Protein AF-0000000070924698 (afdb_homodimer)

Structure (mmCIF, N/CA/C/O backbone):
data_AF-0000000070924698-model_v1
#
loop_
_entity.id
_entity.type
_entity.pdbx_description
1 polymer 'Transcriptional regulator, GntR family'
#
loop_
_atom_site.group_PDB
_atom_site.id
_atom_site.type_symbol
_atom_site.label_atom_id
_atom_site.label_alt_id
_atom_site.label_comp_id
_atom_site.label_asym_id
_atom_site.label_entity_id
_atom_site.label_seq_id
_atom_site.pdbx_PDB_ins_code
_atom_site.Cartn_x
_atom_site.Cartn_y
_atom_site.Cartn_z
_atom_site.occupancy
_atom_site.B_iso_or_equiv
_atom_site.auth_seq_id
_atom_site.auth_comp_id
_atom_site.auth_asym_id
_atom_site.auth_atom_id
_atom_site.pdbx_PDB_model_num
ATOM 1 N N . MET A 1 1 ? -32.812 -12.82 -14.328 1 46.75 1 MET A N 1
ATOM 2 C CA . MET A 1 1 ? -31.984 -12.023 -15.234 1 46.75 1 MET A CA 1
ATOM 3 C C . MET A 1 1 ? -30.5 -12.195 -14.906 1 46.75 1 MET A C 1
ATOM 5 O O . MET A 1 1 ? -30.125 -12.273 -13.734 1 46.75 1 MET A O 1
ATOM 9 N N . PRO A 1 2 ? -29.703 -12.664 -15.711 1 58.59 2 PRO A N 1
ATOM 10 C CA . PRO A 1 2 ? -28.328 -12.945 -15.312 1 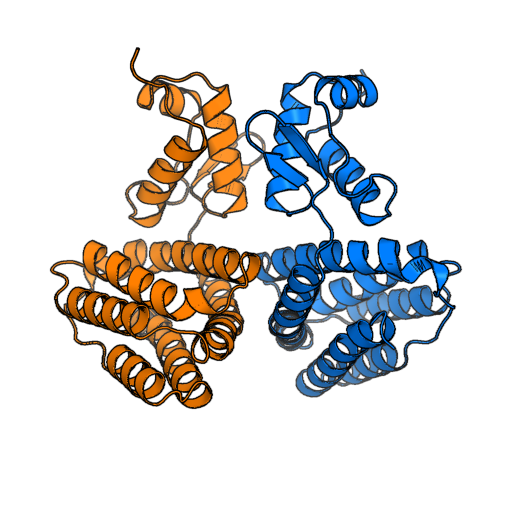58.59 2 PRO A CA 1
ATOM 11 C C . PRO A 1 2 ? -27.672 -11.758 -14.609 1 58.59 2 PRO A C 1
ATOM 13 O O . PRO A 1 2 ? -27.938 -10.602 -14.961 1 58.59 2 PRO A O 1
ATOM 16 N N . VAL A 1 3 ? -27.438 -11.828 -13.398 1 71.06 3 VAL A N 1
ATOM 17 C CA . VAL A 1 3 ? -26.891 -10.758 -12.57 1 71.06 3 VAL A CA 1
ATOM 18 C C . VAL A 1 3 ? -25.688 -10.125 -13.258 1 71.06 3 VAL A C 1
ATOM 20 O O . VAL A 1 3 ? -24.781 -10.828 -13.727 1 71.06 3 VAL A O 1
ATOM 23 N N . SER A 1 4 ? -25.891 -8.922 -13.656 1 86.25 4 SER A N 1
ATOM 24 C CA . SER A 1 4 ? -24.844 -8.156 -14.336 1 86.25 4 SER A CA 1
ATOM 25 C C . SER A 1 4 ? -23.547 -8.148 -13.523 1 86.25 4 SER A C 1
ATOM 27 O O . SER A 1 4 ? -23.578 -8.07 -12.297 1 86.25 4 SER A O 1
ATOM 29 N N . PRO A 1 5 ? -22.469 -8.406 -14.211 1 91.31 5 PRO A N 1
ATOM 30 C CA . PRO A 1 5 ? -21.188 -8.406 -13.5 1 91.31 5 PRO A CA 1
ATOM 31 C C . PRO A 1 5 ? -20.922 -7.098 -12.773 1 91.31 5 PRO A C 1
ATOM 33 O O . PRO A 1 5 ? -21.188 -6.02 -13.305 1 91.31 5 PRO A O 1
ATOM 36 N N . THR A 1 6 ? -20.5 -7.223 -11.594 1 93 6 THR A N 1
ATOM 37 C CA . THR A 1 6 ? -20.125 -6.066 -10.789 1 93 6 THR A CA 1
ATOM 38 C C . THR A 1 6 ? -18.766 -5.516 -11.242 1 93 6 THR A C 1
ATOM 40 O O . THR A 1 6 ? -17.984 -6.219 -11.875 1 93 6 THR A O 1
ATOM 43 N N . PRO A 1 7 ? -18.5 -4.242 -10.906 1 94.25 7 PRO A N 1
ATOM 44 C CA . PRO A 1 7 ? -17.188 -3.674 -11.188 1 94.25 7 PRO A CA 1
ATOM 45 C C . PRO A 1 7 ? -16.047 -4.523 -10.633 1 94.25 7 PRO A C 1
ATOM 47 O O . PRO A 1 7 ? -15.016 -4.691 -11.289 1 94.25 7 PRO A O 1
ATOM 50 N N . GLN A 1 8 ? -16.297 -5.094 -9.5 1 94.88 8 GLN A N 1
ATOM 51 C CA . GLN A 1 8 ? -15.258 -5.91 -8.867 1 94.88 8 GLN A CA 1
ATOM 52 C C . GLN A 1 8 ? -14.984 -7.168 -9.688 1 94.88 8 GLN A C 1
ATOM 54 O O . GLN A 1 8 ? -13.82 -7.543 -9.883 1 94.88 8 GLN A O 1
ATOM 59 N N . LEU A 1 9 ? -15.992 -7.809 -10.117 1 96.88 9 LEU A N 1
ATOM 60 C CA . LEU A 1 9 ? -15.836 -9.023 -10.914 1 96.88 9 LEU A CA 1
ATOM 61 C C . LEU A 1 9 ? -15.094 -8.719 -12.211 1 96.88 9 LEU A C 1
ATOM 63 O O . LEU A 1 9 ? -14.227 -9.484 -12.633 1 96.88 9 LEU A O 1
ATOM 67 N N . ILE A 1 10 ? -15.492 -7.637 -12.836 1 97.94 10 ILE A N 1
ATOM 68 C CA . ILE A 1 10 ? -14.828 -7.215 -14.062 1 97.94 10 ILE A CA 1
ATOM 69 C C . ILE A 1 10 ? -13.352 -6.957 -13.797 1 97.94 10 ILE A C 1
ATOM 71 O O . ILE A 1 10 ? -12.484 -7.445 -14.523 1 97.94 10 ILE A O 1
ATOM 75 N N . ALA A 1 11 ? -13.086 -6.211 -12.742 1 97.62 11 ALA A N 1
ATOM 76 C CA . ALA A 1 11 ? -11.703 -5.895 -12.367 1 97.62 11 ALA A CA 1
ATOM 77 C C . ALA A 1 11 ? -10.898 -7.164 -12.117 1 97.62 11 ALA A C 1
ATOM 79 O O . ALA A 1 11 ? -9.766 -7.293 -12.578 1 97.62 11 ALA A O 1
ATOM 80 N N . ASP A 1 12 ? -11.516 -8.086 -11.43 1 97.69 12 ASP A N 1
ATOM 81 C CA . ASP A 1 12 ? -10.828 -9.32 -11.078 1 97.69 12 ASP A CA 1
ATOM 82 C C . ASP A 1 12 ? -10.492 -10.141 -12.32 1 97.69 12 ASP A C 1
ATOM 84 O O . ASP A 1 12 ? -9.406 -10.719 -12.422 1 97.69 12 ASP A O 1
ATOM 88 N N . GLU A 1 13 ? -11.375 -10.203 -13.211 1 98.12 13 GLU A N 1
ATOM 89 C CA . GLU A 1 13 ? -11.148 -10.953 -14.438 1 98.12 13 GLU A CA 1
ATOM 90 C C . GLU A 1 13 ? -10.055 -10.305 -15.289 1 98.12 13 GLU A C 1
ATOM 92 O O . GLU A 1 13 ? -9.172 -10.992 -15.797 1 98.12 13 GLU A O 1
ATOM 97 N N . ILE A 1 14 ? -10.125 -9.031 -15.422 1 98.44 14 ILE A N 1
ATOM 98 C CA . ILE A 1 14 ? -9.109 -8.312 -16.203 1 98.44 14 ILE A CA 1
ATOM 99 C C . ILE A 1 14 ? -7.758 -8.43 -15.508 1 98.44 14 ILE A C 1
ATOM 101 O O . ILE A 1 14 ? -6.734 -8.641 -16.172 1 98.44 14 ILE A O 1
ATOM 105 N N . ALA A 1 15 ? -7.773 -8.328 -14.203 1 98.31 15 ALA A N 1
ATOM 106 C CA . ALA A 1 15 ? -6.539 -8.508 -13.445 1 98.31 15 ALA A CA 1
ATOM 107 C C . ALA A 1 15 ? -5.922 -9.883 -13.711 1 98.31 15 ALA A C 1
ATOM 109 O O . ALA A 1 15 ? -4.715 -9.984 -13.945 1 98.31 15 ALA A O 1
ATOM 110 N N . ARG A 1 16 ? -6.754 -10.875 -13.664 1 97.81 16 ARG A N 1
ATOM 111 C CA . ARG A 1 16 ? -6.289 -12.234 -13.938 1 97.81 16 ARG A CA 1
ATOM 112 C C . ARG A 1 16 ? -5.625 -12.32 -15.305 1 97.81 16 ARG A C 1
ATOM 114 O O . ARG A 1 16 ? -4.547 -12.906 -15.445 1 97.81 16 ARG A O 1
ATOM 121 N N . ARG A 1 17 ? -6.219 -11.727 -16.25 1 98.19 17 ARG A N 1
ATOM 122 C CA . ARG A 1 17 ? -5.699 -11.773 -17.609 1 98.19 17 ARG A CA 1
ATOM 123 C C . ARG A 1 17 ? -4.391 -11.008 -17.734 1 98.19 17 ARG A C 1
ATOM 125 O O . ARG A 1 17 ? -3.475 -11.43 -18.438 1 98.19 17 ARG A O 1
ATOM 132 N N . ILE A 1 18 ? -4.293 -9.891 -17.016 1 98.25 18 ILE A N 1
ATOM 133 C CA . ILE A 1 18 ? -3.066 -9.102 -17.031 1 98.25 18 ILE A CA 1
ATOM 134 C C . ILE A 1 18 ? -1.943 -9.883 -16.344 1 98.25 18 ILE A C 1
ATOM 136 O O . ILE A 1 18 ? -0.838 -9.984 -16.891 1 98.25 18 ILE A O 1
ATOM 140 N N . ILE A 1 19 ? -2.219 -10.477 -15.234 1 97.5 19 ILE A N 1
ATOM 141 C CA . ILE A 1 19 ? -1.231 -11.172 -14.414 1 97.5 19 ILE A CA 1
ATOM 142 C C . ILE A 1 19 ? -0.727 -12.406 -15.156 1 97.5 19 ILE A C 1
ATOM 144 O O . ILE A 1 19 ? 0.473 -12.695 -15.148 1 97.5 19 ILE A O 1
ATOM 148 N N . ARG A 1 20 ? -1.579 -13.055 -15.891 1 96.38 20 ARG A N 1
ATOM 149 C CA . ARG A 1 20 ? -1.227 -14.289 -16.594 1 96.38 20 ARG A CA 1
ATOM 150 C C . ARG A 1 20 ? -0.586 -13.992 -17.938 1 96.38 20 ARG A C 1
ATOM 152 O O . ARG A 1 20 ? -0.162 -14.906 -18.656 1 96.38 20 ARG A O 1
ATOM 159 N N . GLY A 1 21 ? -0.624 -12.805 -18.375 1 96.25 21 GLY A N 1
ATOM 160 C CA . GLY A 1 21 ? 0.012 -12.414 -19.625 1 96.25 21 GLY A CA 1
ATOM 161 C C . GLY A 1 21 ? -0.904 -12.547 -20.828 1 96.25 21 GLY A C 1
ATOM 162 O O . GLY A 1 21 ? -0.454 -12.445 -21.969 1 96.25 21 GLY A O 1
ATOM 163 N N . GLU A 1 22 ? -2.141 -12.719 -20.516 1 97.19 22 GLU A N 1
ATOM 164 C CA . GLU A 1 22 ? -3.111 -12.789 -21.594 1 97.19 22 GLU A CA 1
ATOM 165 C C . GLU A 1 22 ? -3.395 -11.406 -22.172 1 97.19 22 GLU A C 1
ATOM 167 O O . GLU A 1 22 ? -3.75 -11.281 -23.359 1 97.19 22 GLU A O 1
ATOM 172 N N . LEU A 1 23 ? -3.352 -10.391 -21.391 1 97.81 23 LEU A N 1
ATOM 173 C CA . LEU A 1 23 ? -3.314 -8.992 -21.797 1 97.81 23 LEU A CA 1
ATOM 174 C C . LEU A 1 23 ? -1.911 -8.414 -21.641 1 97.81 23 LEU A C 1
ATOM 176 O O . LEU A 1 23 ? -1.35 -8.43 -20.531 1 97.81 23 LEU A O 1
ATOM 180 N N . SER A 1 24 ? -1.356 -7.922 -22.75 1 96.88 24 SER A N 1
ATOM 181 C CA . SER A 1 24 ? 0.059 -7.57 -22.781 1 96.88 24 SER A CA 1
ATOM 182 C C . SER A 1 24 ? 0.29 -6.152 -22.266 1 96.88 24 SER A C 1
ATOM 184 O O . SER A 1 24 ? -0.598 -5.301 -22.359 1 96.88 24 SER A O 1
ATOM 186 N N . ALA A 1 25 ? 1.551 -5.961 -21.844 1 96.06 25 ALA A N 1
ATOM 187 C CA . ALA A 1 25 ? 1.968 -4.613 -21.469 1 96.06 25 ALA A CA 1
ATOM 188 C C . ALA A 1 25 ? 1.73 -3.623 -22.594 1 96.06 25 ALA A C 1
ATOM 190 O O . ALA A 1 25 ? 2.055 -3.904 -23.75 1 96.06 25 ALA A O 1
ATOM 191 N N . GLY A 1 26 ? 1.048 -2.506 -22.234 1 95.56 26 GLY A N 1
ATOM 192 C CA . GLY A 1 26 ? 0.811 -1.46 -23.203 1 95.56 26 GLY A CA 1
ATOM 193 C C . GLY A 1 26 ? -0.472 -1.658 -24 1 95.56 26 GLY A C 1
ATOM 194 O O . GLY A 1 26 ? -0.903 -0.764 -24.719 1 95.56 26 GLY A O 1
ATOM 195 N N . GLU A 1 27 ? -1.071 -2.799 -23.844 1 96.38 27 GLU A N 1
ATOM 196 C CA . GLU A 1 27 ? -2.322 -3.059 -24.547 1 96.38 27 GLU A CA 1
ATOM 197 C C . GLU A 1 27 ? -3.424 -2.109 -24.094 1 96.38 27 GLU A C 1
ATOM 199 O O . GLU A 1 27 ? -3.617 -1.913 -22.891 1 96.38 27 GLU A O 1
ATOM 204 N N . ARG A 1 28 ? -4.133 -1.569 -25.031 1 95.88 28 ARG A N 1
ATOM 205 C CA . ARG A 1 28 ? -5.203 -0.631 -24.719 1 95.88 28 ARG A CA 1
ATOM 206 C C . ARG A 1 28 ? -6.453 -1.366 -24.234 1 95.88 28 ARG A C 1
ATOM 208 O O . ARG A 1 28 ? -6.84 -2.385 -24.812 1 95.88 28 ARG A O 1
ATOM 215 N N . LEU A 1 29 ? -7.004 -0.892 -23.172 1 97.56 29 LEU A N 1
ATOM 216 C CA . LEU A 1 29 ? -8.281 -1.388 -22.656 1 97.56 29 LEU A CA 1
ATOM 217 C C . LEU A 1 29 ? -9.398 -0.388 -22.938 1 97.56 29 LEU A C 1
ATOM 219 O O . LEU A 1 29 ? -9.766 0.392 -22.062 1 97.56 29 LEU A O 1
ATOM 223 N N . ARG A 1 30 ? -9.953 -0.536 -24.125 1 95.69 30 ARG A N 1
ATOM 224 C CA . ARG A 1 30 ? -11.023 0.373 -24.531 1 95.69 30 ARG A CA 1
ATOM 225 C C . ARG A 1 30 ? -12.328 0.042 -23.797 1 95.69 30 ARG A C 1
ATOM 227 O O . ARG A 1 30 ? -12.766 -1.109 -23.797 1 95.69 30 ARG A O 1
ATOM 234 N N . GLN A 1 31 ? -12.883 1.026 -23.266 1 94.81 31 GLN A N 1
ATOM 235 C CA . GLN A 1 31 ? -14.086 0.829 -22.453 1 94.81 31 GLN A CA 1
ATOM 236 C C . GLN A 1 31 ? -15.195 0.189 -23.281 1 94.81 31 GLN A C 1
ATOM 238 O O . GLN A 1 31 ? -15.938 -0.659 -22.781 1 94.81 31 GLN A O 1
ATOM 243 N N . ASP A 1 32 ? -15.266 0.549 -24.578 1 96.19 32 ASP A N 1
ATOM 244 C CA . ASP A 1 32 ? -16.297 0.001 -25.453 1 96.19 32 ASP A CA 1
ATOM 245 C C . ASP A 1 32 ? -16.141 -1.509 -25.609 1 96.19 32 ASP A C 1
ATOM 247 O O . ASP A 1 32 ? -17.125 -2.252 -25.547 1 96.19 32 ASP A O 1
ATOM 251 N N . TYR A 1 33 ? -14.969 -1.894 -25.781 1 96.81 33 TYR A N 1
ATOM 252 C CA . TYR A 1 33 ? -14.695 -3.309 -26 1 96.81 33 TYR A CA 1
ATOM 253 C C . TYR A 1 33 ? -14.93 -4.109 -24.719 1 96.81 33 TYR A C 1
ATOM 255 O O . TYR A 1 33 ? -15.539 -5.18 -24.75 1 96.81 33 TYR A O 1
ATOM 263 N N . VAL A 1 34 ? -14.477 -3.566 -23.609 1 97.38 34 VAL A N 1
ATOM 264 C CA . VAL A 1 34 ? -14.648 -4.25 -22.328 1 97.38 34 VAL A CA 1
ATOM 265 C C . VAL A 1 34 ? -16.141 -4.336 -21.984 1 97.38 34 VAL A C 1
ATOM 267 O O . VAL A 1 34 ? -16.625 -5.383 -21.547 1 97.38 34 VAL A O 1
ATOM 270 N N . ALA A 1 35 ? -16.797 -3.26 -22.234 1 97.31 35 ALA A N 1
ATOM 271 C CA . ALA A 1 35 ? -18.234 -3.234 -21.984 1 97.31 35 ALA A CA 1
ATOM 272 C C . ALA A 1 35 ? -18.953 -4.297 -22.812 1 97.31 35 ALA A C 1
ATOM 274 O O . ALA A 1 35 ? -19.797 -5.02 -22.281 1 97.31 35 ALA A O 1
ATOM 275 N N . ALA A 1 36 ? -18.594 -4.391 -24.047 1 97.44 36 ALA A N 1
ATOM 276 C CA . ALA A 1 36 ? -19.188 -5.367 -24.938 1 97.44 36 ALA A CA 1
ATOM 277 C C . ALA A 1 36 ? -18.875 -6.793 -24.5 1 97.44 36 ALA A C 1
ATOM 279 O O . ALA A 1 36 ? -19.75 -7.66 -24.5 1 97.44 36 ALA A O 1
ATOM 280 N N . GLU A 1 37 ? -17.719 -6.973 -24.078 1 96.75 37 GLU A N 1
ATOM 281 C CA . GLU A 1 37 ? -17.281 -8.305 -23.672 1 96.75 37 GLU A CA 1
ATOM 282 C C . GLU A 1 37 ? -18.062 -8.797 -22.469 1 96.75 37 GLU A C 1
ATOM 284 O O . GLU A 1 37 ? -18.422 -9.969 -22.391 1 96.75 37 GLU A O 1
ATOM 289 N N . PHE A 1 38 ? -18.328 -7.895 -21.562 1 97.25 38 PHE A N 1
ATOM 290 C CA . PHE A 1 38 ? -18.953 -8.305 -20.297 1 97.25 38 PHE A CA 1
ATOM 291 C C . PHE A 1 38 ? -20.453 -8.055 -20.344 1 97.25 38 PHE A C 1
ATOM 293 O O . PHE A 1 38 ? -21.172 -8.398 -19.391 1 97.25 38 PHE A O 1
ATOM 300 N N . GLY A 1 39 ? -20.891 -7.398 -21.359 1 96.75 39 GLY A N 1
ATOM 301 C CA . GLY A 1 39 ? -22.312 -7.137 -21.5 1 96.75 39 GLY A CA 1
ATOM 302 C C . GLY A 1 39 ? -22.828 -6.113 -20.5 1 96.75 39 GLY A C 1
ATOM 303 O O . GLY A 1 39 ? -23.891 -6.309 -19.906 1 96.75 39 GLY A O 1
ATOM 304 N N . VAL A 1 40 ? -22.047 -5.105 -20.266 1 96.62 40 VAL A N 1
ATOM 305 C CA . VAL A 1 40 ? -22.406 -4.082 -19.297 1 96.62 40 VAL A CA 1
ATOM 306 C C . VAL A 1 40 ? -22.234 -2.697 -19.906 1 96.62 40 VAL A C 1
ATOM 308 O O . VAL A 1 40 ? -21.734 -2.568 -21.031 1 96.62 40 VAL A O 1
ATOM 311 N N . SER A 1 41 ? -22.734 -1.749 -19.156 1 93.94 41 SER A N 1
ATOM 312 C CA . SER A 1 41 ? -22.516 -0.364 -19.562 1 93.94 41 SER A CA 1
ATOM 313 C C . SER A 1 41 ? -21.094 0.086 -19.25 1 93.94 41 SER A C 1
ATOM 315 O O . SER A 1 41 ? -20.328 -0.653 -18.625 1 93.94 41 SER A O 1
ATOM 317 N N . HIS A 1 42 ? -20.781 1.308 -19.594 1 94.06 42 HIS A N 1
ATOM 318 C CA . HIS A 1 42 ? -19.453 1.861 -19.359 1 94.06 42 HIS A CA 1
ATOM 319 C C . HIS A 1 42 ? -19.25 2.18 -17.875 1 94.06 42 HIS A C 1
ATOM 321 O O . HIS A 1 42 ? -18.109 2.242 -17.406 1 94.06 42 HIS A O 1
ATOM 327 N N . VAL A 1 43 ? -20.25 2.359 -17.188 1 91.5 43 VAL A N 1
ATOM 328 C CA . VAL A 1 43 ? -20.156 2.797 -15.797 1 91.5 43 VAL A CA 1
ATOM 329 C C . VAL A 1 43 ? -19.422 1.741 -14.969 1 91.5 43 VAL A C 1
ATOM 331 O O . VAL A 1 43 ? -18.391 2.027 -14.359 1 91.5 43 VAL A O 1
ATOM 334 N N . PRO A 1 44 ? -19.844 0.489 -14.984 1 94.75 44 PRO A N 1
ATOM 335 C CA . PRO A 1 44 ? -19.094 -0.512 -14.211 1 94.75 44 PRO A CA 1
ATOM 336 C C . PRO A 1 44 ? -17.703 -0.766 -14.766 1 94.75 44 PRO A C 1
ATOM 338 O O . PRO A 1 44 ? -16.781 -1.114 -14.016 1 94.75 44 PRO A O 1
ATOM 341 N N . VAL A 1 45 ? -17.516 -0.579 -16.031 1 96.31 45 VAL A N 1
ATOM 342 C CA . VAL A 1 45 ? -16.203 -0.767 -16.656 1 96.31 45 VAL A CA 1
ATOM 343 C C . VAL A 1 45 ? -15.242 0.3 -16.141 1 96.31 45 VAL A C 1
ATOM 345 O O . VAL A 1 45 ? -14.109 -0.01 -15.758 1 96.31 45 VAL A O 1
ATOM 348 N N . ARG A 1 46 ? -15.719 1.512 -16.141 1 93.25 46 ARG A N 1
ATOM 349 C CA . ARG A 1 46 ? -14.891 2.607 -15.633 1 93.25 46 ARG A CA 1
ATOM 350 C C . ARG A 1 46 ? -14.492 2.373 -14.18 1 93.25 46 ARG A C 1
ATOM 352 O O . ARG A 1 46 ? -13.344 2.629 -13.805 1 93.25 46 ARG A O 1
ATOM 359 N N . GLU A 1 47 ? -15.406 1.944 -13.414 1 93.56 47 GLU A N 1
ATOM 360 C CA . GLU A 1 47 ? -15.117 1.641 -12.016 1 93.56 47 GLU A CA 1
ATOM 361 C C . GLU A 1 47 ? -14.094 0.513 -11.898 1 93.56 47 GLU A C 1
ATOM 363 O O . GLU A 1 47 ? -13.188 0.572 -11.062 1 93.56 47 GLU A O 1
ATOM 368 N N . ALA A 1 48 ? -14.266 -0.459 -12.711 1 96.75 48 ALA A N 1
ATOM 369 C CA . ALA A 1 48 ? -13.336 -1.582 -12.719 1 96.75 48 ALA A CA 1
ATOM 370 C C . ALA A 1 48 ? -11.922 -1.123 -13.086 1 96.75 48 ALA A C 1
ATOM 372 O O . ALA A 1 48 ? -10.945 -1.533 -12.453 1 96.75 48 ALA A O 1
ATOM 373 N N . LEU A 1 49 ? -11.867 -0.266 -14.055 1 96.12 49 LEU A N 1
ATOM 374 C CA . LEU A 1 49 ? -10.57 0.223 -14.508 1 96.12 49 LEU A CA 1
ATOM 375 C C . LEU A 1 49 ? -9.914 1.098 -13.445 1 96.12 49 LEU A C 1
ATOM 377 O O . LEU A 1 49 ? -8.688 1.083 -13.289 1 96.12 49 LEU A O 1
ATOM 381 N N . LEU A 1 50 ? -10.695 1.808 -12.719 1 93.06 50 LEU A N 1
ATOM 382 C CA . LEU A 1 50 ? -10.172 2.598 -11.609 1 93.06 50 LEU A CA 1
ATOM 383 C C . LEU A 1 50 ? -9.609 1.694 -10.516 1 93.06 50 LEU A C 1
ATOM 385 O O . LEU A 1 50 ? -8.547 1.984 -9.953 1 93.06 50 LEU A O 1
ATOM 389 N N . LYS A 1 51 ? -10.289 0.625 -10.258 1 94.88 51 LYS A N 1
ATOM 390 C CA . LYS A 1 51 ? -9.797 -0.339 -9.281 1 94.88 51 LYS A CA 1
ATOM 391 C C . LYS A 1 51 ? -8.477 -0.959 -9.727 1 94.88 51 LYS A C 1
ATOM 393 O O . LYS A 1 51 ? -7.566 -1.146 -8.922 1 94.88 51 LYS A O 1
ATOM 398 N N . LEU A 1 52 ? -8.398 -1.256 -11.008 1 96.94 52 LEU A N 1
ATOM 399 C CA . LEU A 1 52 ? -7.184 -1.83 -11.57 1 96.94 52 LEU A CA 1
ATOM 400 C C . LEU A 1 52 ? -6.031 -0.831 -11.516 1 96.94 52 LEU A C 1
ATOM 402 O O . LEU A 1 52 ? -4.883 -1.212 -11.273 1 96.94 52 LEU A O 1
ATOM 406 N N . ALA A 1 53 ? -6.355 0.435 -11.734 1 94.56 53 ALA A N 1
ATOM 407 C CA . ALA A 1 53 ? -5.344 1.487 -11.656 1 94.56 53 ALA A CA 1
ATOM 408 C C . ALA A 1 53 ? -4.797 1.62 -10.234 1 94.56 53 ALA A C 1
ATOM 410 O O . ALA A 1 53 ? -3.59 1.775 -10.047 1 94.56 53 ALA A O 1
ATOM 411 N N . ALA A 1 54 ? -5.664 1.509 -9.312 1 91.75 54 ALA A N 1
ATOM 412 C CA . ALA A 1 54 ? -5.262 1.593 -7.91 1 91.75 54 ALA A CA 1
ATOM 413 C C . ALA A 1 54 ? -4.324 0.448 -7.539 1 91.75 54 ALA A C 1
ATOM 415 O O . ALA A 1 54 ? -3.475 0.594 -6.656 1 91.75 54 ALA A O 1
ATOM 416 N N . ARG A 1 55 ? -4.457 -0.634 -8.234 1 94.38 55 ARG A N 1
ATOM 417 C CA . ARG A 1 55 ? -3.627 -1.807 -7.977 1 94.38 55 ARG A CA 1
ATOM 418 C C . ARG A 1 55 ? -2.352 -1.773 -8.812 1 94.38 55 ARG A C 1
ATOM 420 O O . ARG A 1 55 ? -1.497 -2.652 -8.68 1 94.38 55 ARG A O 1
ATOM 427 N N . GLY A 1 56 ? -2.27 -0.832 -9.766 1 94.94 56 GLY A N 1
ATOM 428 C CA . GLY A 1 56 ? -1.068 -0.657 -10.57 1 94.94 56 GLY A CA 1
ATOM 429 C C . GLY A 1 56 ? -1.037 -1.545 -11.797 1 94.94 56 GLY A C 1
ATOM 430 O O . GLY A 1 56 ? 0.012 -1.711 -12.43 1 94.94 56 GLY A O 1
ATOM 431 N N . LEU A 1 57 ? -2.17 -2.111 -12.156 1 97.5 57 LEU A N 1
ATOM 432 C CA . LEU A 1 57 ? -2.205 -3.078 -13.25 1 97.5 57 LEU A CA 1
ATOM 433 C C . LEU A 1 57 ? -2.492 -2.385 -14.578 1 97.5 57 LEU A C 1
ATOM 435 O O . LEU A 1 57 ? -2.246 -2.953 -15.648 1 97.5 57 LEU A O 1
ATOM 439 N N . VAL A 1 58 ? -3.07 -1.165 -14.453 1 97.56 58 VAL A N 1
ATOM 440 C CA . VAL A 1 58 ? -3.305 -0.357 -15.648 1 97.56 58 VAL A CA 1
ATOM 441 C C . VAL A 1 58 ? -2.871 1.084 -15.391 1 97.56 58 VAL A C 1
ATOM 443 O O . VAL A 1 58 ? -2.695 1.488 -14.234 1 97.56 58 VAL A O 1
ATOM 446 N N . VAL A 1 59 ? -2.611 1.806 -16.422 1 95.69 59 VAL A N 1
ATOM 447 C CA . VAL A 1 59 ? -2.256 3.219 -16.359 1 95.69 59 VAL A CA 1
ATOM 448 C C . VAL A 1 59 ? -3.088 4.012 -17.359 1 95.69 59 VAL A C 1
ATOM 450 O O . VAL A 1 59 ? -3.482 3.48 -18.406 1 95.69 59 VAL A O 1
ATOM 453 N N . SER A 1 60 ? -3.439 5.184 -16.859 1 90.69 60 SER A N 1
ATOM 454 C CA . SER A 1 60 ? -4.176 6.082 -17.734 1 90.69 60 SER A CA 1
ATOM 455 C C . SER A 1 60 ? -3.287 7.223 -18.234 1 90.69 60 SER A C 1
ATOM 457 O O . SER A 1 60 ? -2.574 7.844 -17.438 1 90.69 60 SER A O 1
ATOM 459 N N . GLN A 1 61 ? -3.15 7.391 -19.516 1 81.19 61 GLN A N 1
ATOM 460 C CA . GLN A 1 61 ? -2.426 8.516 -20.094 1 81.19 61 GLN A CA 1
ATOM 461 C C . GLN A 1 61 ? -3.377 9.477 -20.797 1 81.19 61 GLN A C 1
ATOM 463 O O . GLN A 1 61 ? -4.375 9.055 -21.391 1 81.19 61 GLN A O 1
ATOM 468 N N . HIS A 1 62 ? -2.967 10.703 -20.688 1 79.5 62 HIS A N 1
ATOM 469 C CA . HIS A 1 62 ? -3.748 11.734 -21.359 1 79.5 62 HIS A CA 1
ATOM 470 C C . HIS A 1 62 ? -3.854 11.445 -22.859 1 79.5 62 HIS A C 1
ATOM 472 O O . HIS A 1 62 ? -2.848 11.172 -23.516 1 79.5 62 HIS A O 1
ATOM 478 N N . ASN A 1 63 ? -5.039 11.312 -23.344 1 78.56 63 ASN A N 1
ATOM 479 C CA . ASN A 1 63 ? -5.375 11.18 -24.75 1 78.56 63 ASN A CA 1
ATOM 480 C C . ASN A 1 63 ? -5.145 9.75 -25.25 1 78.56 63 ASN A C 1
ATOM 482 O O . ASN A 1 63 ? -5.32 9.469 -26.438 1 78.56 63 ASN A O 1
ATOM 486 N N . LYS A 1 64 ? -4.52 8.867 -24.422 1 82.56 64 LYS A N 1
ATOM 487 C CA . LYS A 1 64 ? -4.27 7.508 -24.891 1 82.56 64 LYS A CA 1
ATOM 488 C C . LYS A 1 64 ? -5.207 6.512 -24.219 1 82.56 64 LYS A C 1
ATOM 490 O O . LYS A 1 64 ? -5.258 5.34 -24.594 1 82.56 64 LYS A O 1
ATOM 495 N N . GLY A 1 65 ? -5.891 7.004 -23.234 1 91.12 65 GLY A N 1
ATOM 496 C CA . GLY A 1 65 ? -6.816 6.113 -22.562 1 91.12 65 GLY A CA 1
ATOM 497 C C . GLY A 1 65 ? -6.141 5.195 -21.562 1 91.12 65 GLY A C 1
ATOM 498 O O . GLY A 1 65 ? -5.035 5.48 -21.094 1 91.12 65 GLY A O 1
ATOM 499 N N . VAL A 1 66 ? -6.84 4.051 -21.203 1 96.31 66 VAL A N 1
ATOM 500 C CA . VAL A 1 66 ? -6.348 3.102 -20.203 1 96.31 66 VAL A CA 1
ATOM 501 C C . VAL A 1 66 ? -5.633 1.945 -20.906 1 96.31 66 VAL A C 1
ATOM 503 O O . VAL A 1 66 ? -6.141 1.394 -21.875 1 96.31 66 VAL A O 1
ATOM 506 N N . GLN A 1 67 ? -4.453 1.67 -20.438 1 97.69 67 GLN A N 1
ATOM 507 C CA . GLN A 1 67 ? -3.666 0.565 -20.984 1 97.69 67 GLN A CA 1
ATOM 508 C C . GLN A 1 67 ? -3.104 -0.308 -19.859 1 97.69 67 GLN A C 1
ATOM 510 O O . GLN A 1 67 ? -3.002 0.131 -18.719 1 97.69 67 GLN A O 1
ATOM 515 N N . VAL A 1 68 ? -2.771 -1.524 -20.219 1 98.06 68 VAL A N 1
ATOM 516 C CA . VAL A 1 68 ? -2.072 -2.395 -19.281 1 98.06 68 VAL A CA 1
ATOM 517 C C . VAL A 1 68 ? -0.724 -1.781 -18.922 1 98.06 68 VAL A C 1
ATOM 519 O O . VAL A 1 68 ? 0.004 -1.298 -19.781 1 98.06 68 VAL A O 1
ATOM 522 N N . ALA A 1 69 ? -0.393 -1.775 -17.656 1 96.88 69 ALA A N 1
ATOM 523 C CA . ALA A 1 69 ? 0.832 -1.146 -17.172 1 96.88 69 ALA A CA 1
ATOM 524 C C . ALA A 1 69 ? 2.066 -1.816 -17.766 1 96.88 69 ALA A C 1
ATOM 526 O O . ALA A 1 69 ? 2.084 -3.033 -17.969 1 96.88 69 ALA A O 1
ATOM 527 N N . PRO A 1 70 ? 3.1 -1.015 -18.062 1 95.44 70 PRO A N 1
ATOM 528 C CA . PRO A 1 70 ? 4.332 -1.62 -18.578 1 95.44 70 PRO A CA 1
ATOM 529 C C . PRO A 1 70 ? 5.031 -2.494 -17.531 1 95.44 70 PRO A C 1
ATOM 531 O O . PRO A 1 70 ? 4.742 -2.393 -16.344 1 95.44 70 PRO A O 1
ATOM 534 N N . LEU A 1 71 ? 5.906 -3.383 -18.047 1 94.25 71 LEU A N 1
ATOM 535 C CA . LEU A 1 71 ? 6.824 -4.137 -17.188 1 94.25 71 LEU A CA 1
ATOM 536 C C . LEU A 1 71 ? 8.195 -3.473 -17.156 1 94.25 71 LEU A C 1
ATOM 538 O O . LEU A 1 71 ? 8.828 -3.275 -18.188 1 94.25 71 LEU A O 1
ATOM 542 N N . ASP A 1 72 ? 8.492 -3.072 -15.992 1 92.19 72 ASP A N 1
ATOM 543 C CA . ASP A 1 72 ? 9.703 -2.295 -15.75 1 92.19 72 ASP A CA 1
ATOM 544 C C . ASP A 1 72 ? 10.594 -2.973 -14.711 1 92.19 72 ASP A C 1
ATOM 546 O O . ASP A 1 72 ? 10.18 -3.182 -13.57 1 92.19 72 ASP A O 1
ATOM 550 N N . PRO A 1 73 ? 11.883 -3.283 -15.094 1 92.06 73 PRO A N 1
ATOM 551 C CA . PRO A 1 73 ? 12.789 -3.934 -14.141 1 92.06 73 PRO A CA 1
ATOM 552 C C . PRO A 1 73 ? 12.977 -3.125 -12.867 1 92.06 73 PRO A C 1
ATOM 554 O O . PRO A 1 73 ? 13.18 -3.699 -11.789 1 92.06 73 PRO A O 1
ATOM 557 N N . LEU A 1 74 ? 12.898 -1.851 -12.977 1 93.75 74 LEU A N 1
ATOM 558 C CA . LEU A 1 74 ? 13.039 -1.019 -11.789 1 93.75 74 LEU A CA 1
ATOM 559 C C . LEU A 1 74 ? 11.82 -1.168 -10.875 1 93.75 74 LEU A C 1
ATOM 561 O O . LEU A 1 74 ? 11.953 -1.191 -9.648 1 93.75 74 LEU A O 1
ATOM 565 N N . ALA A 1 75 ? 10.688 -1.271 -11.492 1 93.62 75 ALA A N 1
ATOM 566 C CA . ALA A 1 75 ? 9.469 -1.505 -10.727 1 93.62 75 ALA A CA 1
ATOM 567 C C . ALA A 1 75 ? 9.5 -2.871 -10.047 1 93.62 75 ALA A C 1
ATOM 569 O O . ALA A 1 75 ? 9.031 -3.018 -8.914 1 93.62 75 ALA A O 1
ATOM 570 N N . GLN A 1 76 ? 10.055 -3.801 -10.742 1 93.5 76 GLN A N 1
ATOM 571 C CA . GLN A 1 76 ? 10.18 -5.137 -10.164 1 93.5 76 GLN A CA 1
ATOM 572 C C . GLN A 1 76 ? 11.102 -5.133 -8.953 1 93.5 76 GLN A C 1
ATOM 574 O O . GLN A 1 76 ? 10.812 -5.781 -7.941 1 93.5 76 GLN A O 1
ATOM 579 N N . ARG A 1 77 ? 12.195 -4.469 -9.047 1 93.62 77 ARG A N 1
ATOM 580 C CA . ARG A 1 77 ? 13.125 -4.355 -7.926 1 93.62 77 ARG A CA 1
ATOM 581 C C . ARG A 1 77 ? 12.469 -3.66 -6.738 1 93.62 77 ARG A C 1
ATOM 583 O O . ARG A 1 77 ? 12.641 -4.082 -5.59 1 93.62 77 ARG A O 1
ATOM 590 N N . GLU A 1 78 ? 11.781 -2.604 -7.066 1 95.5 78 GLU A N 1
ATOM 591 C CA . GLU A 1 78 ? 11.023 -1.888 -6.043 1 95.5 78 GLU A CA 1
ATOM 592 C C . GLU A 1 78 ? 10.055 -2.82 -5.32 1 95.5 78 GLU A C 1
ATOM 594 O O . GLU A 1 78 ? 9.977 -2.809 -4.09 1 95.5 78 GLU A O 1
ATOM 599 N N . LEU A 1 79 ? 9.367 -3.584 -6.023 1 95.69 79 LEU A N 1
ATOM 600 C CA . LEU A 1 79 ? 8.406 -4.539 -5.48 1 95.69 79 LEU A CA 1
ATOM 601 C C . LEU A 1 79 ? 9.102 -5.551 -4.574 1 95.69 79 LEU A C 1
ATOM 603 O O . LEU A 1 79 ? 8.594 -5.887 -3.504 1 95.69 79 LEU A O 1
ATOM 607 N N . LYS A 1 80 ? 10.203 -6 -5.004 1 95.62 80 LYS A N 1
ATOM 608 C CA . LYS A 1 80 ? 10.969 -6.961 -4.211 1 95.62 80 LYS A CA 1
ATOM 609 C C . LYS A 1 80 ? 11.359 -6.371 -2.859 1 95.62 80 LYS A C 1
ATOM 611 O O . LYS A 1 80 ? 11.188 -7.016 -1.823 1 95.62 80 LYS A O 1
ATOM 616 N N . LEU A 1 81 ? 11.836 -5.172 -2.879 1 96.69 81 LEU A N 1
ATOM 617 C CA . LEU A 1 81 ? 12.258 -4.512 -1.646 1 96.69 81 LEU A CA 1
ATOM 618 C C . LEU A 1 81 ? 11.07 -4.316 -0.707 1 96.69 81 LEU A C 1
ATOM 620 O O . LEU A 1 81 ? 11.188 -4.52 0.503 1 96.69 81 LEU A O 1
ATOM 624 N N . MET A 1 82 ? 9.969 -3.965 -1.241 1 98.06 82 MET A N 1
ATOM 625 C CA . MET A 1 82 ? 8.781 -3.756 -0.427 1 98.06 82 MET A CA 1
ATOM 626 C C . MET A 1 82 ? 8.289 -5.07 0.171 1 98.06 82 MET A C 1
ATOM 628 O O . MET A 1 82 ? 7.914 -5.121 1.344 1 98.06 82 MET A O 1
ATOM 632 N N . ARG A 1 83 ? 8.258 -6.117 -0.63 1 97.94 83 ARG A N 1
ATOM 633 C CA . ARG A 1 83 ? 7.844 -7.422 -0.123 1 97.94 83 ARG A CA 1
ATOM 634 C C . ARG A 1 83 ? 8.797 -7.918 0.962 1 97.94 83 ARG A C 1
ATOM 636 O O . ARG A 1 83 ? 8.359 -8.469 1.975 1 97.94 83 ARG A O 1
ATOM 643 N N . LEU A 1 84 ? 10.086 -7.688 0.778 1 97.81 84 LEU A N 1
ATOM 644 C CA . LEU A 1 84 ? 11.086 -8.086 1.765 1 97.81 84 LEU A CA 1
ATOM 645 C C . LEU A 1 84 ? 10.875 -7.336 3.078 1 97.81 84 LEU A C 1
ATOM 647 O O . LEU A 1 84 ? 11.188 -7.859 4.148 1 97.81 84 LEU A O 1
ATOM 651 N N . ALA A 1 85 ? 10.336 -6.188 2.951 1 98 85 ALA A N 1
ATOM 652 C CA . ALA A 1 85 ? 10.102 -5.391 4.152 1 98 85 ALA A CA 1
ATOM 653 C C . ALA A 1 85 ? 8.828 -5.828 4.863 1 98 85 ALA A C 1
ATOM 655 O O . ALA A 1 85 ? 8.781 -5.91 6.09 1 98 85 ALA A O 1
ATOM 656 N N . LEU A 1 86 ? 7.832 -6.188 4.172 1 98.62 86 LEU A N 1
ATOM 657 C CA . LEU A 1 86 ? 6.504 -6.309 4.762 1 98.62 86 LEU A CA 1
ATOM 658 C C . LEU A 1 86 ? 6.16 -7.766 5.035 1 98.62 86 LEU A C 1
ATOM 660 O O . LEU A 1 86 ? 5.488 -8.078 6.023 1 98.62 86 LEU A O 1
ATOM 664 N N . GLU A 1 87 ? 6.516 -8.6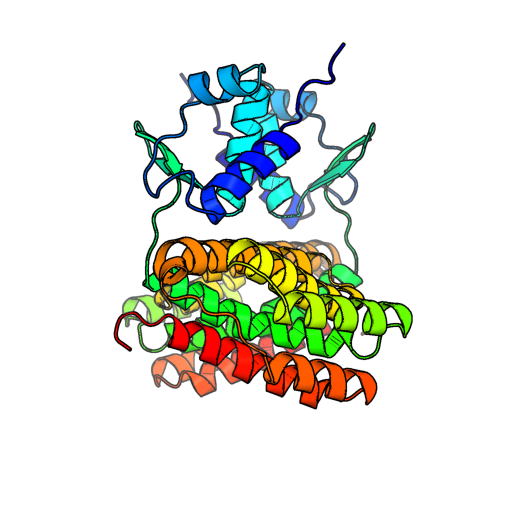95 4.211 1 98.62 87 GLU A N 1
ATOM 665 C CA . GLU A 1 87 ? 6.047 -10.07 4.332 1 98.62 87 GLU A CA 1
ATOM 666 C C . GLU A 1 87 ? 6.629 -10.75 5.566 1 98.62 87 GLU A C 1
ATOM 668 O O . GLU A 1 87 ? 5.914 -11.422 6.309 1 98.62 87 GLU A O 1
ATOM 673 N N . PRO A 1 88 ? 7.945 -10.562 5.848 1 98.62 88 PRO A N 1
ATOM 674 C CA . PRO A 1 88 ? 8.43 -11.125 7.113 1 98.62 88 PRO A CA 1
ATOM 675 C C . PRO A 1 88 ? 7.715 -10.539 8.328 1 98.62 88 PRO A C 1
ATOM 677 O O . PRO A 1 88 ? 7.457 -11.258 9.305 1 98.62 88 PRO A O 1
ATOM 680 N N . LEU A 1 89 ? 7.391 -9.242 8.266 1 98.31 89 LEU A N 1
ATOM 681 C CA . LEU A 1 89 ? 6.617 -8.602 9.32 1 98.31 89 LEU A CA 1
ATOM 682 C C . LEU A 1 89 ? 5.281 -9.312 9.516 1 98.31 89 LEU A C 1
ATOM 684 O O . LEU A 1 89 ? 4.863 -9.562 10.648 1 98.31 89 LEU A O 1
ATOM 688 N N . THR A 1 90 ? 4.613 -9.625 8.43 1 98.56 90 THR A N 1
ATOM 689 C CA . THR A 1 90 ? 3.336 -10.328 8.484 1 98.56 90 THR A CA 1
ATOM 690 C C . THR A 1 90 ? 3.486 -11.68 9.18 1 98.56 90 THR A C 1
ATOM 692 O O . THR A 1 90 ? 2.701 -12.016 10.07 1 98.56 90 THR A O 1
ATOM 695 N N . LEU A 1 91 ? 4.512 -12.367 8.766 1 98.75 91 LEU A N 1
ATOM 696 C CA . LEU A 1 91 ? 4.695 -13.719 9.281 1 98.75 91 LEU A CA 1
ATOM 697 C C . LEU A 1 91 ? 5.059 -13.688 10.758 1 98.75 91 LEU A C 1
ATOM 699 O O . LEU A 1 91 ? 4.551 -14.5 11.547 1 98.75 91 LEU A O 1
ATOM 703 N N . LEU A 1 92 ? 5.898 -12.766 11.164 1 98.5 92 LEU A N 1
ATOM 704 C CA . LEU A 1 92 ? 6.301 -12.594 12.555 1 98.5 92 LEU A CA 1
ATOM 705 C C . LEU A 1 92 ? 5.082 -12.438 13.453 1 98.5 92 LEU A C 1
ATOM 707 O O . LEU A 1 92 ? 5.047 -12.992 14.562 1 98.5 92 LEU A O 1
ATOM 711 N N . HIS A 1 93 ? 4.105 -11.773 12.969 1 98.25 93 HIS A N 1
ATOM 712 C CA . HIS A 1 93 ? 2.928 -11.484 13.781 1 98.25 93 HIS A CA 1
ATOM 713 C C . HIS A 1 93 ? 1.874 -12.578 13.617 1 98.25 93 HIS A C 1
ATOM 715 O O . HIS A 1 93 ? 0.972 -12.703 14.453 1 98.25 93 HIS A O 1
ATOM 721 N N . SER A 1 94 ? 1.936 -13.305 12.57 1 98.75 94 SER A N 1
ATOM 722 C CA . SER A 1 94 ? 0.926 -14.312 12.273 1 98.75 94 SER A CA 1
ATOM 723 C C . SER A 1 94 ? 1.206 -15.609 13.031 1 98.75 94 SER A C 1
ATOM 725 O O . SER A 1 94 ? 0.289 -16.234 13.578 1 98.75 94 SER A O 1
ATOM 727 N N . VAL A 1 95 ? 2.447 -16.016 13.164 1 98.81 95 VAL A N 1
ATOM 728 C CA . VAL A 1 95 ? 2.861 -17.344 13.625 1 98.81 95 VAL A CA 1
ATOM 729 C C . VAL A 1 95 ? 2.271 -17.609 15.008 1 98.81 95 VAL A C 1
ATOM 731 O O . VAL A 1 95 ? 1.666 -18.672 15.234 1 98.81 95 VAL A O 1
ATOM 734 N N . PRO A 1 96 ? 2.324 -16.625 15.945 1 98.31 96 PRO A N 1
ATOM 735 C CA . PRO A 1 96 ? 1.81 -16.906 17.281 1 98.31 96 PRO A CA 1
ATOM 736 C C . PRO A 1 96 ? 0.301 -17.141 17.297 1 98.31 96 PRO A C 1
ATOM 738 O O . PRO A 1 96 ? -0.237 -17.656 18.281 1 98.31 96 PRO A O 1
ATOM 741 N N . HIS A 1 97 ? -0.373 -16.812 16.203 1 98.38 97 HIS A N 1
ATOM 742 C CA . HIS A 1 97 ? -1.831 -16.828 16.234 1 98.38 97 HIS A CA 1
ATOM 743 C C . HIS A 1 97 ? -2.387 -17.891 15.281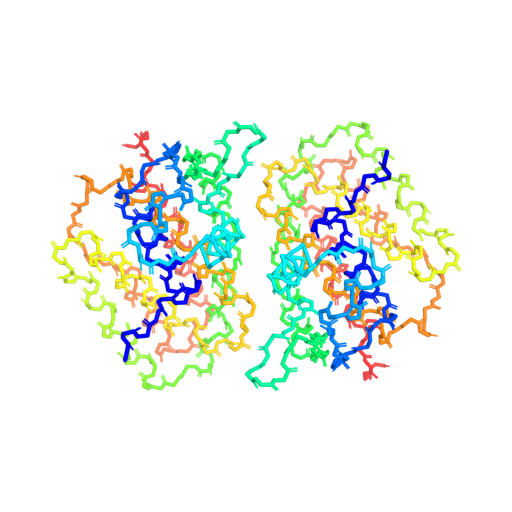 1 98.38 97 HIS A C 1
ATOM 745 O O . HIS A 1 97 ? -3.602 -18.078 15.203 1 98.38 97 HIS A O 1
ATOM 751 N N . LEU A 1 98 ? -1.544 -18.562 14.617 1 98.62 98 LEU A N 1
ATOM 752 C CA . LEU A 1 98 ? -1.997 -19.594 13.688 1 98.62 98 LEU A CA 1
ATOM 753 C C . LEU A 1 98 ? -2.584 -20.781 14.43 1 98.62 98 LEU A C 1
ATOM 755 O O . LEU A 1 98 ? -1.971 -21.297 15.375 1 98.62 98 LEU A O 1
ATOM 759 N N . THR A 1 99 ? -3.734 -21.219 13.977 1 98.31 99 THR A N 1
ATOM 760 C CA . THR A 1 99 ? -4.355 -22.422 14.531 1 98.31 99 THR A CA 1
ATOM 761 C C . THR A 1 99 ? -3.803 -23.672 13.867 1 98.31 99 THR A C 1
ATOM 763 O O . THR A 1 99 ? -3.252 -23.609 12.758 1 98.31 99 THR A O 1
ATOM 766 N N . PRO A 1 100 ? -3.979 -24.781 14.539 1 98 100 PRO A N 1
ATOM 767 C CA . PRO A 1 100 ? -3.561 -26.031 13.906 1 98 100 PRO A CA 1
ATOM 768 C C . PRO A 1 100 ? -4.234 -26.266 12.555 1 98 100 PRO A C 1
ATOM 770 O O . PRO A 1 100 ? -3.605 -26.781 11.625 1 98 100 PRO A O 1
ATOM 773 N N . ALA A 1 101 ? -5.418 -25.859 12.484 1 98.5 101 ALA A N 1
ATOM 774 C CA . ALA A 1 101 ? -6.141 -26.031 11.227 1 98.5 101 ALA A CA 1
ATOM 775 C C . ALA A 1 101 ? -5.535 -25.156 10.125 1 98.5 101 ALA A C 1
ATOM 777 O O . ALA A 1 101 ? -5.406 -25.609 8.977 1 98.5 101 ALA A O 1
ATOM 778 N N . GLN A 1 102 ? -5.152 -23.969 10.469 1 98.5 102 GLN A N 1
ATOM 779 C CA . GLN A 1 102 ? -4.531 -23.078 9.5 1 98.5 102 GLN A CA 1
ATOM 780 C C . GLN A 1 102 ? -3.162 -23.594 9.07 1 98.5 102 GLN A C 1
ATOM 782 O O . GLN A 1 102 ? -2.795 -23.484 7.898 1 98.5 102 GLN A O 1
ATOM 787 N N . VAL A 1 103 ? -2.436 -24.156 10.008 1 98.62 103 VAL A N 1
ATOM 788 C CA . VAL A 1 103 ? -1.125 -24.719 9.688 1 98.62 103 VAL A CA 1
ATOM 789 C C . VAL A 1 103 ? -1.286 -25.938 8.773 1 98.62 103 VAL A C 1
ATOM 791 O O . VAL A 1 103 ? -0.532 -26.094 7.812 1 98.62 103 VAL A O 1
ATOM 794 N N . ARG A 1 104 ? -2.248 -26.766 9.031 1 98.5 104 ARG A N 1
ATOM 795 C CA . ARG A 1 104 ? -2.516 -27.922 8.18 1 98.5 104 ARG A CA 1
ATOM 796 C C . ARG A 1 104 ? -2.895 -27.484 6.766 1 98.5 104 ARG A C 1
ATOM 798 O O . ARG A 1 104 ? -2.439 -28.078 5.785 1 98.5 104 ARG A O 1
ATOM 805 N N . GLU A 1 105 ? -3.711 -26.484 6.727 1 98.75 105 GLU A N 1
ATOM 806 C CA . GLU A 1 105 ? -4.098 -25.969 5.418 1 98.75 105 GLU A CA 1
ATOM 807 C C . GLU A 1 105 ? -2.896 -25.391 4.668 1 98.75 105 GLU A C 1
ATOM 809 O O . GLU A 1 105 ? -2.756 -25.609 3.459 1 98.75 105 GLU A O 1
ATOM 814 N N . ALA A 1 106 ? -2.041 -24.672 5.344 1 98.75 106 ALA A N 1
ATOM 815 C CA . ALA A 1 106 ? -0.826 -24.141 4.73 1 98.75 106 ALA A CA 1
ATOM 816 C C . ALA A 1 106 ? 0.057 -25.266 4.199 1 98.75 106 ALA A C 1
ATOM 818 O O . ALA A 1 106 ? 0.619 -25.172 3.107 1 98.75 106 ALA A O 1
ATOM 819 N N . ASP A 1 107 ? 0.13 -26.266 4.988 1 98.38 107 ASP A N 1
ATOM 820 C CA . ASP A 1 107 ? 0.932 -27.422 4.578 1 98.38 107 ASP A CA 1
ATOM 821 C C . ASP A 1 107 ? 0.339 -28.094 3.338 1 98.38 107 ASP A C 1
ATOM 823 O O . ASP A 1 107 ? 1.073 -28.5 2.441 1 98.38 107 ASP A O 1
ATOM 827 N N . ARG A 1 108 ? -0.954 -28.234 3.318 1 98.56 108 ARG A N 1
ATOM 828 C CA . ARG A 1 108 ? -1.63 -28.781 2.141 1 98.56 108 ARG A CA 1
ATOM 829 C C . ARG A 1 108 ? -1.337 -27.922 0.908 1 98.56 108 ARG A C 1
ATOM 831 O O . ARG A 1 108 ? -1.058 -28.453 -0.167 1 98.56 108 ARG A O 1
ATOM 838 N N . LEU A 1 109 ? -1.382 -26.641 1.028 1 98.69 109 LEU A N 1
ATOM 839 C CA . LEU A 1 109 ? -1.105 -25.719 -0.071 1 98.69 109 LEU A CA 1
ATOM 840 C C . LEU A 1 109 ? 0.352 -25.812 -0.511 1 98.69 109 LEU A C 1
ATOM 842 O O . LEU A 1 109 ? 0.648 -25.766 -1.707 1 98.69 109 LEU A O 1
ATOM 846 N N . ARG A 1 110 ? 1.246 -25.938 0.469 1 98.12 110 ARG A N 1
ATOM 847 C CA . ARG A 1 110 ? 2.658 -26.141 0.167 1 98.12 110 ARG A CA 1
ATOM 848 C C . ARG A 1 110 ? 2.859 -27.391 -0.694 1 98.12 110 ARG A C 1
ATOM 850 O O . ARG A 1 110 ? 3.582 -27.344 -1.691 1 98.12 110 ARG A O 1
ATOM 857 N N . GLU A 1 111 ? 2.193 -28.438 -0.301 1 97.94 111 GLU A N 1
ATOM 858 C CA . GLU A 1 111 ? 2.289 -29.688 -1.053 1 97.94 111 GLU A CA 1
ATOM 859 C C . GLU A 1 111 ? 1.706 -29.531 -2.455 1 97.94 111 GLU A C 1
ATOM 861 O O . GLU A 1 111 ? 2.27 -30.047 -3.426 1 97.94 111 GLU A O 1
ATOM 866 N N . ALA A 1 112 ? 0.583 -28.875 -2.525 1 98.06 112 ALA A N 1
ATOM 867 C CA . ALA A 1 112 ? -0.034 -28.625 -3.822 1 98.06 112 ALA A CA 1
ATOM 868 C C . ALA A 1 112 ? 0.899 -27.812 -4.719 1 98.06 112 ALA A C 1
ATOM 870 O O . ALA A 1 112 ? 0.943 -28.031 -5.934 1 98.06 112 ALA A O 1
ATOM 871 N N . CYS A 1 113 ? 1.625 -26.906 -4.109 1 97.06 113 CYS A N 1
ATOM 872 C CA . CYS A 1 113 ? 2.609 -26.125 -4.844 1 97.06 113 CYS A CA 1
ATOM 873 C C . CYS A 1 113 ? 3.709 -27.016 -5.406 1 97.06 113 CYS A C 1
ATOM 875 O O . CYS A 1 113 ? 4.055 -26.906 -6.586 1 97.06 113 CYS A O 1
ATOM 877 N N . ASP A 1 114 ? 4.176 -27.891 -4.613 1 96.75 114 ASP A N 1
ATOM 878 C CA . ASP A 1 114 ? 5.246 -28.797 -5.008 1 96.75 114 ASP A CA 1
ATOM 879 C C . ASP A 1 114 ? 4.793 -29.719 -6.137 1 96.75 114 ASP A C 1
ATOM 881 O O . ASP A 1 114 ? 5.613 -30.203 -6.918 1 96.75 114 ASP A O 1
ATOM 885 N N . GLN A 1 115 ? 3.562 -29.953 -6.23 1 97.12 115 GLN A N 1
ATOM 886 C CA . GLN A 1 115 ? 3.029 -30.922 -7.18 1 97.12 115 GLN A CA 1
ATOM 887 C C . GLN A 1 115 ? 2.4 -30.219 -8.383 1 97.12 115 GLN A C 1
ATOM 889 O O . GLN A 1 115 ? 1.744 -30.875 -9.203 1 97.12 115 GLN A O 1
ATOM 894 N N . ALA A 1 116 ? 2.518 -28.938 -8.445 1 96.88 116 ALA A N 1
ATOM 895 C CA . ALA A 1 116 ? 1.854 -28.172 -9.5 1 96.88 116 ALA A CA 1
ATOM 896 C C . ALA A 1 116 ? 2.312 -28.641 -10.883 1 96.88 116 ALA A C 1
ATOM 898 O O . ALA A 1 116 ? 3.51 -28.812 -11.117 1 96.88 116 ALA A O 1
ATOM 899 N N . PRO A 1 117 ? 1.352 -28.828 -11.797 1 95.56 117 PRO A N 1
ATOM 900 C CA . PRO A 1 117 ? 1.683 -29.359 -13.125 1 95.56 117 PRO A CA 1
ATOM 901 C C . PRO A 1 117 ? 2.176 -28.281 -14.086 1 95.56 117 PRO A C 1
ATOM 903 O O . PRO A 1 117 ? 2.68 -28.594 -15.164 1 95.56 117 PRO A O 1
ATOM 906 N N . ASP A 1 118 ? 1.938 -27.078 -13.742 1 95.38 118 ASP A N 1
ATOM 907 C CA . ASP A 1 118 ? 2.346 -25.969 -14.586 1 95.38 118 ASP A CA 1
ATOM 908 C C . ASP A 1 118 ? 2.572 -24.703 -13.766 1 95.38 118 ASP A C 1
ATOM 910 O O . ASP A 1 118 ? 2.27 -24.672 -12.57 1 95.38 118 ASP A O 1
ATOM 914 N N . ILE A 1 119 ? 3.084 -23.75 -14.391 1 95.06 119 ILE A N 1
ATOM 915 C CA . ILE A 1 119 ? 3.547 -22.547 -13.695 1 95.06 119 ILE A CA 1
ATOM 916 C C . ILE A 1 119 ? 2.35 -21.781 -13.141 1 95.06 119 ILE A C 1
ATOM 918 O O . ILE A 1 119 ? 2.455 -21.125 -12.109 1 95.06 119 ILE A O 1
ATOM 922 N N . TYR A 1 120 ? 1.24 -21.781 -13.82 1 95.94 120 TYR A N 1
ATOM 923 C CA . TYR A 1 120 ? 0.073 -21.031 -13.375 1 95.94 120 TYR A CA 1
ATOM 924 C C . TYR A 1 120 ? -0.499 -21.609 -12.086 1 95.94 120 TYR A C 1
ATOM 926 O O . TYR A 1 120 ? -0.801 -20.891 -11.141 1 95.94 120 TYR A O 1
ATOM 934 N N . THR A 1 121 ? -0.604 -22.938 -12.117 1 96.75 121 THR A N 1
ATOM 935 C CA . THR A 1 121 ? -1.041 -23.609 -10.898 1 96.75 121 THR A CA 1
ATOM 936 C C . THR A 1 121 ? -0.029 -23.406 -9.773 1 96.75 121 THR A C 1
ATOM 938 O O . THR A 1 121 ? -0.407 -23.188 -8.625 1 96.75 121 THR A O 1
ATOM 941 N N . TRP A 1 122 ? 1.236 -23.484 -10.086 1 96.56 122 TRP A N 1
ATOM 942 C CA . TRP A 1 122 ? 2.293 -23.266 -9.109 1 96.56 122 TRP A CA 1
ATOM 943 C C . TRP A 1 122 ? 2.158 -21.891 -8.453 1 96.56 122 TRP A C 1
ATOM 945 O O . TRP A 1 122 ? 2.156 -21.781 -7.23 1 96.56 122 TRP A O 1
ATOM 955 N N . GLU A 1 123 ? 2.096 -20.906 -9.305 1 95.56 123 GLU A N 1
ATOM 956 C CA . GLU A 1 123 ? 2.014 -19.547 -8.805 1 95.56 123 GLU A CA 1
ATOM 957 C C . GLU A 1 123 ? 0.8 -19.359 -7.898 1 95.56 123 GLU A C 1
ATOM 959 O O . GLU A 1 123 ? 0.898 -18.734 -6.844 1 95.56 123 GLU A O 1
ATOM 964 N N . GLU A 1 124 ? -0.363 -19.891 -8.273 1 96.31 124 GLU A N 1
ATOM 965 C CA . GLU A 1 124 ? -1.595 -19.797 -7.5 1 96.31 124 GLU A CA 1
ATOM 966 C C . GLU A 1 124 ? -1.437 -20.453 -6.133 1 96.31 124 GLU A C 1
ATOM 968 O O . GLU A 1 124 ? -1.813 -19.891 -5.109 1 96.31 124 GLU A O 1
ATOM 973 N N . MET A 1 125 ? -0.87 -21.641 -6.148 1 97.5 125 MET A N 1
ATOM 974 C CA . MET A 1 125 ? -0.69 -22.375 -4.898 1 97.5 125 MET A CA 1
ATOM 975 C C . MET A 1 125 ? 0.372 -21.703 -4.027 1 97.5 125 MET A C 1
ATOM 977 O O . MET A 1 125 ? 0.239 -21.672 -2.801 1 97.5 125 MET A O 1
ATOM 981 N N . ASN A 1 126 ? 1.406 -21.266 -4.656 1 96.69 126 ASN A N 1
ATOM 982 C CA . ASN A 1 126 ? 2.457 -20.531 -3.947 1 96.69 126 ASN A CA 1
ATOM 983 C C . ASN A 1 126 ? 1.905 -19.312 -3.225 1 96.69 126 ASN A C 1
ATOM 985 O O . ASN A 1 126 ? 2.168 -19.125 -2.037 1 96.69 126 ASN A O 1
ATOM 989 N N . ARG A 1 127 ? 1.139 -18.547 -3.926 1 96.69 127 ARG A N 1
ATOM 990 C CA . ARG A 1 127 ? 0.527 -17.359 -3.34 1 96.69 127 ARG A CA 1
ATOM 991 C C . ARG A 1 127 ? -0.45 -17.734 -2.23 1 96.69 127 ARG A C 1
ATOM 993 O O . ARG A 1 127 ? -0.471 -17.094 -1.173 1 96.69 127 ARG A O 1
ATOM 1000 N N . ALA A 1 128 ? -1.231 -18.719 -2.463 1 97.88 128 ALA A N 1
ATOM 1001 C CA . ALA A 1 128 ? -2.186 -19.188 -1.456 1 97.88 128 ALA A CA 1
ATOM 1002 C C . ALA A 1 128 ? -1.469 -19.641 -0.19 1 97.88 128 ALA A C 1
ATOM 1004 O O . ALA A 1 128 ? -1.929 -19.375 0.923 1 97.88 128 ALA A O 1
ATOM 1005 N N . PHE A 1 129 ? -0.335 -20.359 -0.39 1 98.75 129 PHE A N 1
ATOM 1006 C CA . PHE A 1 129 ? 0.472 -20.797 0.742 1 98.75 129 PHE A CA 1
ATOM 1007 C C . PHE A 1 129 ? 0.929 -19.609 1.576 1 98.75 129 PHE A C 1
ATOM 1009 O O . PHE A 1 129 ? 0.708 -19.562 2.789 1 98.75 129 PHE A O 1
ATOM 1016 N N . HIS A 1 130 ? 1.458 -18.625 0.955 1 98.56 130 HIS A N 1
ATOM 1017 C CA . HIS A 1 130 ? 1.977 -17.453 1.662 1 98.56 130 HIS A CA 1
ATOM 1018 C C . HIS A 1 130 ? 0.859 -16.703 2.373 1 98.56 130 HIS A C 1
ATOM 1020 O O . HIS A 1 130 ? 0.991 -16.344 3.549 1 98.56 130 HIS A O 1
ATOM 1026 N N . MET A 1 131 ? -0.209 -16.547 1.682 1 98.19 131 MET A N 1
ATOM 1027 C CA . MET A 1 131 ? -1.314 -15.812 2.285 1 98.19 131 MET A CA 1
ATOM 1028 C C . MET A 1 131 ? -1.899 -16.578 3.469 1 98.19 131 MET A C 1
ATOM 1030 O O . MET A 1 131 ? -2.32 -15.969 4.457 1 98.19 131 MET A O 1
ATOM 1034 N N . GLN A 1 132 ? -1.896 -17.859 3.344 1 98.56 132 GLN A N 1
ATOM 1035 C CA . GLN A 1 132 ? -2.41 -18.688 4.43 1 98.56 132 GLN A CA 1
ATOM 1036 C C . GLN A 1 132 ? -1.583 -18.516 5.699 1 98.56 132 GLN A C 1
ATOM 1038 O O . GLN A 1 132 ? -2.135 -18.391 6.793 1 98.56 132 GLN A O 1
ATOM 1043 N N . ILE A 1 133 ? -0.331 -18.422 5.59 1 98.75 133 ILE A N 1
ATOM 1044 C CA . ILE A 1 133 ? 0.517 -18.344 6.773 1 98.75 133 ILE A CA 1
ATOM 1045 C C . ILE A 1 133 ? 0.56 -16.906 7.273 1 98.75 133 ILE A C 1
ATOM 1047 O O . ILE A 1 133 ? 1.002 -16.641 8.391 1 98.75 133 ILE A O 1
ATOM 1051 N N . TYR A 1 134 ? 0.099 -15.961 6.48 1 98.62 134 TYR A N 1
ATOM 1052 C CA . TYR A 1 134 ? 0.085 -14.562 6.871 1 98.62 134 TYR A CA 1
ATOM 1053 C C . TYR A 1 134 ? -1.217 -14.203 7.582 1 98.62 134 TYR A C 1
ATOM 1055 O O . TYR A 1 134 ? -1.285 -13.203 8.305 1 98.62 134 TYR A O 1
ATOM 1063 N N . GLU A 1 135 ? -2.232 -14.898 7.379 1 97.06 135 GLU A N 1
ATOM 1064 C CA . GLU A 1 135 ? -3.611 -14.492 7.633 1 97.06 135 GLU A CA 1
ATOM 1065 C C . GLU A 1 135 ? -3.842 -14.211 9.117 1 97.06 135 GLU A C 1
ATOM 1067 O O . GLU A 1 135 ? -4.625 -13.328 9.469 1 97.06 135 GLU A O 1
ATOM 1072 N N . ALA A 1 136 ? -3.148 -14.828 9.984 1 98.06 136 ALA A N 1
ATOM 1073 C CA . ALA A 1 136 ? -3.436 -14.75 11.414 1 98.06 136 ALA A CA 1
ATOM 1074 C C . ALA A 1 136 ? -2.791 -13.508 12.031 1 98.06 136 ALA A C 1
ATOM 1076 O O . ALA A 1 136 ? -2.939 -13.266 13.234 1 98.06 136 ALA A O 1
ATOM 1077 N N . CYS A 1 137 ? -2.105 -12.727 11.227 1 97.44 137 CYS A N 1
ATOM 1078 C CA . CYS A 1 137 ? -1.515 -11.516 11.781 1 97.44 137 CYS A CA 1
ATOM 1079 C C . CYS A 1 137 ? -2.59 -10.484 12.109 1 97.44 137 CYS A C 1
ATOM 1081 O O . CYS A 1 137 ? -2.326 -9.516 12.812 1 97.44 137 CYS A O 1
ATOM 1083 N N . GLU A 1 138 ? -3.754 -10.578 11.516 1 95 138 GLU A N 1
ATOM 1084 C CA . GLU A 1 138 ? -4.926 -9.742 11.766 1 95 138 GLU A CA 1
ATOM 1085 C C . GLU A 1 138 ? -4.621 -8.273 11.484 1 95 138 GLU A C 1
ATOM 1087 O O . GLU A 1 138 ? -4.973 -7.398 12.273 1 95 138 GLU A O 1
ATOM 1092 N N . MET A 1 139 ? -3.912 -8.055 10.477 1 97.38 139 MET A N 1
ATOM 1093 C CA . MET A 1 139 ? -3.617 -6.719 9.977 1 97.38 139 MET A CA 1
ATOM 1094 C C . MET A 1 139 ? -4.121 -6.547 8.547 1 97.38 139 MET A C 1
ATOM 1096 O O . MET A 1 139 ? -3.371 -6.746 7.594 1 97.38 139 MET A O 1
ATOM 1100 N N . PRO A 1 140 ? -5.352 -6.164 8.391 1 96.19 140 PRO A N 1
ATOM 1101 C CA . PRO A 1 140 ? -6.008 -6.219 7.082 1 96.19 140 PRO A CA 1
ATOM 1102 C C . PRO A 1 140 ? -5.348 -5.309 6.047 1 96.19 140 PRO A C 1
ATOM 1104 O O . PRO A 1 140 ? -5.262 -5.668 4.871 1 96.19 140 PRO A O 1
ATOM 1107 N N . ARG A 1 141 ? -4.895 -4.141 6.445 1 95.88 141 ARG A N 1
ATOM 1108 C CA . ARG A 1 141 ? -4.234 -3.238 5.504 1 95.88 141 ARG A CA 1
ATOM 1109 C C . ARG A 1 141 ? -2.912 -3.826 5.02 1 95.88 141 ARG A C 1
ATOM 1111 O O . ARG A 1 141 ? -2.596 -3.758 3.828 1 95.88 141 ARG A O 1
ATOM 1118 N N . LEU A 1 142 ? -2.158 -4.328 5.953 1 97.75 142 LEU A N 1
ATOM 1119 C CA . LEU A 1 142 ? -0.896 -4.977 5.621 1 97.75 142 LEU A CA 1
ATOM 1120 C C . LEU A 1 142 ? -1.121 -6.148 4.668 1 97.75 142 LEU A C 1
ATOM 1122 O O . LEU A 1 142 ? -0.427 -6.27 3.656 1 97.75 142 LEU A O 1
ATOM 1126 N N . LEU A 1 143 ? -2.133 -6.98 4.938 1 97.88 143 LEU A N 1
ATOM 1127 C CA . LEU A 1 143 ? -2.426 -8.148 4.113 1 97.88 143 LEU A CA 1
ATOM 1128 C C . LEU A 1 143 ? -2.846 -7.734 2.709 1 97.88 143 LEU A C 1
ATOM 1130 O O . LEU A 1 143 ? -2.424 -8.344 1.724 1 97.88 143 LEU A O 1
ATOM 1134 N N . GLU A 1 144 ? -3.604 -6.711 2.66 1 95.88 144 GLU A N 1
ATOM 1135 C CA . GLU A 1 144 ? -4.023 -6.215 1.352 1 95.88 144 GLU A CA 1
ATOM 1136 C C . GLU A 1 144 ? -2.836 -5.688 0.556 1 95.88 144 GLU A C 1
ATOM 1138 O O . GLU A 1 144 ? -2.723 -5.941 -0.646 1 95.88 144 GLU A O 1
ATOM 1143 N N . THR A 1 145 ? -1.989 -4.938 1.209 1 97.25 145 THR A N 1
ATOM 1144 C CA . THR A 1 145 ? -0.79 -4.402 0.573 1 97.25 145 THR A CA 1
ATOM 1145 C C . THR A 1 145 ? 0.101 -5.531 0.063 1 97.25 145 THR A C 1
ATOM 1147 O O . THR A 1 145 ? 0.55 -5.504 -1.085 1 97.25 145 THR A O 1
ATOM 1150 N N . VAL A 1 146 ? 0.301 -6.523 0.841 1 97.94 146 VAL A N 1
ATOM 1151 C CA . VAL A 1 146 ? 1.136 -7.668 0.495 1 97.94 146 VAL A CA 1
ATOM 1152 C C . VAL A 1 146 ? 0.509 -8.43 -0.671 1 97.94 146 VAL A C 1
ATOM 1154 O O . VAL A 1 146 ? 1.201 -8.797 -1.623 1 97.94 146 VAL A O 1
ATOM 1157 N N . GLU A 1 147 ? -0.775 -8.641 -0.606 1 96.94 147 GLU A N 1
ATOM 1158 C CA . GLU A 1 147 ? -1.469 -9.352 -1.678 1 96.94 147 GLU A CA 1
ATOM 1159 C C . GLU A 1 147 ? -1.318 -8.625 -3.01 1 96.94 147 GLU A C 1
ATOM 1161 O O . GLU A 1 147 ? -1.075 -9.25 -4.043 1 96.94 147 GLU A O 1
ATOM 1166 N N . ASN A 1 148 ? -1.476 -7.367 -2.941 1 96 148 ASN A N 1
ATOM 1167 C CA . ASN A 1 148 ? -1.307 -6.574 -4.156 1 96 148 ASN A CA 1
ATOM 1168 C C . ASN A 1 148 ? 0.11 -6.691 -4.711 1 96 148 ASN A C 1
ATOM 1170 O O . ASN A 1 148 ? 0.299 -6.855 -5.918 1 96 148 ASN A O 1
ATOM 1174 N N . MET A 1 149 ? 1.069 -6.637 -3.859 1 96.5 149 MET A N 1
ATOM 1175 C CA . MET A 1 149 ? 2.461 -6.742 -4.289 1 96.5 149 MET A CA 1
ATOM 1176 C C . MET A 1 149 ? 2.75 -8.125 -4.859 1 96.5 149 MET A C 1
ATOM 1178 O O . MET A 1 149 ? 3.475 -8.258 -5.844 1 96.5 149 MET A O 1
ATOM 1182 N N . GLN A 1 150 ? 2.174 -9.133 -4.27 1 96.44 150 GLN A N 1
ATOM 1183 C CA . GLN A 1 150 ? 2.354 -10.492 -4.77 1 96.44 150 GLN A CA 1
ATOM 1184 C C . GLN A 1 150 ? 1.751 -10.648 -6.164 1 96.44 150 GLN A C 1
ATOM 1186 O O . GLN A 1 150 ? 2.326 -11.32 -7.023 1 96.44 150 GLN A O 1
ATOM 1191 N N . ASN A 1 151 ? 0.622 -10.039 -6.348 1 96.19 151 ASN A N 1
ATOM 1192 C CA . ASN A 1 151 ? -0.014 -10.086 -7.66 1 96.19 151 ASN A CA 1
ATOM 1193 C C . ASN A 1 151 ? 0.843 -9.414 -8.727 1 96.19 151 ASN A C 1
ATOM 1195 O O . ASN A 1 151 ? 1.007 -9.938 -9.828 1 96.19 151 ASN A O 1
ATOM 1199 N N . LEU A 1 152 ? 1.34 -8.281 -8.391 1 96.12 152 LEU A N 1
ATOM 1200 C CA . LEU A 1 152 ? 2.205 -7.582 -9.328 1 96.12 152 LEU A CA 1
ATOM 1201 C C . LEU A 1 152 ? 3.475 -8.375 -9.602 1 96.12 152 LEU A C 1
ATOM 1203 O O . LEU A 1 152 ? 3.914 -8.477 -10.75 1 96.12 152 LEU A O 1
ATOM 1207 N N . ALA A 1 153 ? 4.031 -8.961 -8.594 1 94.5 153 ALA A N 1
ATOM 1208 C CA . ALA A 1 153 ? 5.223 -9.789 -8.758 1 94.5 153 ALA A CA 1
ATOM 1209 C C . ALA A 1 153 ? 4.922 -11.008 -9.617 1 94.5 153 ALA A C 1
ATOM 1211 O O . ALA A 1 153 ? 5.738 -11.398 -10.461 1 94.5 153 ALA A O 1
ATOM 1212 N N . ALA A 1 154 ? 3.754 -11.609 -9.398 1 94.94 154 ALA A N 1
ATOM 1213 C CA . ALA A 1 154 ? 3.33 -12.766 -10.195 1 94.94 154 ALA A CA 1
ATOM 1214 C C . ALA A 1 154 ? 3.307 -12.422 -11.68 1 94.94 154 ALA A C 1
ATOM 1216 O O . ALA A 1 154 ? 3.682 -13.25 -12.516 1 94.94 154 ALA A O 1
ATOM 1217 N N . ARG A 1 155 ? 2.877 -11.289 -11.961 1 95.56 155 ARG A N 1
ATOM 1218 C CA . ARG A 1 155 ? 2.854 -10.852 -13.352 1 95.56 155 ARG A CA 1
ATOM 1219 C C . ARG A 1 155 ? 4.246 -10.914 -13.969 1 95.56 155 ARG A C 1
ATOM 1221 O O . ARG A 1 155 ? 4.422 -11.445 -15.07 1 95.56 155 ARG A O 1
ATOM 1228 N N . TYR A 1 156 ? 5.215 -10.414 -13.258 1 92.75 156 TYR A N 1
ATOM 1229 C CA . TYR A 1 156 ? 6.582 -10.422 -13.766 1 92.75 156 TYR A CA 1
ATOM 1230 C C . TYR A 1 156 ? 7.09 -11.844 -13.938 1 92.75 156 TYR A C 1
ATOM 1232 O O . TYR A 1 156 ? 7.723 -12.164 -14.953 1 92.75 156 TYR A O 1
ATOM 1240 N N . ILE A 1 157 ? 6.773 -12.664 -13.031 1 91 157 ILE A N 1
ATOM 1241 C CA . ILE A 1 157 ? 7.199 -14.055 -13.086 1 91 157 ILE A CA 1
ATOM 1242 C C . ILE A 1 157 ? 6.547 -14.75 -14.281 1 91 157 ILE A C 1
ATOM 1244 O O . ILE A 1 157 ? 7.234 -15.367 -15.094 1 91 157 ILE A O 1
ATOM 1248 N N . LEU A 1 158 ? 5.289 -14.633 -14.414 1 94.44 158 LEU A N 1
ATOM 1249 C CA . LEU A 1 158 ? 4.535 -15.383 -15.406 1 94.44 158 LEU A CA 1
ATOM 1250 C C . LEU A 1 158 ? 4.801 -14.852 -16.812 1 94.44 158 LEU A C 1
ATOM 1252 O O . LEU A 1 158 ? 4.883 -15.625 -17.766 1 94.44 158 LEU A O 1
ATOM 1256 N N . VAL A 1 159 ? 5.031 -13.617 -16.922 1 92.38 159 VAL A N 1
ATOM 1257 C CA . VAL A 1 159 ? 5.238 -13.039 -18.25 1 92.38 159 VAL A CA 1
ATOM 1258 C C . VAL A 1 159 ? 6.688 -13.258 -18.688 1 92.38 159 VAL A C 1
ATOM 1260 O O . VAL A 1 159 ? 6.953 -13.586 -19.844 1 92.38 159 VAL A O 1
ATOM 1263 N N . HIS A 1 160 ? 7.59 -13.188 -17.766 1 87.94 160 HIS A N 1
ATOM 1264 C CA . HIS A 1 160 ? 8.984 -13.172 -18.188 1 87.94 160 HIS A CA 1
ATOM 1265 C C . HIS A 1 160 ? 9.633 -14.539 -18.016 1 87.94 160 HIS A C 1
ATOM 1267 O O . HIS A 1 160 ? 10.586 -14.875 -18.719 1 87.94 160 HIS A O 1
ATOM 1273 N N . TYR A 1 161 ? 9.016 -15.352 -17.156 1 85.12 161 TYR A N 1
ATOM 1274 C CA . TYR A 1 161 ? 9.844 -16.484 -16.781 1 85.12 161 TYR A CA 1
ATOM 1275 C C . TYR A 1 161 ? 9.062 -17.797 -16.922 1 85.12 161 TYR A C 1
ATOM 1277 O O . TYR A 1 161 ? 9.578 -18.875 -16.609 1 85.12 161 TYR A O 1
ATOM 1285 N N . ARG A 1 162 ? 7.949 -17.703 -17.438 1 89.12 162 ARG A N 1
ATOM 1286 C CA . ARG A 1 162 ? 7.125 -18.906 -17.484 1 89.12 162 ARG A CA 1
ATOM 1287 C C . ARG A 1 162 ? 7.762 -19.969 -18.359 1 89.12 162 ARG A C 1
ATOM 1289 O O . ARG A 1 162 ? 7.594 -21.172 -18.109 1 89.12 162 ARG A O 1
ATOM 1296 N N . SER A 1 163 ? 8.445 -19.594 -19.344 1 88.75 163 SER A N 1
ATOM 1297 C CA . SER A 1 163 ? 9.016 -20.547 -20.281 1 88.75 163 SER A CA 1
ATOM 1298 C C . SER A 1 163 ? 10.172 -21.312 -19.656 1 88.75 163 SER A C 1
ATOM 1300 O O . SER A 1 163 ? 10.578 -22.359 -20.156 1 88.75 163 SER A O 1
ATOM 1302 N N . ARG A 1 164 ? 10.648 -20.875 -18.516 1 87.69 164 ARG A N 1
ATOM 1303 C CA . ARG A 1 164 ? 11.797 -21.5 -17.859 1 87.69 164 ARG A CA 1
ATOM 1304 C C . ARG A 1 164 ? 11.367 -22.281 -16.625 1 87.69 164 ARG A C 1
ATOM 1306 O O . ARG A 1 164 ? 12.203 -22.797 -15.891 1 87.69 164 ARG A O 1
ATOM 1313 N N . TRP A 1 165 ? 10.156 -22.312 -16.5 1 89.25 165 TRP A N 1
ATOM 1314 C CA . TRP A 1 165 ? 9.656 -22.922 -15.273 1 89.25 165 TRP A CA 1
ATOM 1315 C C . TRP A 1 165 ? 9.773 -24.453 -15.328 1 89.25 165 TRP A C 1
ATOM 1317 O O . TRP A 1 165 ? 9.523 -25.062 -16.375 1 89.25 165 TRP A O 1
ATOM 1327 N N . ARG A 1 166 ? 10.219 -24.969 -14.188 1 89.81 166 ARG A N 1
ATOM 1328 C CA . ARG A 1 166 ? 10.227 -26.422 -13.977 1 89.81 166 ARG A CA 1
ATOM 1329 C C . ARG A 1 166 ? 9.656 -26.766 -12.609 1 89.81 166 ARG A C 1
ATOM 1331 O O . ARG A 1 166 ? 9.844 -26.031 -11.641 1 89.81 166 ARG A O 1
ATOM 1338 N N . PRO A 1 167 ? 8.914 -27.859 -12.641 1 90.19 167 PRO A N 1
ATOM 1339 C CA . PRO A 1 167 ? 8.445 -28.312 -11.328 1 90.19 167 PRO A CA 1
ATOM 1340 C C . PRO A 1 167 ? 9.578 -28.422 -10.305 1 90.19 167 PRO A C 1
ATOM 1342 O O . PRO A 1 167 ? 10.695 -28.828 -10.648 1 90.19 167 PRO A O 1
ATOM 1345 N N . ARG A 1 168 ? 9.281 -27.984 -9.117 1 86.38 168 ARG A N 1
ATOM 1346 C CA . ARG A 1 168 ? 10.305 -28.047 -8.086 1 86.38 168 ARG A CA 1
ATOM 1347 C C . ARG A 1 168 ? 9.68 -28.156 -6.699 1 86.38 168 ARG A C 1
ATOM 1349 O O . ARG A 1 168 ? 8.562 -27.688 -6.48 1 86.38 168 ARG A O 1
ATOM 1356 N N . ILE A 1 169 ? 10.469 -28.797 -5.926 1 92.56 169 ILE A N 1
ATOM 1357 C CA . ILE A 1 169 ? 10.164 -28.781 -4.504 1 92.56 169 ILE A CA 1
ATOM 1358 C C . ILE A 1 169 ? 10.781 -27.547 -3.854 1 92.56 169 ILE A C 1
ATOM 1360 O O . ILE A 1 169 ? 11.953 -27.234 -4.094 1 92.56 169 ILE A O 1
ATOM 1364 N N . ASP A 1 170 ? 10 -26.875 -3.117 1 93.31 170 ASP A N 1
ATOM 1365 C CA . ASP A 1 170 ? 10.508 -25.672 -2.449 1 93.31 170 ASP A CA 1
ATOM 1366 C C . ASP A 1 170 ? 10.93 -25.984 -1.016 1 93.31 170 ASP A C 1
ATOM 1368 O O . ASP A 1 170 ? 10.094 -25.984 -0.106 1 93.31 170 ASP A O 1
ATOM 1372 N N . THR A 1 171 ? 12.156 -26.109 -0.835 1 95.75 171 THR A N 1
ATOM 1373 C CA . THR A 1 171 ? 12.688 -26.484 0.473 1 95.75 171 THR A CA 1
ATOM 1374 C C . THR A 1 171 ? 12.492 -25.344 1.473 1 95.75 171 THR A C 1
ATOM 1376 O O . THR A 1 171 ? 12.344 -25.578 2.672 1 95.75 171 THR A O 1
ATOM 1379 N N . ASP A 1 172 ? 12.477 -24.172 0.987 1 96.94 172 ASP A N 1
ATOM 1380 C CA . ASP A 1 172 ? 12.234 -23.047 1.877 1 96.94 172 ASP A CA 1
ATOM 1381 C C . ASP A 1 172 ? 10.812 -23.078 2.441 1 96.94 172 ASP A C 1
ATOM 1383 O O . ASP A 1 172 ? 10.602 -22.812 3.627 1 96.94 172 ASP A O 1
ATOM 1387 N N . HIS A 1 173 ? 9.852 -23.422 1.612 1 97.94 173 HIS A N 1
ATOM 1388 C CA . HIS A 1 173 ? 8.492 -23.562 2.107 1 97.94 173 HIS A CA 1
ATOM 1389 C C . HIS A 1 173 ? 8.406 -24.625 3.205 1 97.94 173 HIS A C 1
ATOM 1391 O O . HIS A 1 173 ? 7.711 -24.438 4.203 1 97.94 173 HIS A O 1
ATOM 1397 N N . HIS A 1 174 ? 9.141 -25.688 3.035 1 98 174 HIS A N 1
ATOM 1398 C CA . HIS A 1 174 ? 9.203 -26.719 4.062 1 98 174 HIS A CA 1
ATOM 1399 C C . HIS A 1 174 ? 9.797 -26.172 5.359 1 98 174 HIS A C 1
ATOM 1401 O O . HIS A 1 174 ? 9.273 -26.438 6.445 1 98 174 HIS A O 1
ATOM 1407 N N . GLY A 1 175 ? 10.859 -25.469 5.184 1 98.62 175 GLY A N 1
ATOM 1408 C CA . GLY A 1 175 ? 11.5 -24.875 6.348 1 98.62 175 GLY A CA 1
ATOM 1409 C C . GLY A 1 175 ? 10.602 -23.906 7.082 1 98.62 175 GLY A C 1
ATOM 1410 O O . GLY A 1 175 ? 10.602 -23.859 8.312 1 98.62 175 GLY A O 1
ATOM 1411 N N . ILE A 1 176 ? 9.82 -23.125 6.375 1 98.81 176 ILE A N 1
ATOM 1412 C CA . ILE A 1 176 ? 8.906 -22.156 6.969 1 98.81 176 ILE A CA 1
ATOM 1413 C C . ILE A 1 176 ? 7.84 -22.875 7.781 1 98.81 176 ILE A C 1
ATOM 1415 O O . ILE A 1 176 ? 7.594 -22.547 8.945 1 98.81 176 ILE A O 1
ATOM 1419 N N . ILE A 1 177 ? 7.254 -23.938 7.176 1 98.62 177 ILE A N 1
ATOM 1420 C CA . ILE A 1 177 ? 6.215 -24.703 7.867 1 98.62 177 ILE A CA 1
ATOM 1421 C C . ILE A 1 177 ? 6.801 -25.359 9.117 1 98.62 177 ILE A C 1
ATOM 1423 O O . ILE A 1 177 ? 6.164 -25.375 10.172 1 98.62 177 ILE A O 1
ATOM 1427 N N . ALA A 1 178 ? 7.984 -25.906 9.016 1 98.69 178 ALA A N 1
ATOM 1428 C CA . ALA A 1 178 ? 8.641 -26.531 10.156 1 98.69 178 ALA A CA 1
ATOM 1429 C C . ALA A 1 178 ? 8.844 -25.531 11.289 1 98.69 178 ALA A C 1
ATOM 1431 O O . ALA A 1 178 ? 8.586 -25.844 12.461 1 98.69 178 ALA A O 1
ATOM 1432 N N . ALA A 1 179 ? 9.297 -24.359 10.961 1 98.88 179 ALA A N 1
ATOM 1433 C CA . ALA A 1 179 ? 9.484 -23.312 11.953 1 98.88 179 ALA A CA 1
ATOM 1434 C C . ALA A 1 179 ? 8.148 -22.891 12.57 1 98.88 179 ALA A C 1
ATOM 1436 O O . ALA A 1 179 ? 8.07 -22.656 13.781 1 98.88 179 ALA A O 1
ATOM 1437 N N . ILE A 1 180 ? 7.113 -22.828 11.766 1 98.81 180 ILE A N 1
ATOM 1438 C CA . ILE A 1 180 ? 5.781 -22.469 12.234 1 98.81 180 ILE A CA 1
ATOM 1439 C C . ILE A 1 180 ? 5.273 -23.516 13.227 1 98.81 180 ILE A C 1
ATOM 1441 O O . ILE A 1 180 ? 4.727 -23.172 14.273 1 98.81 180 ILE A O 1
ATOM 1445 N N . ARG A 1 181 ? 5.496 -24.75 12.93 1 98.25 181 ARG A N 1
ATOM 1446 C CA . ARG A 1 181 ? 5.055 -25.844 13.805 1 98.25 181 ARG A CA 1
ATOM 1447 C C . ARG A 1 181 ? 5.746 -25.766 15.156 1 98.25 181 ARG A C 1
ATOM 1449 O O . ARG A 1 181 ? 5.164 -26.141 16.172 1 98.25 181 ARG A O 1
ATOM 1456 N N . ARG A 1 182 ? 6.926 -25.203 15.156 1 98.06 182 ARG A N 1
ATOM 1457 C CA . ARG A 1 182 ? 7.684 -25.031 16.391 1 98.06 182 ARG A CA 1
ATOM 1458 C C . ARG A 1 182 ? 7.375 -23.672 17.031 1 98.06 182 ARG A C 1
ATOM 1460 O O . ARG A 1 182 ? 8.039 -23.281 18 1 98.06 182 ARG A O 1
ATOM 1467 N N . ARG A 1 183 ? 6.562 -22.922 16.453 1 98.12 183 ARG A N 1
ATOM 1468 C CA . ARG A 1 183 ? 6.184 -21.578 16.891 1 98.12 183 ARG A CA 1
ATOM 1469 C C . ARG A 1 183 ? 7.395 -20.656 16.922 1 98.12 183 ARG A C 1
ATOM 1471 O O . ARG A 1 183 ? 7.496 -19.781 17.797 1 98.12 183 ARG A O 1
ATOM 1478 N N . ASP A 1 184 ? 8.258 -20.953 16.094 1 98.62 184 ASP A N 1
ATOM 1479 C CA . ASP A 1 184 ? 9.445 -20.125 15.93 1 98.62 184 ASP A CA 1
ATOM 1480 C C . ASP A 1 184 ? 9.227 -19.031 14.883 1 98.62 184 ASP A C 1
ATOM 1482 O O . ASP A 1 184 ? 9.703 -19.141 13.758 1 98.62 184 ASP A O 1
ATOM 1486 N N . ALA A 1 185 ? 8.625 -17.953 15.328 1 98.75 185 ALA A N 1
ATOM 1487 C CA . ALA A 1 185 ? 8.258 -16.859 14.422 1 98.75 185 ALA A CA 1
ATOM 1488 C C . ALA A 1 185 ? 9.5 -16.234 13.797 1 98.75 185 ALA A C 1
ATOM 1490 O O . ALA A 1 185 ? 9.523 -15.977 12.586 1 98.75 185 ALA A O 1
ATOM 1491 N N . LYS A 1 186 ? 10.492 -15.992 14.578 1 98.69 186 LYS A N 1
ATOM 1492 C CA . LYS A 1 186 ? 11.711 -15.359 14.07 1 98.69 186 LYS A CA 1
ATOM 1493 C C . LYS A 1 186 ? 12.406 -16.25 13.039 1 98.69 186 LYS A C 1
ATOM 1495 O O . LYS A 1 186 ? 12.867 -15.758 12.008 1 98.69 186 LYS A O 1
ATOM 1500 N N . GLY A 1 187 ? 12.469 -17.516 13.367 1 98.75 187 GLY A N 1
ATOM 1501 C CA . GLY A 1 187 ? 13.039 -18.453 12.414 1 98.75 187 GLY A CA 1
ATOM 1502 C C . GLY A 1 187 ? 12.273 -18.531 11.109 1 98.75 187 GLY A C 1
ATOM 1503 O O . GLY A 1 187 ? 12.875 -18.531 10.031 1 98.75 187 GLY A O 1
ATOM 1504 N N . ALA A 1 188 ? 10.93 -18.562 11.133 1 98.88 188 ALA A N 1
ATOM 1505 C CA . ALA A 1 188 ? 10.086 -18.594 9.938 1 98.88 188 ALA A CA 1
ATOM 1506 C C . ALA A 1 188 ? 10.297 -17.359 9.086 1 98.88 188 ALA A C 1
ATOM 1508 O O . ALA A 1 188 ? 10.453 -17.453 7.863 1 98.88 188 ALA A O 1
ATOM 1509 N N . ALA A 1 189 ? 10.375 -16.234 9.742 1 98.69 189 ALA A N 1
ATOM 1510 C CA . ALA A 1 189 ? 10.555 -14.969 9.039 1 98.69 189 ALA A CA 1
ATOM 1511 C C . ALA A 1 189 ? 11.922 -14.914 8.352 1 98.69 189 ALA A C 1
ATOM 1513 O O . ALA A 1 189 ? 12.039 -14.414 7.23 1 98.69 189 ALA A O 1
ATOM 1514 N N . ALA A 1 190 ? 12.906 -15.43 9.008 1 98.56 190 ALA A N 1
ATOM 1515 C CA . ALA A 1 190 ? 14.242 -15.43 8.438 1 98.56 190 ALA A CA 1
ATOM 1516 C C . ALA A 1 190 ? 14.305 -16.312 7.188 1 98.56 190 ALA A C 1
ATOM 1518 O O . ALA A 1 190 ? 14.914 -15.93 6.184 1 98.56 190 ALA A O 1
ATOM 1519 N N . ILE A 1 191 ? 13.711 -17.438 7.219 1 98.62 191 ILE A N 1
ATOM 1520 C CA . ILE A 1 191 ? 13.672 -18.328 6.059 1 98.62 191 ILE A CA 1
ATOM 1521 C C . ILE A 1 191 ? 12.898 -17.656 4.926 1 98.62 191 ILE A C 1
ATOM 1523 O O . ILE A 1 191 ? 13.312 -17.703 3.766 1 98.62 191 ILE A O 1
ATOM 1527 N N . LEU A 1 192 ? 11.797 -17.016 5.234 1 98.44 192 LEU A N 1
ATOM 1528 C CA . LEU A 1 192 ? 10.992 -16.328 4.234 1 98.44 192 LEU A CA 1
ATOM 1529 C C . LEU A 1 192 ? 11.797 -15.227 3.561 1 98.44 192 LEU A C 1
ATOM 1531 O O . LEU A 1 192 ? 11.727 -15.047 2.342 1 98.44 192 LEU A O 1
ATOM 1535 N N . GLU A 1 193 ? 12.516 -14.477 4.371 1 97.62 193 GLU A N 1
ATOM 1536 C CA . GLU A 1 193 ? 13.336 -13.406 3.816 1 97.62 193 GLU A CA 1
ATOM 1537 C C . GLU A 1 193 ? 14.328 -13.953 2.793 1 97.62 193 GLU A C 1
ATOM 1539 O O . GLU A 1 193 ? 14.484 -13.383 1.709 1 97.62 193 GLU A O 1
ATOM 1544 N N . ARG A 1 194 ? 14.992 -15 3.088 1 96.25 194 ARG A N 1
ATOM 1545 C CA . ARG A 1 194 ? 15.922 -15.633 2.16 1 96.25 194 ARG A CA 1
ATOM 1546 C C . ARG A 1 194 ? 15.203 -16.156 0.923 1 96.25 194 ARG A C 1
ATOM 1548 O O . ARG A 1 194 ? 15.695 -16.016 -0.197 1 96.25 194 ARG A O 1
ATOM 1555 N N . HIS A 1 195 ? 14.094 -16.766 1.173 1 96.25 195 HIS A N 1
ATOM 1556 C CA . HIS A 1 195 ? 13.258 -17.281 0.098 1 96.25 195 HIS A CA 1
ATOM 1557 C C . HIS A 1 195 ? 12.898 -16.188 -0.899 1 96.25 195 HIS A C 1
ATOM 1559 O O . HIS A 1 195 ? 13.055 -16.375 -2.109 1 96.25 195 HIS A O 1
ATOM 1565 N N . LEU A 1 196 ? 12.477 -15.062 -0.409 1 95.56 196 LEU A N 1
ATOM 1566 C CA . LEU A 1 196 ? 12.078 -13.938 -1.252 1 95.56 196 LEU A CA 1
ATOM 1567 C C . LEU A 1 196 ? 13.273 -13.359 -1.998 1 95.56 196 LEU A C 1
ATOM 1569 O O . LEU A 1 196 ? 13.148 -12.922 -3.143 1 95.56 196 LEU A O 1
ATOM 1573 N N . GLN A 1 197 ? 14.414 -13.375 -1.369 1 93.19 197 GLN A N 1
ATOM 1574 C CA . GLN A 1 197 ? 15.625 -12.875 -2.004 1 93.19 197 GLN A CA 1
ATOM 1575 C C . GLN A 1 197 ? 16.016 -13.727 -3.205 1 93.19 197 GLN A C 1
ATOM 1577 O O . GLN A 1 197 ? 16.516 -13.211 -4.203 1 93.19 197 GLN A O 1
ATOM 1582 N N . ARG A 1 198 ? 15.758 -14.961 -3.131 1 87.81 198 ARG A N 1
ATOM 1583 C CA . ARG A 1 198 ? 16.172 -15.906 -4.168 1 87.81 198 ARG A CA 1
ATOM 1584 C C . ARG A 1 198 ? 15.188 -15.883 -5.34 1 87.81 198 ARG A C 1
ATOM 1586 O O . ARG A 1 198 ? 15.57 -16.172 -6.477 1 87.81 198 ARG A O 1
ATOM 1593 N N . LEU A 1 199 ? 13.922 -15.734 -5.059 1 77.38 199 LEU A N 1
ATOM 1594 C CA . LEU A 1 199 ? 12.938 -15.734 -6.137 1 77.38 19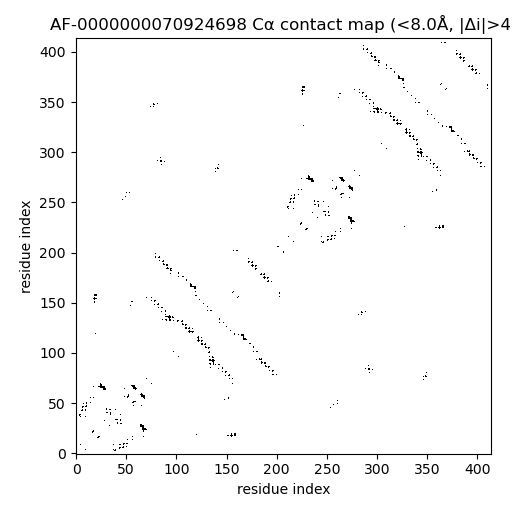9 LEU A CA 1
ATOM 1595 C C . LEU A 1 199 ? 13.32 -14.727 -7.219 1 77.38 199 LEU A C 1
ATOM 1597 O O . LEU A 1 199 ? 13.086 -14.969 -8.406 1 77.38 199 LEU A O 1
ATOM 1601 N N . SER A 1 200 ? 13.922 -13.641 -6.855 1 60.44 200 SER A N 1
ATOM 1602 C CA . SER A 1 200 ? 14.32 -12.625 -7.82 1 60.44 200 SER A CA 1
ATOM 1603 C C . SER A 1 200 ? 15.508 -13.094 -8.656 1 60.44 200 SER A C 1
ATOM 1605 O O . SER A 1 200 ? 15.672 -12.664 -9.797 1 60.44 200 SER A O 1
ATOM 1607 N N . GLN A 1 201 ? 16.281 -13.875 -8.07 1 59.12 201 GLN A N 1
ATOM 1608 C CA . GLN A 1 201 ? 17.5 -14.328 -8.742 1 59.12 201 GLN A CA 1
ATOM 1609 C C . GLN A 1 201 ? 17.172 -15.383 -9.797 1 59.12 201 GLN A C 1
ATOM 1611 O O . GLN A 1 201 ? 17.812 -15.43 -10.852 1 59.12 201 GLN A O 1
ATOM 1616 N N . VAL A 1 202 ? 16.328 -16.156 -9.445 1 52.94 202 VAL A N 1
ATOM 1617 C CA . VAL A 1 202 ? 15.945 -17.203 -10.398 1 52.94 202 VAL A CA 1
ATOM 1618 C C . VAL A 1 202 ? 15.344 -16.562 -11.648 1 52.94 202 VAL A C 1
ATOM 1620 O O . VAL A 1 202 ? 15.438 -17.125 -12.742 1 52.94 202 VAL A O 1
ATOM 1623 N N . PHE A 1 203 ? 14.945 -15.336 -11.469 1 54.78 203 PHE A N 1
ATOM 1624 C CA . PHE A 1 203 ? 14.281 -14.711 -12.609 1 54.78 203 PHE A CA 1
ATOM 1625 C C . PHE A 1 203 ? 15.141 -13.602 -13.195 1 54.78 203 PHE A C 1
ATOM 1627 O O . PHE A 1 203 ? 14.648 -12.766 -13.961 1 54.78 203 PHE A O 1
ATOM 1634 N N . ASP A 1 204 ? 16.344 -13.406 -12.672 1 53.44 204 ASP A N 1
ATOM 1635 C CA . ASP A 1 204 ? 17.266 -12.453 -13.273 1 53.44 204 ASP A CA 1
ATOM 1636 C C . ASP A 1 204 ? 17.609 -12.859 -14.703 1 53.44 204 ASP A C 1
ATOM 1638 O O . ASP A 1 204 ? 18.156 -13.938 -14.938 1 53.44 204 ASP A O 1
ATOM 1642 N N . PRO A 1 205 ? 17.062 -12.203 -15.672 1 48.88 205 PRO A N 1
ATOM 1643 C CA . PRO A 1 205 ? 17.422 -12.562 -17.047 1 48.88 205 PRO A CA 1
ATOM 1644 C C . PRO A 1 205 ? 18.938 -12.688 -17.234 1 48.88 205 PRO A C 1
ATOM 1646 O O . PRO A 1 205 ? 19.391 -13.219 -18.25 1 48.88 205 PRO A O 1
ATOM 1649 N N . ARG A 1 206 ? 19.672 -11.922 -16.469 1 46.09 206 ARG A N 1
ATOM 1650 C CA . ARG A 1 206 ? 21.109 -12.016 -16.734 1 46.09 206 ARG A CA 1
ATOM 1651 C C . ARG A 1 206 ? 21.688 -13.281 -16.125 1 46.09 206 ARG A C 1
ATOM 1653 O O . ARG A 1 206 ? 22.891 -13.539 -16.25 1 46.09 206 ARG A O 1
ATOM 1660 N N . ALA A 1 207 ? 20.906 -13.969 -15.367 1 39.62 207 ALA A N 1
ATOM 1661 C CA . ALA A 1 207 ? 21.547 -15.156 -14.812 1 39.62 207 ALA A CA 1
ATOM 1662 C C . ALA A 1 207 ? 21.484 -16.328 -15.797 1 39.62 207 ALA A C 1
ATOM 1664 O O . ALA A 1 207 ? 20.547 -16.438 -16.578 1 39.62 207 ALA A O 1
ATOM 1665 N N . MET B 1 1 ? -15.805 28.906 -18.828 1 46.47 1 MET B N 1
ATOM 1666 C CA . MET B 1 1 ? -16.703 28.125 -17.969 1 46.47 1 MET B CA 1
ATOM 1667 C C . MET B 1 1 ? -15.945 27.531 -16.797 1 46.47 1 MET B C 1
ATOM 1669 O O . MET B 1 1 ? -14.797 27.109 -16.922 1 46.47 1 MET B O 1
ATOM 1673 N N . PRO B 1 2 ? -16.219 27.844 -15.625 1 58.75 2 PRO B N 1
ATOM 1674 C CA . PRO B 1 2 ? -15.375 27.375 -14.523 1 58.75 2 PRO B CA 1
ATOM 1675 C C . PRO B 1 2 ? -15.102 25.859 -14.594 1 58.75 2 PRO B C 1
ATOM 1677 O O . PRO B 1 2 ? -15.969 25.094 -15 1 58.75 2 PRO B O 1
ATOM 1680 N N . VAL B 1 3 ? -13.969 25.469 -14.875 1 71.25 3 VAL B N 1
ATOM 1681 C CA . VAL B 1 3 ? -13.562 24.094 -15.07 1 71.25 3 VAL B CA 1
ATOM 1682 C C . VAL B 1 3 ? -14.086 23.234 -13.922 1 71.25 3 VAL B C 1
ATOM 1684 O O . VAL B 1 3 ? -13.93 23.578 -12.75 1 71.25 3 VAL B O 1
ATOM 1687 N N . SER B 1 4 ? -15.008 22.391 -14.258 1 86.25 4 SER B N 1
ATOM 1688 C CA . SER B 1 4 ? -15.625 21.484 -13.289 1 86.25 4 SER B CA 1
ATOM 1689 C C . SER B 1 4 ? -14.57 20.703 -12.523 1 86.25 4 SER B C 1
ATOM 1691 O O . SER B 1 4 ? -13.555 20.297 -13.094 1 86.25 4 SER B O 1
ATOM 1693 N N . PRO B 1 5 ? -14.75 20.656 -11.25 1 91.38 5 PRO B N 1
ATOM 1694 C CA . PRO B 1 5 ? -13.781 19.906 -10.445 1 91.38 5 PRO B CA 1
ATOM 1695 C C . PRO B 1 5 ? -13.641 18.453 -10.898 1 91.38 5 PRO B C 1
ATOM 1697 O O . PRO B 1 5 ? -14.633 17.797 -11.211 1 91.38 5 PRO B O 1
ATOM 1700 N N . THR B 1 6 ? -12.461 18.047 -11 1 93.06 6 THR B N 1
ATOM 1701 C CA . THR B 1 6 ? -12.156 16.672 -11.359 1 93.06 6 THR B CA 1
ATOM 1702 C C . THR B 1 6 ? -12.398 15.742 -10.172 1 93.06 6 THR B C 1
ATOM 1704 O O . THR B 1 6 ? -12.414 16.188 -9.023 1 93.06 6 THR B O 1
ATOM 1707 N N . PRO B 1 7 ? -12.57 14.445 -10.453 1 94.25 7 PRO B N 1
ATOM 1708 C CA . PRO B 1 7 ? -12.688 13.469 -9.359 1 94.25 7 PRO B CA 1
ATOM 1709 C C . PRO B 1 7 ? -11.523 13.547 -8.375 1 94.25 7 PRO B C 1
ATOM 1711 O O . PRO B 1 7 ? -11.727 13.438 -7.164 1 94.25 7 PRO B O 1
ATOM 1714 N N . GLN B 1 8 ? -10.383 13.812 -8.906 1 94.94 8 GLN B N 1
ATOM 1715 C CA . GLN B 1 8 ? -9.195 13.891 -8.055 1 94.94 8 GLN B CA 1
ATOM 1716 C C . GLN B 1 8 ? -9.281 15.086 -7.105 1 94.94 8 GLN B C 1
ATOM 1718 O O . GLN B 1 8 ? -8.969 14.969 -5.918 1 94.94 8 GLN B O 1
ATOM 1723 N N . LEU B 1 9 ? -9.664 16.188 -7.605 1 96.88 9 LEU B N 1
ATOM 1724 C CA . LEU B 1 9 ? -9.789 17.391 -6.781 1 96.88 9 LEU B CA 1
ATOM 1725 C C . LEU B 1 9 ? -10.828 17.188 -5.68 1 96.88 9 LEU B C 1
ATOM 1727 O O . LEU B 1 9 ? -10.617 17.594 -4.535 1 96.88 9 LEU B O 1
ATOM 1731 N N . ILE B 1 10 ? -11.922 16.609 -6.07 1 97.94 10 ILE B N 1
ATOM 1732 C CA . ILE B 1 10 ? -12.977 16.312 -5.102 1 97.94 10 ILE B CA 1
ATOM 1733 C C . ILE B 1 10 ? -12.438 15.375 -4.02 1 97.94 10 ILE B C 1
ATOM 1735 O O . ILE B 1 10 ? -12.609 15.633 -2.826 1 97.94 10 ILE B O 1
ATOM 1739 N N . ALA B 1 11 ? -11.789 14.336 -4.453 1 97.56 11 ALA B N 1
ATOM 1740 C CA . ALA B 1 11 ? -11.211 13.359 -3.521 1 97.56 11 ALA B CA 1
ATOM 1741 C C . ALA B 1 11 ? -10.227 14.031 -2.572 1 97.56 11 ALA B C 1
ATOM 1743 O O . ALA B 1 11 ? -10.242 13.781 -1.365 1 97.56 11 ALA B O 1
ATOM 1744 N N . ASP B 1 12 ? -9.414 14.891 -3.127 1 97.69 12 ASP B N 1
ATOM 1745 C CA . ASP B 1 12 ? -8.383 15.547 -2.33 1 97.69 12 ASP B CA 1
ATOM 1746 C C . ASP B 1 12 ? -9.008 16.469 -1.276 1 97.69 12 ASP B C 1
ATOM 1748 O O . ASP B 1 12 ? -8.539 16.516 -0.138 1 97.69 12 ASP B O 1
ATOM 1752 N N . GLU B 1 13 ? -10 17.141 -1.639 1 98.12 13 GLU B N 1
ATOM 1753 C CA . GLU B 1 13 ? -10.664 18.047 -0.699 1 98.12 13 GLU B CA 1
ATOM 1754 C C . GLU B 1 13 ? -11.359 17.266 0.41 1 98.12 13 GLU B C 1
ATOM 1756 O O . GLU B 1 13 ? -11.258 17.609 1.586 1 98.12 13 GLU B O 1
ATOM 1761 N N . ILE B 1 14 ? -12.047 16.234 0.047 1 98.38 14 ILE B N 1
ATOM 1762 C CA . ILE B 1 14 ? -12.734 15.406 1.038 1 98.38 14 ILE B CA 1
ATOM 1763 C C . ILE B 1 14 ? -11.711 14.727 1.94 1 98.38 14 ILE B C 1
ATOM 1765 O O . ILE B 1 14 ? -11.891 14.656 3.158 1 98.38 14 ILE B O 1
ATOM 1769 N N . ALA B 1 15 ? -10.633 14.273 1.341 1 98.31 15 ALA B N 1
ATOM 1770 C CA . ALA B 1 15 ? -9.555 13.68 2.125 1 98.31 15 ALA B CA 1
ATOM 1771 C C . ALA B 1 15 ? -9.023 14.664 3.166 1 98.31 15 ALA B C 1
ATOM 1773 O O . ALA B 1 15 ? -8.836 14.305 4.328 1 98.31 15 ALA B O 1
ATOM 1774 N N . ARG B 1 16 ? -8.789 15.859 2.717 1 97.81 16 ARG B N 1
ATOM 1775 C CA . ARG B 1 16 ? -8.305 16.906 3.621 1 97.81 16 ARG B CA 1
ATOM 1776 C C . ARG B 1 16 ? -9.258 17.078 4.801 1 97.81 16 ARG B C 1
ATOM 1778 O O . ARG B 1 16 ? -8.82 17.156 5.949 1 97.81 16 ARG B O 1
ATOM 1785 N N . ARG B 1 17 ? -10.492 17.094 4.52 1 98.12 17 ARG B N 1
ATOM 1786 C CA . ARG B 1 17 ? -11.492 17.312 5.559 1 98.12 17 ARG B CA 1
ATOM 1787 C C . ARG B 1 17 ? -11.555 16.125 6.512 1 98.12 17 ARG B C 1
ATOM 1789 O O . ARG B 1 17 ? -11.719 16.297 7.719 1 98.12 17 ARG B O 1
ATOM 1796 N N . ILE B 1 18 ? -11.391 14.922 5.973 1 98.25 18 ILE B N 1
ATOM 1797 C CA . ILE B 1 18 ? -11.391 13.719 6.801 1 98.25 18 ILE B CA 1
ATOM 1798 C C . ILE B 1 18 ? -10.156 13.711 7.699 1 98.25 18 ILE B C 1
ATOM 1800 O O . ILE B 1 18 ? -10.258 13.484 8.906 1 98.25 18 ILE B O 1
ATOM 1804 N N . ILE B 1 19 ? -9.023 14.016 7.16 1 97.5 19 ILE B N 1
ATOM 1805 C CA . ILE B 1 19 ? -7.742 13.945 7.855 1 97.5 19 ILE B CA 1
ATOM 1806 C C . ILE B 1 19 ? -7.703 15 8.961 1 97.5 19 ILE B C 1
ATOM 1808 O O . ILE B 1 19 ? -7.234 14.734 10.07 1 97.5 19 ILE B O 1
ATOM 1812 N N . ARG B 1 20 ? -8.305 16.141 8.727 1 96.31 20 ARG B N 1
ATOM 1813 C CA . ARG B 1 20 ? -8.266 17.25 9.68 1 96.31 20 ARG B CA 1
ATOM 1814 C C . ARG B 1 20 ? -9.375 17.094 10.719 1 96.31 20 ARG B C 1
ATOM 1816 O O . ARG B 1 20 ? -9.461 17.891 11.656 1 96.31 20 ARG B O 1
ATOM 1823 N N . GLY B 1 21 ? -10.266 16.219 10.531 1 96.25 21 GLY B N 1
ATOM 1824 C CA . GLY B 1 21 ? -11.328 15.969 11.5 1 96.25 21 GLY B CA 1
ATOM 1825 C C . GLY B 1 21 ? -12.562 16.812 11.266 1 96.25 21 GLY B C 1
ATOM 1826 O O . GLY B 1 21 ? -13.461 16.859 12.109 1 96.25 21 GLY B O 1
ATOM 1827 N N . GLU B 1 22 ? -12.562 17.422 10.125 1 97.19 22 GLU B N 1
ATOM 1828 C CA . GLU B 1 22 ? -13.742 18.203 9.773 1 97.19 22 GLU B CA 1
ATOM 1829 C C . GLU B 1 22 ? -14.914 17.312 9.383 1 97.19 22 GLU B C 1
ATOM 1831 O O . GLU B 1 22 ? -16.078 17.703 9.539 1 97.19 22 GLU B O 1
ATOM 1836 N N . LEU B 1 23 ? -14.664 16.188 8.781 1 97.75 23 LEU B N 1
ATOM 1837 C CA . LEU B 1 23 ? -15.609 15.094 8.578 1 97.75 23 LEU B CA 1
ATOM 1838 C C . LEU B 1 23 ? -15.32 13.953 9.555 1 97.75 23 LEU B C 1
ATOM 1840 O O . LEU B 1 23 ? -14.219 13.406 9.57 1 97.75 23 LEU B O 1
ATOM 1844 N N . SER B 1 24 ? -16.328 13.617 10.367 1 96.81 24 SER B N 1
ATOM 1845 C CA . SER B 1 24 ? -16.109 12.711 11.492 1 96.81 24 SER B CA 1
ATOM 1846 C C . SER B 1 24 ? -16.219 11.258 11.062 1 96.81 24 SER B C 1
ATOM 1848 O O . SER B 1 24 ? -16.906 10.93 10.094 1 96.81 24 SER B O 1
ATOM 1850 N N . ALA B 1 25 ? -15.562 10.43 11.898 1 96 25 ALA B N 1
ATOM 1851 C CA . ALA B 1 25 ? -15.695 8.984 11.703 1 96 25 ALA B CA 1
ATOM 1852 C C . ALA B 1 25 ? -17.156 8.562 11.703 1 96 25 ALA B C 1
ATOM 1854 O O . ALA B 1 25 ? -17.938 8.992 12.562 1 96 25 ALA B O 1
ATOM 1855 N N . GLY B 1 26 ? -17.516 7.797 10.641 1 95.38 26 GLY B N 1
ATOM 1856 C CA . GLY B 1 26 ? -18.875 7.285 10.555 1 95.38 26 GLY B CA 1
ATOM 1857 C C . GLY B 1 26 ? -19.828 8.227 9.844 1 95.38 26 GLY B C 1
ATOM 1858 O O . GLY B 1 26 ? -20.953 7.855 9.523 1 95.38 26 GLY B O 1
ATOM 1859 N N . GLU B 1 27 ? -19.391 9.414 9.602 1 96.38 27 GLU B N 1
ATOM 1860 C CA . GLU B 1 27 ? -20.234 10.375 8.906 1 96.38 27 GLU B CA 1
ATOM 1861 C C . GLU B 1 27 ? -20.562 9.906 7.488 1 96.38 27 GLU B C 1
ATOM 1863 O O . GLU B 1 27 ? -19.672 9.469 6.758 1 96.38 27 GLU B O 1
ATOM 1868 N N . ARG B 1 28 ? -21.797 10.016 7.117 1 95.88 28 ARG B N 1
ATOM 1869 C CA . ARG B 1 28 ? -22.234 9.586 5.793 1 95.88 28 ARG B CA 1
ATOM 1870 C C . ARG B 1 28 ? -21.859 10.609 4.73 1 95.88 28 ARG B C 1
ATOM 1872 O O . ARG B 1 28 ? -22.031 11.812 4.934 1 95.88 28 ARG B O 1
ATOM 1879 N N . LEU B 1 29 ? -21.281 10.141 3.666 1 97.5 29 LEU B N 1
ATOM 1880 C CA . LEU B 1 29 ? -21 10.969 2.498 1 97.5 29 LEU B CA 1
ATOM 1881 C C . LEU B 1 29 ? -21.984 10.672 1.368 1 97.5 29 LEU B C 1
ATOM 1883 O O . LEU B 1 29 ? -21.656 9.922 0.445 1 97.5 29 LEU B O 1
ATOM 1887 N N . ARG B 1 30 ? -23.094 11.375 1.444 1 95.62 30 ARG B N 1
ATOM 1888 C CA . ARG B 1 30 ? -24.125 11.172 0.435 1 95.62 30 ARG B CA 1
ATOM 1889 C C . ARG B 1 30 ? -23.734 11.805 -0.894 1 95.62 30 ARG B C 1
ATOM 1891 O O . ARG B 1 30 ? -23.359 12.977 -0.94 1 95.62 30 ARG B O 1
ATOM 1898 N N . GLN B 1 31 ? -23.859 11.047 -1.892 1 94.75 31 GLN B N 1
ATOM 1899 C CA . GLN B 1 31 ? -23.422 11.5 -3.209 1 94.75 31 GLN B CA 1
ATOM 1900 C C . GLN B 1 31 ? -24.172 12.766 -3.629 1 94.75 31 GLN B C 1
ATOM 1902 O O . GLN B 1 31 ? -23.578 13.664 -4.23 1 94.75 31 GLN B O 1
ATOM 1907 N N . ASP B 1 32 ? -25.453 12.867 -3.234 1 96.12 32 ASP B N 1
ATOM 1908 C CA . ASP B 1 32 ? -26.266 14.031 -3.588 1 96.12 32 ASP B CA 1
ATOM 1909 C C . ASP B 1 32 ? -25.703 15.297 -2.949 1 96.12 32 ASP B C 1
ATOM 1911 O O . ASP B 1 32 ? -25.594 16.344 -3.605 1 96.12 32 ASP B O 1
ATOM 1915 N N . TYR B 1 33 ? -25.359 15.172 -1.765 1 96.75 33 TYR B N 1
ATOM 1916 C CA . TYR B 1 33 ? -24.859 16.328 -1.026 1 96.75 33 TYR B CA 1
ATOM 1917 C C . TYR B 1 33 ? -23.484 16.75 -1.545 1 96.75 33 TYR B C 1
ATOM 1919 O O . TYR B 1 33 ? -23.219 17.938 -1.743 1 96.75 33 TYR B O 1
ATOM 1927 N N . VAL B 1 34 ? -22.625 15.758 -1.781 1 97.31 34 VAL B N 1
ATOM 1928 C CA . VAL B 1 34 ? -21.281 16.047 -2.281 1 97.31 34 VAL B CA 1
ATOM 1929 C C . VAL B 1 34 ? -21.375 16.672 -3.674 1 97.31 34 VAL B C 1
ATOM 1931 O O . VAL B 1 34 ? -20.688 17.656 -3.973 1 97.31 34 VAL B O 1
ATOM 1934 N N . ALA B 1 35 ? -22.234 16.109 -4.445 1 97.31 35 ALA B N 1
ATOM 1935 C CA . ALA B 1 35 ? -22.438 16.641 -5.793 1 97.31 35 ALA B CA 1
ATOM 1936 C C . ALA B 1 35 ? -22.891 18.094 -5.754 1 97.31 35 ALA B C 1
ATOM 1938 O O . ALA B 1 35 ? -22.375 18.938 -6.492 1 97.31 35 ALA B O 1
ATOM 1939 N N . ALA B 1 36 ? -23.812 18.375 -4.895 1 97.44 36 ALA B N 1
ATOM 1940 C CA . ALA B 1 36 ? -24.328 19.719 -4.742 1 97.44 36 ALA B CA 1
ATOM 1941 C C . ALA B 1 36 ? -23.25 20.688 -4.254 1 97.44 36 ALA B C 1
ATOM 1943 O O . ALA B 1 36 ? -23.125 21.797 -4.754 1 97.44 36 ALA B O 1
ATOM 1944 N N . GLU B 1 37 ? -22.484 20.219 -3.385 1 96.69 37 GLU B N 1
ATOM 1945 C CA . GLU B 1 37 ? -21.438 21.047 -2.795 1 96.69 37 GLU B CA 1
ATOM 1946 C C . GLU B 1 37 ? -20.406 21.469 -3.842 1 96.69 37 GLU B C 1
ATOM 1948 O O . GLU B 1 37 ? -19.938 22.609 -3.848 1 96.69 37 GLU B O 1
ATOM 1953 N N . PHE B 1 38 ? -20.094 20.531 -4.719 1 97.19 38 PHE B N 1
ATOM 1954 C CA . PHE B 1 38 ? -19.016 20.797 -5.668 1 97.19 38 PHE B CA 1
ATOM 1955 C C . PHE B 1 38 ? -19.578 21.234 -7.016 1 97.19 38 PHE B C 1
ATOM 1957 O O . PHE B 1 38 ? -18.828 21.562 -7.93 1 97.19 38 PHE B O 1
ATOM 1964 N N . GLY B 1 39 ? -20.844 21.156 -7.133 1 96.69 39 GLY B N 1
ATOM 1965 C CA . GLY B 1 39 ? -21.484 21.578 -8.367 1 96.69 39 GLY B CA 1
ATOM 1966 C C . GLY B 1 39 ? -21.219 20.656 -9.531 1 96.69 39 GLY B C 1
ATOM 1967 O O . GLY B 1 39 ? -20.906 21.094 -10.641 1 96.69 39 GLY B O 1
ATOM 1968 N N . VAL B 1 40 ? -21.234 19.375 -9.258 1 96.56 40 VAL B N 1
ATOM 1969 C CA . VAL B 1 40 ? -20.938 18.375 -10.281 1 96.56 40 VAL B CA 1
ATOM 1970 C C . VAL B 1 40 ? -22.016 17.281 -10.266 1 96.56 40 VAL B C 1
ATOM 1972 O O . VAL B 1 40 ? -22.891 17.281 -9.398 1 96.56 40 VAL B O 1
ATOM 1975 N N . SER B 1 41 ? -21.906 16.484 -11.281 1 93.88 41 SER B N 1
ATOM 1976 C CA . SER B 1 41 ? -22.781 15.32 -11.328 1 93.88 41 SER B CA 1
ATOM 1977 C C . SER B 1 41 ? -22.312 14.234 -10.375 1 93.88 41 SER B C 1
ATOM 1979 O O . SER B 1 41 ? -21.25 14.359 -9.766 1 93.88 41 SER B O 1
ATOM 1981 N N . HIS B 1 42 ? -23.047 13.148 -10.336 1 94 42 HIS B N 1
ATOM 1982 C CA . HIS B 1 42 ? -22.703 12.039 -9.453 1 94 42 HIS B CA 1
ATOM 1983 C C . HIS B 1 42 ? -21.516 11.25 -9.984 1 94 42 HIS B C 1
ATOM 1985 O O . HIS B 1 42 ? -20.828 10.562 -9.227 1 94 42 HIS B O 1
ATOM 1991 N N . VAL B 1 43 ? -21.281 11.336 -11.195 1 91.5 43 VAL B N 1
ATOM 1992 C CA . VAL B 1 43 ? -20.25 10.523 -11.828 1 91.5 43 VAL B CA 1
ATOM 1993 C C . VAL B 1 43 ? -18.891 10.875 -11.242 1 91.5 43 VAL B C 1
ATOM 1995 O O . VAL B 1 43 ? -18.188 10.008 -10.695 1 91.5 43 VAL B O 1
ATOM 1998 N N . PRO B 1 44 ? -18.469 12.125 -11.234 1 94.69 44 PRO B N 1
ATOM 1999 C CA . PRO B 1 44 ? -17.172 12.445 -10.633 1 94.69 44 PRO B CA 1
ATOM 2000 C C . PRO B 1 44 ? -17.141 12.219 -9.125 1 94.69 44 PRO B C 1
ATOM 2002 O O . PRO B 1 44 ? -16.094 11.914 -8.562 1 94.69 44 PRO B O 1
ATOM 2005 N N . VAL B 1 45 ? -18.266 12.336 -8.484 1 96.31 45 VAL B N 1
ATOM 2006 C CA . VAL B 1 45 ? -18.344 12.117 -7.047 1 96.31 45 VAL B CA 1
ATOM 2007 C C . VAL B 1 45 ? -18.094 10.641 -6.738 1 96.31 45 VAL B C 1
ATOM 2009 O O . VAL B 1 45 ? -17.312 10.312 -5.844 1 96.31 45 VAL B O 1
ATOM 2012 N N . ARG B 1 46 ? -18.734 9.812 -7.504 1 93.19 46 ARG B N 1
ATOM 2013 C CA . ARG B 1 46 ? -18.547 8.375 -7.324 1 93.19 46 ARG B CA 1
ATOM 2014 C C . ARG B 1 46 ? -17.094 7.988 -7.527 1 93.19 46 ARG B C 1
ATOM 2016 O O . ARG B 1 46 ? -16.547 7.168 -6.781 1 93.19 46 ARG B O 1
ATOM 2023 N N . GLU B 1 47 ? -16.5 8.531 -8.508 1 93.56 47 GLU B N 1
ATOM 2024 C CA . GLU B 1 47 ? -15.086 8.266 -8.766 1 93.56 47 GLU B CA 1
ATOM 2025 C C . GLU B 1 47 ? -14.211 8.758 -7.613 1 93.56 47 GLU B C 1
ATOM 2027 O O . GLU B 1 47 ? -13.266 8.078 -7.211 1 93.56 47 GLU B O 1
ATOM 2032 N N . ALA B 1 48 ? -14.539 9.891 -7.137 1 96.75 48 ALA B N 1
ATOM 2033 C CA . ALA B 1 48 ? -13.805 10.461 -6.008 1 96.75 48 ALA B CA 1
ATOM 2034 C C . ALA B 1 48 ? -13.922 9.562 -4.777 1 96.75 48 ALA B C 1
ATOM 2036 O O . ALA B 1 48 ? -12.93 9.312 -4.09 1 96.75 48 ALA B O 1
ATOM 2037 N N . LEU B 1 49 ? -15.109 9.086 -4.566 1 96.06 49 LEU B N 1
ATOM 2038 C CA . LEU B 1 49 ? -15.344 8.242 -3.4 1 96.06 49 LEU B CA 1
ATOM 2039 C C . LEU B 1 49 ? -14.625 6.902 -3.539 1 96.06 49 LEU B C 1
ATOM 2041 O O . LEU B 1 49 ? -14.141 6.348 -2.549 1 96.06 49 LEU B O 1
ATOM 2045 N N . LEU B 1 50 ? -14.516 6.43 -4.723 1 93 50 LEU B N 1
ATOM 2046 C CA . LEU B 1 50 ? -13.758 5.211 -4.969 1 93 50 LEU B CA 1
ATOM 2047 C C . LEU B 1 50 ? -12.273 5.426 -4.688 1 93 50 LEU B C 1
ATOM 2049 O O . LEU B 1 50 ? -11.617 4.562 -4.105 1 93 50 LEU B O 1
ATOM 2053 N N . LYS B 1 51 ? -11.781 6.559 -5.078 1 94.81 51 LYS B N 1
ATOM 2054 C CA . LYS B 1 51 ? -10.391 6.891 -4.797 1 94.81 51 LYS B CA 1
ATOM 2055 C C . LYS B 1 51 ? -10.141 6.984 -3.295 1 94.81 51 LYS B C 1
ATOM 2057 O O . LYS B 1 51 ? -9.109 6.523 -2.801 1 94.81 51 LYS B O 1
ATOM 2062 N N . LEU B 1 52 ? -11.094 7.566 -2.596 1 96.88 52 LEU B N 1
ATOM 2063 C CA . LEU B 1 52 ? -10.984 7.699 -1.147 1 96.88 52 LEU B CA 1
ATOM 2064 C C . LEU B 1 52 ? -11.039 6.332 -0.473 1 96.88 52 LEU B C 1
ATOM 2066 O O . LEU B 1 52 ? -10.352 6.098 0.521 1 96.88 52 LEU B O 1
ATOM 2070 N N . ALA B 1 53 ? -11.859 5.453 -1.021 1 94.5 53 ALA B N 1
ATOM 2071 C CA . ALA B 1 53 ? -11.961 4.094 -0.491 1 94.5 53 ALA B CA 1
ATOM 2072 C C . ALA B 1 53 ? -10.648 3.338 -0.662 1 94.5 53 ALA B C 1
ATOM 2074 O O . ALA B 1 53 ? -10.211 2.629 0.247 1 94.5 53 ALA B O 1
ATOM 2075 N N . ALA B 1 54 ? -10.055 3.539 -1.764 1 91.69 54 ALA B N 1
ATOM 2076 C CA . ALA B 1 54 ? -8.773 2.893 -2.039 1 91.69 54 ALA B CA 1
ATOM 2077 C C . ALA B 1 54 ? -7.703 3.361 -1.062 1 91.69 54 ALA B C 1
ATOM 2079 O O . ALA B 1 54 ? -6.77 2.617 -0.748 1 91.69 54 ALA B O 1
ATOM 2080 N N . ARG B 1 55 ? -7.871 4.547 -0.566 1 94.25 55 ARG B N 1
ATOM 2081 C CA . ARG B 1 55 ? -6.91 5.113 0.372 1 94.25 55 ARG B CA 1
ATOM 2082 C C . ARG B 1 55 ? -7.281 4.777 1.812 1 94.25 55 ARG B C 1
ATOM 2084 O O . ARG B 1 55 ? -6.555 5.125 2.744 1 94.25 55 ARG B O 1
ATOM 2091 N N . GLY B 1 56 ? -8.492 4.211 2.018 1 94.81 56 GLY B N 1
ATOM 2092 C CA . GLY B 1 56 ? -8.922 3.775 3.338 1 94.81 56 GLY B CA 1
ATOM 2093 C C . GLY B 1 56 ? -9.586 4.879 4.141 1 94.81 56 GLY B C 1
ATOM 2094 O O . GLY B 1 56 ? -9.758 4.75 5.355 1 94.81 56 GLY B O 1
ATOM 2095 N N . LEU B 1 57 ? -9.977 5.945 3.482 1 97.44 57 LEU B N 1
ATOM 2096 C CA . LEU B 1 57 ? -10.508 7.102 4.195 1 97.44 57 LEU B CA 1
ATOM 2097 C C . LEU B 1 57 ? -12.023 7.016 4.312 1 97.44 57 LEU B C 1
ATOM 2099 O O . LEU B 1 57 ? -12.625 7.703 5.141 1 97.44 57 LEU B O 1
ATOM 2103 N N . VAL B 1 58 ? -12.602 6.188 3.41 1 97.56 58 VAL B N 1
ATOM 2104 C CA . VAL B 1 58 ? -14.039 5.938 3.488 1 97.56 58 VAL B CA 1
ATOM 2105 C C . VAL B 1 58 ? -14.312 4.441 3.332 1 97.56 58 VAL B C 1
ATOM 2107 O O . VAL B 1 58 ? -13.445 3.691 2.875 1 97.56 58 VAL B O 1
ATOM 2110 N N . VAL B 1 59 ? -15.43 4.004 3.785 1 95.56 59 VAL B N 1
ATOM 2111 C CA . VAL B 1 59 ? -15.883 2.623 3.652 1 95.56 59 VAL B CA 1
ATOM 2112 C C . VAL B 1 59 ? -17.312 2.596 3.131 1 95.56 59 VAL B C 1
ATOM 2114 O O . VAL B 1 59 ? -18.094 3.516 3.391 1 95.56 59 VAL B O 1
ATOM 2117 N N . SER B 1 60 ? -17.484 1.599 2.275 1 90.44 60 SER B N 1
ATOM 2118 C CA . SER B 1 60 ? -18.828 1.403 1.758 1 90.44 60 SER B CA 1
ATOM 2119 C C . SER B 1 60 ? -19.484 0.181 2.385 1 90.44 60 SER B C 1
ATOM 2121 O O . SER B 1 60 ? -18.875 -0.883 2.48 1 90.44 60 SER B O 1
ATOM 2123 N N . GLN B 1 61 ? -20.625 0.339 2.99 1 81.12 61 GLN B N 1
ATOM 2124 C CA . GLN B 1 61 ? -21.406 -0.776 3.523 1 81.12 61 GLN B CA 1
ATOM 2125 C C . GLN B 1 61 ? -22.688 -0.979 2.729 1 81.12 61 GLN B C 1
ATOM 2127 O O . GLN B 1 61 ? -23.297 -0.013 2.262 1 81.12 61 GLN B O 1
ATOM 2132 N N . HIS B 1 62 ? -23 -2.238 2.666 1 79.56 62 HIS B N 1
ATOM 2133 C CA . HIS B 1 62 ? -24.234 -2.584 1.983 1 79.56 62 HIS B CA 1
ATOM 2134 C C . HIS B 1 62 ? -25.438 -1.878 2.617 1 79.56 62 HIS B C 1
ATOM 2136 O O . HIS B 1 62 ? -25.594 -1.899 3.838 1 79.56 62 HIS B O 1
ATOM 2142 N N . ASN B 1 63 ? -26.125 -1.108 1.851 1 78.56 63 ASN B N 1
ATOM 2143 C CA . ASN B 1 63 ? -27.375 -0.448 2.205 1 78.56 63 ASN B CA 1
ATOM 2144 C C . ASN B 1 63 ? -27.125 0.803 3.045 1 78.56 63 ASN B C 1
ATOM 2146 O O . ASN B 1 63 ? -28.078 1.45 3.492 1 78.56 63 ASN B O 1
ATOM 2150 N N . LYS B 1 64 ? -25.859 1.045 3.48 1 82.56 64 LYS B N 1
ATOM 2151 C CA . LYS B 1 64 ? -25.609 2.229 4.297 1 82.56 64 LYS B CA 1
ATOM 2152 C C . LYS B 1 64 ? -24.859 3.295 3.508 1 82.56 64 LYS B C 1
ATOM 2154 O O . LYS B 1 64 ? -24.688 4.422 3.977 1 82.56 64 LYS B O 1
ATOM 2159 N N . GLY B 1 65 ? -24.438 2.914 2.354 1 90.94 65 GLY B N 1
ATOM 2160 C CA . GLY B 1 65 ? -23.734 3.893 1.536 1 90.94 65 GLY B CA 1
ATOM 2161 C C . GLY B 1 65 ? -22.297 4.094 1.953 1 90.94 65 GLY B C 1
ATOM 2162 O O . GLY B 1 65 ? -21.703 3.236 2.611 1 90.94 65 GLY B O 1
ATOM 2163 N N . VAL B 1 66 ? -21.672 5.281 1.542 1 96.31 66 VAL B N 1
ATOM 2164 C CA . VAL B 1 66 ? -20.281 5.594 1.813 1 96.31 66 VAL B CA 1
ATOM 2165 C C . VAL B 1 66 ? -20.172 6.473 3.057 1 96.31 66 VAL B C 1
ATOM 2167 O O . VAL B 1 66 ? -20.922 7.445 3.199 1 96.31 66 VAL B O 1
ATOM 2170 N N . GLN B 1 67 ? -19.344 6.07 3.957 1 97.62 67 GLN B N 1
ATOM 2171 C CA . GLN B 1 67 ? -19.109 6.832 5.18 1 97.62 67 GLN B CA 1
ATOM 2172 C C . GLN B 1 67 ? -17.625 7.016 5.441 1 97.62 67 GLN B C 1
ATOM 2174 O O . GLN B 1 67 ? -16.797 6.266 4.914 1 97.62 67 GLN B O 1
ATOM 2179 N N . VAL B 1 68 ? -17.312 8.008 6.223 1 98 68 VAL B N 1
ATOM 2180 C CA . VAL B 1 68 ? -15.93 8.188 6.676 1 98 68 VAL B CA 1
ATOM 2181 C C . VAL B 1 68 ? -15.5 6.98 7.5 1 98 68 VAL B C 1
ATOM 2183 O O . VAL B 1 68 ? -16.25 6.508 8.359 1 98 68 VAL B O 1
ATOM 2186 N N . ALA B 1 69 ? -14.336 6.473 7.25 1 96.81 69 ALA B N 1
ATOM 2187 C CA . ALA B 1 69 ? -13.836 5.27 7.91 1 96.81 69 ALA B CA 1
ATOM 2188 C C . ALA B 1 69 ? -13.711 5.48 9.414 1 96.81 69 ALA B C 1
ATOM 2190 O O . ALA B 1 69 ? -13.359 6.574 9.867 1 96.81 69 ALA B O 1
ATOM 2191 N N . PRO B 1 70 ? -14.023 4.445 10.203 1 95.44 70 PRO B N 1
ATOM 2192 C CA . PRO B 1 70 ? -13.852 4.578 11.648 1 95.44 70 PRO B CA 1
ATOM 2193 C C . PRO B 1 70 ? -12.383 4.719 12.055 1 95.44 70 PRO B C 1
ATOM 2195 O O . PRO B 1 70 ? -11.484 4.402 11.273 1 95.44 70 PRO B O 1
ATOM 2198 N N . LEU B 1 71 ? -12.188 5.258 13.266 1 94.12 71 LEU B N 1
ATOM 2199 C CA . LEU B 1 71 ? -10.867 5.27 13.898 1 94.12 71 LEU B CA 1
ATOM 2200 C C . LEU B 1 71 ? -10.727 4.098 14.867 1 94.12 71 LEU B C 1
ATOM 2202 O O . LEU B 1 71 ? -11.523 3.959 15.797 1 94.12 71 LEU B O 1
ATOM 2206 N N . ASP B 1 72 ? -9.812 3.301 14.516 1 92.12 72 ASP B N 1
ATOM 2207 C CA . ASP B 1 72 ? -9.594 2.049 15.227 1 92.12 72 ASP B CA 1
ATOM 2208 C C . ASP B 1 72 ? -8.164 1.959 15.75 1 92.12 72 ASP B C 1
ATOM 2210 O O . ASP B 1 72 ? -7.207 1.992 14.969 1 92.12 72 ASP B O 1
ATOM 2214 N N . PRO B 1 73 ? -7.996 1.789 17.109 1 91.88 73 PRO B N 1
ATOM 2215 C CA . PRO B 1 73 ? -6.648 1.693 17.672 1 91.88 73 PRO B CA 1
ATOM 2216 C C . PRO B 1 73 ? -5.836 0.551 17.062 1 91.88 73 PRO B C 1
ATOM 2218 O O . PRO B 1 73 ? -4.613 0.653 16.938 1 91.88 73 PRO B O 1
ATOM 2221 N N . LEU B 1 74 ? -6.496 -0.483 16.688 1 93.69 74 LEU B N 1
ATOM 2222 C CA . LEU B 1 74 ? -5.789 -1.596 16.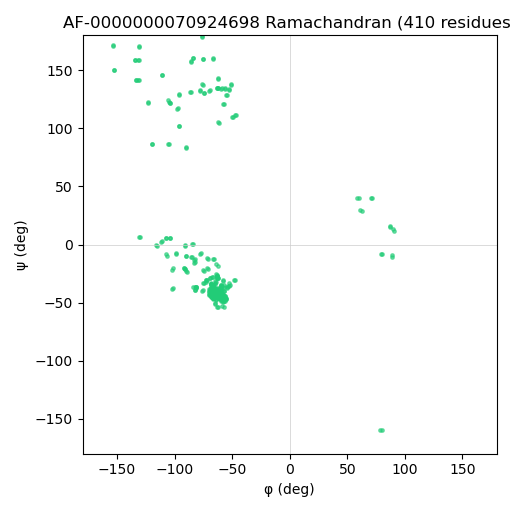047 1 93.69 74 LEU B CA 1
ATOM 2223 C C . LEU B 1 74 ? -5.289 -1.21 14.664 1 93.69 74 LEU B C 1
ATOM 2225 O O . LEU B 1 74 ? -4.188 -1.598 14.266 1 93.69 74 LEU B O 1
ATOM 2229 N N . ALA B 1 75 ? -6.098 -0.465 13.984 1 93.56 75 ALA B N 1
ATOM 2230 C CA . ALA B 1 75 ? -5.684 0.034 12.672 1 93.56 75 ALA B CA 1
ATOM 2231 C C . ALA B 1 75 ? -4.508 0.996 12.797 1 93.56 75 ALA B C 1
ATOM 2233 O O . ALA B 1 75 ? -3.605 0.999 11.953 1 93.56 75 ALA B O 1
ATOM 2234 N N . GLN B 1 76 ? -4.547 1.766 13.836 1 93.38 76 GLN B N 1
ATOM 2235 C CA . GLN B 1 76 ? -3.449 2.695 14.07 1 93.38 76 GLN B CA 1
ATOM 2236 C C . GLN B 1 76 ? -2.146 1.949 14.352 1 93.38 76 GLN B C 1
ATOM 2238 O O . GLN B 1 76 ? -1.084 2.34 13.859 1 93.38 76 GLN B O 1
ATOM 2243 N N . ARG B 1 77 ? -2.201 0.94 15.141 1 93.5 77 ARG B N 1
ATOM 2244 C CA . ARG B 1 77 ? -1.025 0.126 15.438 1 93.5 77 ARG B CA 1
ATOM 2245 C C . ARG B 1 77 ? -0.49 -0.534 14.172 1 93.5 77 ARG B C 1
ATOM 2247 O O . ARG B 1 77 ? 0.723 -0.578 13.953 1 93.5 77 ARG B O 1
ATOM 2254 N N . GLU B 1 78 ? -1.416 -1.048 13.422 1 95.44 78 GLU B N 1
ATOM 2255 C CA . GLU B 1 78 ? -1.061 -1.631 12.133 1 95.44 78 GLU B CA 1
ATOM 2256 C C . GLU B 1 78 ? -0.313 -0.626 11.258 1 95.44 78 GLU B C 1
ATOM 2258 O O . GLU B 1 78 ? 0.716 -0.956 10.664 1 95.44 78 GLU B O 1
ATOM 2263 N N . LEU B 1 79 ? -0.79 0.528 11.18 1 95.69 79 LEU B N 1
ATOM 2264 C CA . LEU B 1 79 ? -0.182 1.6 10.398 1 95.69 79 LEU B CA 1
ATOM 2265 C C . LEU B 1 79 ? 1.225 1.908 10.898 1 95.69 79 LEU B C 1
ATOM 2267 O O . LEU B 1 79 ? 2.145 2.104 10.102 1 95.69 79 LEU B O 1
ATOM 2271 N N . LYS B 1 80 ? 1.354 1.95 12.164 1 95.62 80 LYS B N 1
ATOM 2272 C CA . LYS B 1 80 ? 2.66 2.221 12.758 1 95.62 80 LYS B CA 1
ATOM 2273 C C . LYS B 1 80 ? 3.68 1.16 12.352 1 95.62 80 LYS B C 1
ATOM 2275 O O . LYS B 1 80 ? 4.797 1.489 11.953 1 95.62 80 LYS B O 1
ATOM 2280 N N . LEU B 1 81 ? 3.293 -0.077 12.43 1 96.69 81 LEU B N 1
ATOM 2281 C CA . LEU B 1 81 ? 4.188 -1.173 12.078 1 96.69 81 LEU B CA 1
ATOM 2282 C C . LEU B 1 81 ? 4.574 -1.103 10.602 1 96.69 81 LEU B C 1
ATOM 2284 O O . LEU B 1 81 ? 5.738 -1.327 10.25 1 96.69 81 LEU B O 1
ATOM 2288 N N . MET B 1 82 ? 3.66 -0.784 9.789 1 98.06 82 MET B N 1
ATOM 2289 C CA . MET B 1 82 ? 3.932 -0.691 8.352 1 98.06 82 MET B CA 1
ATOM 2290 C C . MET B 1 82 ? 4.867 0.475 8.055 1 98.06 82 MET B C 1
ATOM 2292 O O . MET B 1 82 ? 5.789 0.343 7.25 1 98.06 82 MET B O 1
ATOM 2296 N N . ARG B 1 83 ? 4.621 1.62 8.664 1 97.94 83 ARG B N 1
ATOM 2297 C CA . ARG B 1 83 ? 5.496 2.771 8.461 1 97.94 83 ARG B CA 1
ATOM 2298 C C . ARG B 1 83 ? 6.906 2.48 8.961 1 97.94 83 ARG B C 1
ATOM 2300 O O . ARG B 1 83 ? 7.887 2.852 8.312 1 97.94 83 ARG B O 1
ATOM 2307 N N . LEU B 1 84 ? 7.012 1.79 10.078 1 97.75 84 LEU B N 1
ATOM 2308 C CA . LEU B 1 84 ? 8.312 1.422 10.633 1 97.75 84 LEU B CA 1
ATOM 2309 C C . LEU B 1 84 ? 9.062 0.497 9.68 1 97.75 84 LEU B C 1
ATOM 2311 O O . LEU B 1 84 ? 10.297 0.512 9.641 1 97.75 84 LEU B O 1
ATOM 2315 N N . ALA B 1 85 ? 8.312 -0.227 8.945 1 98 85 ALA B N 1
ATOM 2316 C CA . ALA B 1 85 ? 8.945 -1.151 8.008 1 98 85 ALA B CA 1
ATOM 2317 C C . ALA B 1 85 ? 9.367 -0.431 6.73 1 98 85 ALA B C 1
ATOM 2319 O O . ALA B 1 85 ? 10.453 -0.688 6.195 1 98 85 ALA B O 1
ATOM 2320 N N . LEU B 1 86 ? 8.641 0.488 6.273 1 98.62 86 LEU B N 1
ATOM 2321 C CA . LEU B 1 86 ? 8.812 0.992 4.918 1 98.62 86 LEU B CA 1
ATOM 2322 C C . LEU B 1 86 ? 9.578 2.311 4.918 1 98.62 86 LEU B C 1
ATOM 2324 O O . LEU B 1 86 ? 10.367 2.578 4.008 1 98.62 86 LEU B O 1
ATOM 2328 N N . GLU B 1 87 ? 9.383 3.188 5.848 1 98.62 87 GLU B N 1
ATOM 2329 C CA . GLU B 1 87 ? 9.945 4.535 5.785 1 98.62 87 GLU B CA 1
ATOM 2330 C C . GLU B 1 87 ? 11.461 4.508 5.945 1 98.62 87 GLU B C 1
ATOM 2332 O O . GLU B 1 87 ? 12.18 5.184 5.211 1 98.62 87 GLU B O 1
ATOM 2337 N N . PRO B 1 88 ? 12 3.711 6.902 1 98.62 88 PRO B N 1
ATOM 2338 C CA . PRO B 1 88 ? 13.461 3.617 6.934 1 98.62 88 PRO B CA 1
ATOM 2339 C C . PRO B 1 88 ? 14.047 3.08 5.629 1 98.62 88 PRO B C 1
ATOM 2341 O O . PRO B 1 88 ? 15.109 3.521 5.199 1 98.62 88 PRO B O 1
ATOM 2344 N N . LEU B 1 89 ? 13.328 2.137 5 1 98.38 89 LEU B N 1
ATOM 2345 C CA . LEU B 1 89 ? 13.742 1.621 3.701 1 98.38 89 LEU B CA 1
ATOM 2346 C C . LEU B 1 89 ? 13.836 2.744 2.674 1 98.38 89 LEU B C 1
ATOM 2348 O O . LEU B 1 89 ? 14.797 2.811 1.906 1 98.38 89 LEU B O 1
ATOM 2352 N N . THR B 1 90 ? 12.852 3.615 2.66 1 98.56 90 THR B N 1
ATOM 2353 C CA . THR B 1 90 ? 12.844 4.754 1.748 1 98.56 90 THR B CA 1
ATOM 2354 C C . THR B 1 90 ? 14.07 5.637 1.97 1 98.56 90 THR B C 1
ATOM 2356 O O . THR B 1 90 ? 14.75 6.008 1.016 1 98.56 90 THR B O 1
ATOM 2359 N N . LEU B 1 91 ? 14.297 5.902 3.227 1 98.75 91 LEU B N 1
ATOM 2360 C CA . LEU B 1 91 ? 15.375 6.828 3.559 1 98.75 91 LEU B CA 1
ATOM 2361 C C . LEU B 1 91 ? 16.734 6.223 3.232 1 98.75 91 LEU B C 1
ATOM 2363 O O . LEU B 1 91 ? 17.609 6.906 2.699 1 98.75 91 LEU B O 1
ATOM 2367 N N . LEU B 1 92 ? 16.922 4.953 3.508 1 98.5 92 LEU B N 1
ATOM 2368 C CA . LEU B 1 92 ? 18.156 4.238 3.213 1 98.5 92 LEU B CA 1
ATOM 2369 C C . LEU B 1 92 ? 18.516 4.367 1.737 1 98.5 92 LEU B C 1
ATOM 2371 O O . LEU B 1 92 ? 19.688 4.531 1.395 1 98.5 92 LEU B O 1
ATOM 2375 N N . HIS B 1 93 ? 17.531 4.359 0.917 1 98.25 93 HIS B N 1
ATOM 2376 C CA . HIS B 1 93 ? 17.781 4.391 -0.521 1 98.25 93 HIS B CA 1
ATOM 2377 C C . HIS B 1 93 ? 17.812 5.824 -1.045 1 98.25 93 HIS B C 1
ATOM 2379 O O . HIS B 1 93 ? 18.328 6.078 -2.135 1 98.25 93 HIS B O 1
ATOM 2385 N N . SER B 1 94 ? 17.234 6.711 -0.329 1 98.75 94 SER B N 1
ATOM 2386 C CA . SER B 1 94 ? 17.125 8.094 -0.78 1 98.75 94 SER B CA 1
ATOM 2387 C C . SER B 1 94 ? 18.406 8.867 -0.488 1 98.75 94 SER B C 1
ATOM 2389 O O . SER B 1 94 ? 18.875 9.641 -1.329 1 98.75 94 SER B O 1
ATOM 2391 N N . VAL B 1 95 ? 19.047 8.656 0.633 1 98.81 95 VAL B N 1
ATOM 2392 C CA . VAL B 1 95 ? 20.125 9.477 1.173 1 98.81 95 VAL B CA 1
ATOM 2393 C C . VAL B 1 95 ? 21.266 9.562 0.157 1 98.81 95 VAL B C 1
ATOM 2395 O O . VAL B 1 95 ? 21.75 10.664 -0.156 1 98.81 95 VAL B O 1
ATOM 2398 N N . PRO B 1 96 ? 21.656 8.43 -0.483 1 98.31 96 PRO B N 1
ATOM 2399 C CA . PRO B 1 96 ? 22.781 8.516 -1.413 1 98.31 96 PRO B CA 1
ATOM 2400 C C . PRO B 1 96 ? 22.469 9.359 -2.646 1 98.31 96 PRO B C 1
ATOM 2402 O O . PRO B 1 96 ? 23.375 9.75 -3.377 1 98.31 96 PRO B O 1
ATOM 2405 N N . HIS B 1 97 ? 21.203 9.672 -2.846 1 98.38 97 HIS B N 1
ATOM 2406 C CA . HIS B 1 97 ? 20.828 10.305 -4.105 1 98.38 97 HIS B CA 1
ATOM 2407 C C . HIS B 1 97 ? 20.297 11.719 -3.875 1 98.38 97 HIS B C 1
ATOM 2409 O O . HIS B 1 97 ? 19.969 12.422 -4.832 1 98.38 97 HIS B O 1
ATOM 2415 N N . LEU B 1 98 ? 20.25 12.133 -2.672 1 98.62 98 LEU B N 1
ATOM 2416 C CA . LEU B 1 98 ? 19.766 13.469 -2.369 1 98.62 98 LEU B CA 1
ATOM 2417 C C . LEU B 1 98 ? 20.75 14.531 -2.85 1 98.62 98 LEU B C 1
ATOM 2419 O O . LEU B 1 98 ? 21.953 14.445 -2.574 1 98.62 98 LEU B O 1
ATOM 2423 N N . THR B 1 99 ? 20.219 15.531 -3.529 1 98.31 99 THR B N 1
ATOM 2424 C CA . THR B 1 99 ? 21.031 16.656 -3.953 1 98.31 99 THR B CA 1
ATOM 2425 C C . THR B 1 99 ? 21.156 17.688 -2.832 1 98.31 99 THR B C 1
ATOM 2427 O O . THR B 1 99 ? 20.328 17.719 -1.912 1 98.31 99 THR B O 1
ATOM 2430 N N . PRO B 1 100 ? 22.156 18.531 -2.947 1 98 100 PRO B N 1
ATOM 2431 C CA . PRO B 1 100 ? 22.266 19.609 -1.959 1 98 100 PRO B CA 1
ATOM 2432 C C . PRO B 1 100 ? 21.016 20.469 -1.894 1 98 100 PRO B C 1
ATOM 2434 O O . PRO B 1 100 ? 20.625 20.906 -0.811 1 98 100 PRO B O 1
ATOM 2437 N N . ALA B 1 101 ? 20.453 20.656 -3.004 1 98.5 101 ALA B N 1
ATOM 2438 C CA . ALA B 1 101 ? 19.234 21.469 -3.043 1 98.5 101 ALA B CA 1
ATOM 2439 C C . ALA B 1 101 ? 18.094 20.781 -2.299 1 98.5 101 ALA B C 1
ATOM 2441 O O . ALA B 1 101 ? 17.328 21.422 -1.576 1 98.5 101 ALA B O 1
ATOM 2442 N N . GLN B 1 102 ? 17.984 19.5 -2.449 1 98.5 102 GLN B N 1
ATOM 2443 C CA . GLN B 1 102 ? 16.953 18.734 -1.764 1 98.5 102 GLN B CA 1
ATOM 2444 C C . GLN B 1 102 ? 17.188 18.719 -0.256 1 98.5 102 GLN B C 1
ATOM 2446 O O . GLN B 1 102 ? 16.234 18.797 0.526 1 98.5 102 GLN B O 1
ATOM 2451 N N . VAL B 1 103 ? 18.438 18.625 0.12 1 98.62 103 VAL B N 1
ATOM 2452 C CA . VAL B 1 103 ? 18.766 18.641 1.539 1 98.62 103 VAL B CA 1
ATOM 2453 C C . VAL B 1 103 ? 18.453 20.016 2.139 1 98.62 103 VAL B C 1
ATOM 2455 O O . VAL B 1 103 ? 17.906 20.094 3.24 1 98.62 103 VAL B O 1
ATOM 2458 N N . ARG B 1 104 ? 18.766 21.047 1.44 1 98.5 104 ARG B N 1
ATOM 2459 C CA . ARG B 1 104 ? 18.438 22.406 1.903 1 98.5 104 ARG B CA 1
ATOM 2460 C C . ARG B 1 104 ? 16.938 22.594 2.055 1 98.5 104 ARG B C 1
ATOM 2462 O O . ARG B 1 104 ? 16.484 23.188 3.031 1 98.5 104 ARG B O 1
ATOM 2469 N N . GLU B 1 105 ? 16.25 22.094 1.089 1 98.75 105 GLU B N 1
ATOM 2470 C CA . GLU B 1 105 ? 14.789 22.188 1.167 1 98.75 105 GLU B CA 1
ATOM 2471 C C . GLU B 1 105 ? 14.242 21.406 2.357 1 98.75 105 GLU B C 1
ATOM 2473 O O . GLU B 1 105 ? 13.336 21.859 3.051 1 98.75 105 GLU B O 1
ATOM 2478 N N . ALA B 1 106 ? 14.758 20.234 2.592 1 98.75 106 ALA B N 1
ATOM 2479 C CA . ALA B 1 106 ? 14.352 19.438 3.746 1 98.75 106 ALA B CA 1
ATOM 2480 C C . ALA B 1 106 ? 14.633 20.172 5.051 1 98.75 106 ALA B C 1
ATOM 2482 O O . ALA B 1 106 ? 13.812 20.156 5.969 1 98.75 106 ALA B O 1
ATOM 2483 N N . ASP B 1 107 ? 15.758 20.766 5.059 1 98.38 107 ASP B N 1
ATOM 2484 C CA . ASP B 1 107 ? 16.125 21.531 6.25 1 98.38 107 ASP B CA 1
ATOM 2485 C C . ASP B 1 107 ? 15.18 22.703 6.465 1 98.38 107 ASP B C 1
ATOM 2487 O O . ASP B 1 107 ? 14.797 23.016 7.598 1 98.38 107 ASP B O 1
ATOM 2491 N N . ARG B 1 108 ? 14.859 23.391 5.414 1 98.56 108 ARG B N 1
ATOM 2492 C CA . ARG B 1 108 ? 13.883 24.484 5.492 1 98.56 108 ARG B CA 1
ATOM 2493 C C . ARG B 1 108 ? 12.547 23.984 6.027 1 98.56 108 ARG B C 1
ATOM 2495 O O . ARG B 1 108 ? 11.93 24.625 6.879 1 98.56 108 ARG B O 1
ATOM 2502 N N . LEU B 1 109 ? 12.086 22.844 5.566 1 98.69 109 LEU B N 1
ATOM 2503 C CA . LEU B 1 109 ? 10.828 22.25 6.012 1 98.69 109 LEU B CA 1
ATOM 2504 C C . LEU B 1 109 ? 10.906 21.844 7.48 1 98.69 109 LEU B C 1
ATOM 2506 O O . LEU B 1 109 ? 9.953 22.031 8.234 1 98.69 109 LEU B O 1
ATOM 2510 N N . ARG B 1 110 ? 12.055 21.297 7.859 1 98.12 110 ARG B N 1
ATOM 2511 C CA . ARG B 1 110 ? 12.289 20.953 9.258 1 98.12 110 ARG B CA 1
ATOM 2512 C C . ARG B 1 110 ? 12.141 22.172 10.156 1 98.12 110 ARG B C 1
ATOM 2514 O O . ARG B 1 110 ? 11.469 22.125 11.188 1 98.12 110 ARG B O 1
ATOM 2521 N N . GLU B 1 111 ? 12.742 23.25 9.711 1 97.94 111 GLU B N 1
ATOM 2522 C CA . GLU B 1 111 ? 12.656 24.5 10.469 1 97.94 111 GLU B CA 1
ATOM 2523 C C . GLU B 1 111 ? 11.219 25.016 10.523 1 97.94 111 GLU B C 1
ATOM 2525 O O . GLU B 1 111 ? 10.766 25.484 11.57 1 97.94 111 GLU B O 1
ATOM 2530 N N . ALA B 1 112 ? 10.555 24.953 9.406 1 98.06 112 ALA B N 1
ATOM 2531 C CA . ALA B 1 112 ? 9.148 25.359 9.352 1 98.06 112 ALA B CA 1
ATOM 2532 C C . ALA B 1 112 ? 8.305 24.531 10.305 1 98.06 112 ALA B C 1
ATOM 2534 O O . ALA B 1 112 ? 7.363 25.031 10.93 1 98.06 112 ALA B O 1
ATOM 2535 N N . CYS B 1 113 ? 8.656 23.266 10.414 1 97 113 CYS B N 1
ATOM 2536 C CA . CYS B 1 113 ? 7.973 22.391 11.352 1 97 113 CYS B CA 1
ATOM 2537 C C . CYS B 1 113 ? 8.18 22.844 12.789 1 97 113 CYS B C 1
ATOM 2539 O O . CYS B 1 113 ? 7.227 22.938 13.562 1 97 113 CYS B O 1
ATOM 2541 N N . ASP B 1 114 ? 9.375 23.172 13.102 1 96.81 114 ASP B N 1
ATOM 2542 C CA . ASP B 1 114 ? 9.734 23.625 14.445 1 96.81 114 ASP B CA 1
ATOM 2543 C C . ASP B 1 114 ? 9.023 24.922 14.805 1 96.81 114 ASP B C 1
ATOM 2545 O O . ASP B 1 114 ? 8.797 25.219 15.977 1 96.81 114 ASP B O 1
ATOM 2549 N N . GLN B 1 115 ? 8.688 25.672 13.852 1 97.19 115 GLN B N 1
ATOM 2550 C CA . GLN B 1 115 ? 8.133 27 14.078 1 97.19 115 GLN B CA 1
ATOM 2551 C C . GLN B 1 115 ? 6.625 27.016 13.852 1 97.19 115 GLN B C 1
ATOM 2553 O O . GLN B 1 115 ? 6.004 28.078 13.836 1 97.19 115 GLN B O 1
ATOM 2558 N N . ALA B 1 116 ? 6.051 25.875 13.617 1 96.94 116 ALA B N 1
ATOM 2559 C CA . ALA B 1 116 ? 4.629 25.797 13.273 1 96.94 116 ALA B CA 1
ATOM 2560 C C . ALA B 1 116 ? 3.771 26.391 14.391 1 96.94 116 ALA B C 1
ATOM 2562 O O . ALA B 1 116 ? 3.984 26.094 15.57 1 96.94 116 ALA B O 1
ATOM 2563 N N . PRO B 1 117 ? 2.797 27.234 14 1 95.62 117 PRO B N 1
ATOM 2564 C CA . PRO B 1 117 ? 1.98 27.922 15.008 1 95.62 117 PRO B CA 1
ATOM 2565 C C . PRO B 1 117 ? 0.835 27.062 15.531 1 95.62 117 PRO B C 1
ATOM 2567 O O . PRO B 1 117 ? 0.186 27.422 16.516 1 95.62 117 PRO B O 1
ATOM 2570 N N . ASP B 1 118 ? 0.549 26.031 14.844 1 95.44 118 ASP B N 1
ATOM 2571 C CA . ASP B 1 118 ? -0.54 25.141 15.234 1 95.44 118 ASP B CA 1
ATOM 2572 C C . ASP B 1 118 ? -0.305 23.734 14.711 1 95.44 118 ASP B C 1
ATOM 2574 O O . ASP B 1 118 ? 0.622 23.484 13.938 1 95.44 118 ASP B O 1
ATOM 2578 N N . ILE B 1 119 ? -1.104 22.875 15.148 1 95.06 119 ILE B N 1
ATOM 2579 C CA . ILE B 1 119 ? -0.885 21.453 14.906 1 95.06 119 ILE B CA 1
ATOM 2580 C C . ILE B 1 119 ? -1.077 21.141 13.422 1 95.06 119 ILE B C 1
ATOM 2582 O O . ILE B 1 119 ? -0.441 20.234 12.883 1 95.06 119 ILE B O 1
ATOM 2586 N N . TYR B 1 120 ? -1.974 21.812 12.758 1 95.94 120 TYR B N 1
ATOM 2587 C CA . TYR B 1 120 ? -2.246 21.531 11.352 1 95.94 120 TYR B CA 1
ATOM 2588 C C . TYR B 1 120 ? -1.057 21.922 10.484 1 95.94 120 TYR B C 1
ATOM 2590 O O . TYR B 1 120 ? -0.643 21.156 9.609 1 95.94 120 TYR B O 1
ATOM 2598 N N . THR B 1 121 ? -0.547 23.109 10.773 1 96.75 121 THR B N 1
ATOM 2599 C CA . THR B 1 121 ? 0.662 23.531 10.078 1 96.75 121 THR B CA 1
ATOM 2600 C C . THR B 1 121 ? 1.829 22.609 10.406 1 96.75 121 THR B C 1
ATOM 2602 O O . THR B 1 121 ? 2.611 22.25 9.531 1 96.75 121 THR B O 1
ATOM 2605 N N . TRP B 1 122 ? 1.941 22.203 11.656 1 96.5 122 TRP B N 1
ATOM 2606 C CA . TRP B 1 122 ? 2.994 21.297 12.078 1 96.5 122 TRP B CA 1
ATOM 2607 C C . TRP B 1 122 ? 2.928 19.984 11.289 1 96.5 122 TRP B C 1
ATOM 2609 O O . TRP B 1 122 ? 3.93 19.531 10.734 1 96.5 122 TRP B O 1
ATOM 2619 N N . GLU B 1 123 ? 1.762 19.406 11.312 1 95.62 123 GLU B N 1
ATOM 2620 C CA . GLU B 1 123 ? 1.583 18.125 10.633 1 95.62 123 GLU B CA 1
ATOM 2621 C C . GLU B 1 123 ? 1.942 18.234 9.156 1 95.62 123 GLU B C 1
ATOM 2623 O O . GLU B 1 123 ? 2.605 17.344 8.609 1 95.62 123 GLU B O 1
ATOM 2628 N N . GLU B 1 124 ? 1.515 19.297 8.477 1 96.38 124 GLU B N 1
ATOM 2629 C CA . GLU B 1 124 ? 1.793 19.516 7.062 1 96.38 124 GLU B CA 1
ATOM 2630 C C . GLU B 1 124 ? 3.293 19.625 6.805 1 96.38 124 GLU B C 1
ATOM 2632 O O . GLU B 1 124 ? 3.818 19 5.879 1 96.38 124 GLU B O 1
ATOM 2637 N N . MET B 1 125 ? 3.945 20.406 7.637 1 97.56 125 MET B N 1
ATOM 2638 C CA . MET B 1 125 ? 5.383 20.594 7.469 1 97.56 125 MET B CA 1
ATOM 2639 C C . MET B 1 125 ? 6.148 19.328 7.816 1 97.56 125 MET B C 1
ATOM 2641 O O . MET B 1 125 ? 7.141 19 7.164 1 97.56 125 MET B O 1
ATOM 2645 N N . ASN B 1 126 ? 5.715 18.688 8.844 1 96.69 126 ASN B N 1
ATOM 2646 C CA . ASN B 1 126 ? 6.312 17.406 9.234 1 96.69 126 ASN B CA 1
ATOM 2647 C C . ASN B 1 126 ? 6.25 16.391 8.102 1 96.69 126 ASN B C 1
ATOM 2649 O O . ASN B 1 126 ? 7.262 15.766 7.77 1 96.69 126 ASN B O 1
ATOM 2653 N N . ARG B 1 127 ? 5.102 16.266 7.527 1 96.69 127 ARG B N 1
ATOM 2654 C CA . ARG B 1 127 ? 4.922 15.336 6.41 1 96.69 127 ARG B CA 1
ATOM 2655 C C . ARG B 1 127 ? 5.762 15.758 5.207 1 96.69 127 ARG B C 1
ATOM 2657 O O . ARG B 1 127 ? 6.395 14.922 4.562 1 96.69 127 ARG B O 1
ATOM 2664 N N . ALA B 1 128 ? 5.758 17.016 4.918 1 97.88 128 ALA B N 1
ATOM 2665 C CA . ALA B 1 128 ? 6.547 17.531 3.801 1 97.88 128 ALA B CA 1
ATOM 2666 C C . ALA B 1 128 ? 8.031 17.25 4.008 1 97.88 128 ALA B C 1
ATOM 2668 O O . ALA B 1 128 ? 8.742 16.906 3.062 1 97.88 128 ALA B O 1
ATOM 2669 N N . PHE B 1 129 ? 8.492 17.438 5.277 1 98.75 129 PHE B N 1
ATOM 2670 C CA . PHE B 1 129 ? 9.875 17.141 5.613 1 98.75 129 PHE B CA 1
ATOM 2671 C C . PHE B 1 129 ? 10.211 15.688 5.309 1 98.75 129 PHE B C 1
ATOM 2673 O O . PHE B 1 129 ? 11.172 15.406 4.594 1 98.75 129 PHE B O 1
ATOM 2680 N N . HIS B 1 130 ? 9.398 14.797 5.746 1 98.56 130 HIS B N 1
ATOM 2681 C CA . HIS B 1 130 ? 9.656 13.375 5.559 1 98.56 130 HIS B CA 1
ATOM 2682 C C . HIS B 1 130 ? 9.625 13 4.082 1 98.56 130 HIS B C 1
ATOM 2684 O O . HIS B 1 130 ? 10.523 12.305 3.594 1 98.56 130 HIS B O 1
ATOM 2690 N N . MET B 1 131 ? 8.664 13.523 3.414 1 98.19 131 MET B N 1
ATOM 2691 C CA . MET B 1 131 ? 8.555 13.188 1.997 1 98.19 131 MET B CA 1
ATOM 2692 C C . MET B 1 131 ? 9.734 13.758 1.21 1 98.19 131 MET B C 1
ATOM 2694 O O . MET B 1 131 ? 10.203 13.133 0.256 1 98.19 131 MET B O 1
ATOM 2698 N N . GLN B 1 132 ? 10.172 14.898 1.625 1 98.62 132 GLN B N 1
ATOM 2699 C CA . GLN B 1 132 ? 11.312 15.523 0.956 1 98.62 132 GLN B CA 1
ATOM 2700 C C . GLN B 1 132 ? 12.562 14.648 1.072 1 98.62 132 GLN B C 1
ATOM 2702 O O . GLN B 1 132 ? 13.289 14.461 0.095 1 98.62 132 GLN B O 1
ATOM 2707 N N . ILE B 1 133 ? 12.789 14.07 2.174 1 98.75 133 ILE B N 1
ATOM 2708 C CA . ILE B 1 133 ? 14.008 13.297 2.371 1 98.75 133 ILE B CA 1
ATOM 2709 C C . ILE B 1 133 ? 13.828 11.898 1.785 1 98.75 133 ILE B C 1
ATOM 2711 O O . ILE B 1 133 ? 14.805 11.156 1.612 1 98.75 133 ILE B O 1
ATOM 2715 N N . TYR B 1 134 ? 12.617 11.516 1.459 1 98.62 134 TYR B N 1
ATOM 2716 C CA . TYR B 1 134 ? 12.352 10.203 0.878 1 98.62 134 TYR B CA 1
ATOM 2717 C C . TYR B 1 134 ? 12.438 10.258 -0.643 1 98.62 134 TYR B C 1
ATOM 2719 O O . TYR B 1 134 ? 12.602 9.219 -1.295 1 98.62 134 TYR B O 1
ATOM 2727 N N . GLU B 1 135 ? 12.273 11.344 -1.231 1 97 135 GLU B N 1
ATOM 2728 C CA . GLU B 1 135 ? 11.922 11.516 -2.639 1 97 135 GLU B CA 1
ATOM 2729 C C . GLU B 1 135 ? 13.008 10.953 -3.551 1 97 135 GLU B C 1
ATOM 2731 O O . GLU B 1 135 ? 12.711 10.43 -4.625 1 97 135 GLU B O 1
ATOM 2736 N N . ALA B 1 136 ? 14.211 10.93 -3.152 1 98.06 136 ALA B N 1
ATOM 2737 C CA . ALA B 1 136 ? 15.328 10.578 -4.031 1 98.06 136 ALA B CA 1
ATOM 2738 C C . ALA B 1 136 ? 15.516 9.062 -4.094 1 98.06 136 ALA B C 1
ATOM 2740 O O . ALA B 1 136 ? 16.391 8.57 -4.801 1 98.06 136 ALA B O 1
ATOM 2741 N N . CYS B 1 137 ? 14.672 8.328 -3.393 1 97.44 137 CYS B N 1
ATOM 2742 C CA . CYS B 1 137 ? 14.797 6.879 -3.467 1 97.44 137 CYS B CA 1
ATOM 2743 C C . CYS B 1 137 ? 14.328 6.359 -4.824 1 97.44 137 CYS B C 1
ATOM 2745 O O . CYS B 1 137 ? 14.594 5.207 -5.176 1 97.44 137 CYS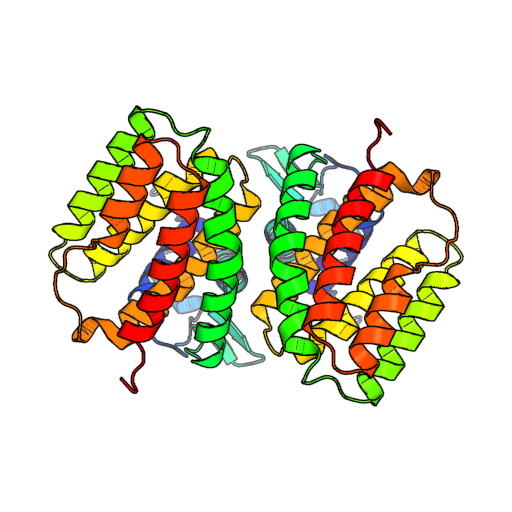 B O 1
ATOM 2747 N N . GLU B 1 138 ? 13.547 7.102 -5.547 1 95.06 138 GLU B N 1
ATOM 2748 C CA . GLU B 1 138 ? 13.062 6.812 -6.895 1 95.06 138 GLU B CA 1
ATOM 2749 C C . GLU B 1 138 ? 12.281 5.504 -6.93 1 95.06 138 GLU B C 1
ATOM 2751 O O . GLU B 1 138 ? 12.484 4.672 -7.816 1 95.06 138 GLU B O 1
ATOM 2756 N N . MET B 1 139 ? 11.523 5.305 -5.953 1 97.38 139 MET B N 1
ATOM 2757 C CA . MET B 1 139 ? 10.602 4.172 -5.863 1 97.38 139 MET B CA 1
ATOM 2758 C C . MET B 1 139 ? 9.164 4.652 -5.742 1 97.38 139 MET B C 1
ATOM 2760 O O . MET B 1 139 ? 8.633 4.777 -4.633 1 97.38 139 MET B O 1
ATOM 2764 N N . PRO B 1 140 ? 8.516 4.895 -6.836 1 96.25 140 PRO B N 1
ATOM 2765 C CA . PRO B 1 140 ? 7.23 5.598 -6.832 1 96.25 140 PRO B CA 1
ATOM 2766 C C . PRO B 1 140 ? 6.141 4.832 -6.082 1 96.25 140 PRO B C 1
ATOM 2768 O O . PRO B 1 140 ? 5.305 5.441 -5.41 1 96.25 140 PRO B O 1
ATOM 2771 N N . ARG B 1 141 ? 6.109 3.525 -6.191 1 95.88 141 ARG B N 1
ATOM 2772 C CA . ARG B 1 141 ? 5.105 2.742 -5.48 1 95.88 141 ARG B CA 1
ATOM 2773 C C . ARG B 1 141 ? 5.312 2.82 -3.973 1 95.88 141 ARG B C 1
ATOM 2775 O O . ARG B 1 141 ? 4.352 2.967 -3.215 1 95.88 141 ARG B O 1
ATOM 2782 N N . LEU B 1 142 ? 6.543 2.66 -3.582 1 97.75 142 LEU B N 1
ATOM 2783 C CA . LEU B 1 142 ? 6.891 2.771 -2.17 1 97.75 142 LEU B CA 1
ATOM 2784 C C . LEU B 1 142 ? 6.512 4.145 -1.624 1 97.75 142 LEU B C 1
ATOM 2786 O O . LEU B 1 142 ? 5.895 4.242 -0.56 1 97.75 142 LEU B O 1
ATOM 2790 N N . LEU B 1 143 ? 6.812 5.219 -2.365 1 97.94 143 LEU B N 1
ATOM 2791 C CA . LEU B 1 143 ? 6.523 6.582 -1.934 1 97.94 143 LEU B CA 1
ATOM 2792 C C . LEU B 1 143 ? 5.02 6.805 -1.814 1 97.94 143 LEU B C 1
ATOM 2794 O O . LEU B 1 143 ? 4.555 7.434 -0.86 1 97.94 143 LEU B O 1
ATOM 2798 N N . GLU B 1 144 ? 4.332 6.27 -2.736 1 95.81 144 GLU B N 1
ATOM 2799 C CA . GLU B 1 144 ? 2.877 6.398 -2.684 1 95.81 144 GLU B CA 1
ATOM 2800 C C . GLU B 1 144 ? 2.301 5.664 -1.478 1 95.81 144 GLU B C 1
ATOM 2802 O O . GLU B 1 144 ? 1.412 6.18 -0.797 1 95.81 144 GLU B O 1
ATOM 2807 N N . THR B 1 145 ? 2.781 4.473 -1.245 1 97.25 145 THR B N 1
ATOM 2808 C CA . THR B 1 145 ? 2.344 3.686 -0.099 1 97.25 145 THR B CA 1
ATOM 2809 C C . THR B 1 145 ? 2.641 4.418 1.206 1 97.25 145 THR B C 1
ATOM 2811 O O . THR B 1 145 ? 1.771 4.531 2.072 1 97.25 145 THR B O 1
ATOM 2814 N N . VAL B 1 146 ? 3.787 4.957 1.333 1 97.94 146 VAL B N 1
ATOM 2815 C CA . VAL B 1 146 ? 4.215 5.68 2.525 1 97.94 146 VAL B CA 1
ATOM 2816 C C . VAL B 1 146 ? 3.363 6.934 2.703 1 97.94 146 VAL B C 1
ATOM 2818 O O . VAL B 1 146 ? 2.898 7.223 3.807 1 97.94 146 VAL B O 1
ATOM 2821 N N . GLU B 1 147 ? 3.15 7.652 1.635 1 96.94 147 GLU B N 1
ATOM 2822 C CA . GLU B 1 147 ? 2.338 8.867 1.699 1 96.94 147 GLU B CA 1
ATOM 2823 C C . GLU B 1 147 ? 0.925 8.555 2.188 1 96.94 147 GLU B C 1
ATOM 2825 O O . GLU B 1 147 ? 0.376 9.281 3.018 1 96.94 147 GLU B O 1
ATOM 2830 N N . ASN B 1 148 ? 0.396 7.52 1.666 1 95.94 148 ASN B N 1
ATOM 2831 C CA . ASN B 1 148 ? -0.937 7.117 2.1 1 95.94 148 ASN B CA 1
ATOM 2832 C C . ASN B 1 148 ? -0.961 6.762 3.584 1 95.94 148 ASN B C 1
ATOM 2834 O O . ASN B 1 148 ? -1.874 7.164 4.309 1 95.94 148 ASN B O 1
ATOM 2838 N N . MET B 1 149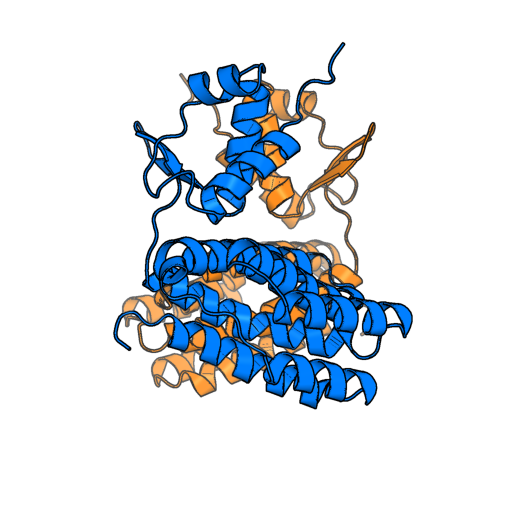 ? 0.02 6.062 4.027 1 96.56 149 MET B N 1
ATOM 2839 C CA . MET B 1 149 ? 0.092 5.676 5.434 1 96.56 149 MET B CA 1
ATOM 2840 C C . MET B 1 149 ? 0.278 6.898 6.324 1 96.56 149 MET B C 1
ATOM 2842 O O . MET B 1 149 ? -0.312 6.984 7.402 1 96.56 149 MET B O 1
ATOM 2846 N N . GLN B 1 150 ? 1.059 7.836 5.875 1 96.5 150 GLN B N 1
ATOM 2847 C CA . GLN B 1 150 ? 1.263 9.07 6.637 1 96.5 150 GLN B CA 1
ATOM 2848 C C . GLN B 1 150 ? -0.037 9.859 6.762 1 96.5 150 GLN B C 1
ATOM 2850 O O . GLN B 1 150 ? -0.323 10.43 7.816 1 96.5 150 GLN B O 1
ATOM 2855 N N . ASN B 1 151 ? -0.781 9.875 5.695 1 96.25 151 ASN B N 1
ATOM 2856 C CA . ASN B 1 151 ? -2.062 10.57 5.727 1 96.25 151 ASN B CA 1
ATOM 2857 C C . ASN B 1 151 ? -3.029 9.922 6.715 1 96.25 151 ASN B C 1
ATOM 2859 O O . ASN B 1 151 ? -3.699 10.617 7.48 1 96.25 151 ASN B O 1
ATOM 2863 N N . LEU B 1 152 ? -3.086 8.656 6.672 1 96.12 152 LEU B N 1
ATOM 2864 C CA . LEU B 1 152 ? -3.955 7.945 7.605 1 96.12 152 LEU B CA 1
ATOM 2865 C C . LEU B 1 152 ? -3.49 8.156 9.047 1 96.12 152 LEU B C 1
ATOM 2867 O O . LEU B 1 152 ? -4.309 8.383 9.938 1 96.12 152 LEU B O 1
ATOM 2871 N N . ALA B 1 153 ? -2.213 8.109 9.25 1 94.5 153 ALA B N 1
ATOM 2872 C CA . ALA B 1 153 ? -1.664 8.352 10.586 1 94.5 153 ALA B CA 1
ATOM 2873 C C . ALA B 1 153 ? -1.96 9.773 11.055 1 94.5 153 ALA B C 1
ATOM 2875 O O . ALA B 1 153 ? -2.285 9.992 12.227 1 94.5 153 ALA B O 1
ATOM 2876 N N . ALA B 1 154 ? -1.837 10.734 10.133 1 94.94 154 ALA B N 1
ATOM 2877 C CA . ALA B 1 154 ? -2.139 12.125 10.438 1 94.94 154 ALA B CA 1
ATOM 2878 C C . ALA B 1 154 ? -3.568 12.281 10.953 1 94.94 154 ALA B C 1
ATOM 2880 O 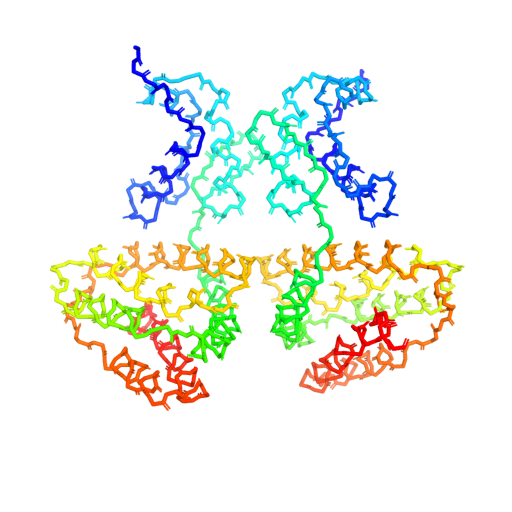O . ALA B 1 154 ? -3.822 13.062 11.875 1 94.94 154 ALA B O 1
ATOM 2881 N N . ARG B 1 155 ? -4.422 11.578 10.367 1 95.56 155 ARG B N 1
ATOM 2882 C CA . ARG B 1 155 ? -5.809 11.617 10.805 1 95.56 155 ARG B CA 1
ATOM 2883 C C . ARG B 1 155 ? -5.922 11.25 12.281 1 95.56 155 ARG B C 1
ATOM 2885 O O . ARG B 1 155 ? -6.59 11.945 13.055 1 95.56 155 ARG B O 1
ATOM 2892 N N . TYR B 1 156 ? -5.254 10.211 12.68 1 92.62 156 TYR B N 1
ATOM 2893 C CA . TYR B 1 156 ? -5.309 9.766 14.062 1 92.62 156 TYR B CA 1
ATOM 2894 C C . TYR B 1 156 ? -4.711 10.82 14.992 1 92.62 156 TYR B C 1
ATOM 2896 O O . TYR B 1 156 ? -5.273 11.117 16.047 1 92.62 156 TYR B O 1
ATOM 2904 N N . ILE B 1 157 ? -3.67 11.391 14.57 1 90.81 157 ILE B N 1
ATOM 2905 C CA . ILE B 1 157 ? -3.004 12.422 15.359 1 90.81 157 ILE B CA 1
ATOM 2906 C C . ILE B 1 157 ? -3.918 13.633 15.508 1 90.81 157 ILE B C 1
ATOM 2908 O O . ILE B 1 157 ? -4.172 14.102 16.625 1 90.81 157 ILE B O 1
ATOM 2912 N N . LEU B 1 158 ? -4.434 14.109 14.453 1 94.25 158 LEU B N 1
ATOM 2913 C CA . LEU B 1 158 ? -5.18 15.367 14.43 1 94.25 158 LEU B CA 1
ATOM 2914 C C . LEU B 1 158 ? -6.539 15.203 15.094 1 94.25 158 LEU B C 1
ATOM 2916 O O . LEU B 1 158 ? -7.027 16.125 15.766 1 94.25 158 LEU B O 1
ATOM 2920 N N . VAL B 1 159 ? -7.082 14.062 15.016 1 92.25 159 VAL B N 1
ATOM 2921 C CA . VAL B 1 159 ? -8.406 13.852 15.594 1 92.25 159 VAL B CA 1
ATOM 2922 C C . VAL B 1 159 ? -8.281 13.547 17.078 1 92.25 159 VAL B C 1
ATOM 2924 O O . VAL B 1 159 ? -9.055 14.047 17.906 1 92.25 159 VAL B O 1
ATOM 2927 N N . HIS B 1 160 ? -7.273 12.844 17.469 1 87.94 160 HIS B N 1
ATOM 2928 C CA . HIS B 1 160 ? -7.242 12.352 18.828 1 87.94 160 HIS B CA 1
ATOM 2929 C C . HIS B 1 160 ? -6.316 13.195 19.703 1 87.94 160 HIS B C 1
ATOM 2931 O O . HIS B 1 160 ? -6.508 13.281 20.922 1 87.94 160 HIS B O 1
ATOM 2937 N N . TYR B 1 161 ? -5.395 13.883 19.047 1 84.88 161 TYR B N 1
ATOM 2938 C CA . TYR B 1 161 ? -4.336 14.398 19.906 1 84.88 161 TYR B CA 1
ATOM 2939 C C . TYR B 1 161 ? -4.102 15.883 19.672 1 84.88 161 TYR B C 1
ATOM 2941 O O . TYR B 1 161 ? -3.221 16.484 20.281 1 84.88 161 TYR B O 1
ATOM 2949 N N . ARG B 1 162 ? -4.898 16.438 18.906 1 88.75 162 ARG B N 1
ATOM 2950 C CA . ARG B 1 162 ? -4.641 17.828 18.547 1 88.75 162 ARG B CA 1
ATOM 2951 C C . ARG B 1 162 ? -4.75 18.734 19.766 1 88.75 162 ARG B C 1
ATOM 2953 O O . ARG B 1 162 ? -4.059 19.75 19.859 1 88.75 162 ARG B O 1
ATOM 2960 N N . SER B 1 163 ? -5.562 18.406 20.656 1 88.62 163 SER B N 1
ATOM 2961 C CA . SER B 1 163 ? -5.789 19.25 21.828 1 88.62 163 SER B CA 1
ATOM 2962 C C . SER B 1 163 ? -4.59 19.234 22.766 1 88.62 163 SER B C 1
ATOM 2964 O O . SER B 1 163 ? -4.445 20.125 23.609 1 88.62 163 SER B O 1
ATOM 2966 N N . ARG B 1 164 ? -3.678 18.344 22.578 1 87.56 164 ARG B N 1
ATOM 2967 C CA . ARG B 1 164 ? -2.523 18.188 23.453 1 87.56 164 ARG B CA 1
ATOM 2968 C C . ARG B 1 164 ? -1.25 18.688 22.781 1 87.56 164 ARG B C 1
ATOM 2970 O O . ARG B 1 164 ? -0.16 18.578 23.359 1 87.56 164 ARG B O 1
ATOM 2977 N N . TRP B 1 165 ? -1.476 19.203 21.703 1 89.12 165 TRP B N 1
ATOM 2978 C CA . TRP B 1 165 ? -0.304 19.594 20.938 1 89.12 165 TRP B CA 1
ATOM 2979 C C . TRP B 1 165 ? 0.317 20.875 21.484 1 89.12 165 TRP B C 1
ATOM 2981 O O . TRP B 1 165 ? -0.398 21.797 21.875 1 89.12 165 TRP B O 1
ATOM 2991 N N . ARG B 1 166 ? 1.659 20.828 21.531 1 89.81 166 ARG B N 1
ATOM 2992 C CA . ARG B 1 166 ? 2.449 22 21.859 1 89.81 166 ARG B CA 1
ATOM 2993 C C . ARG B 1 166 ? 3.613 22.172 20.891 1 89.81 166 ARG B C 1
ATOM 2995 O O . ARG B 1 166 ? 4.191 21.188 20.422 1 89.81 166 ARG B O 1
ATOM 3002 N N . PRO B 1 167 ? 3.84 23.422 20.578 1 90.19 167 PRO B N 1
ATOM 3003 C CA . PRO B 1 167 ? 5.027 23.641 19.75 1 90.19 167 PRO B CA 1
ATOM 3004 C C . PRO B 1 167 ? 6.277 22.969 20.312 1 90.19 167 PRO B C 1
ATOM 3006 O O . PRO B 1 167 ? 6.461 22.938 21.531 1 90.19 167 PRO B O 1
ATOM 3009 N N . ARG B 1 168 ? 7.012 22.375 19.438 1 86.56 168 ARG B N 1
ATOM 3010 C CA . ARG B 1 168 ? 8.227 21.703 19.891 1 86.56 168 ARG B CA 1
ATOM 3011 C C . ARG B 1 168 ? 9.281 21.656 18.797 1 86.56 168 ARG B C 1
ATOM 3013 O O . ARG B 1 168 ? 8.945 21.672 17.609 1 86.56 168 ARG B O 1
ATOM 3020 N N . ILE B 1 169 ? 10.453 21.656 19.328 1 92.69 169 ILE B N 1
ATOM 3021 C CA . ILE B 1 169 ? 11.578 21.375 18.453 1 92.69 169 ILE B CA 1
ATOM 3022 C C . ILE B 1 169 ? 11.773 19.859 18.344 1 92.69 169 ILE B C 1
ATOM 3024 O O . ILE B 1 169 ? 11.758 19.156 19.359 1 92.69 169 ILE B O 1
ATOM 3028 N N . ASP B 1 170 ? 11.891 19.406 17.172 1 93.44 170 ASP B N 1
ATOM 3029 C CA . ASP B 1 170 ? 12.086 17.969 16.969 1 93.44 170 ASP B CA 1
ATOM 3030 C C . ASP B 1 170 ? 13.562 17.641 16.812 1 93.44 170 ASP B C 1
ATOM 3032 O O . ASP B 1 170 ? 14.109 17.734 15.711 1 93.44 170 ASP B O 1
ATOM 3036 N N . THR B 1 171 ? 14.117 17.156 17.828 1 95.75 171 THR B N 1
ATOM 3037 C CA . THR B 1 171 ? 15.547 16.859 17.828 1 95.75 171 THR B CA 1
ATOM 3038 C C . THR B 1 171 ? 15.859 15.688 16.922 1 95.75 171 THR B C 1
ATOM 3040 O O . THR B 1 171 ? 16.953 15.609 16.344 1 95.75 171 THR B O 1
ATOM 3043 N N . ASP B 1 172 ? 14.938 14.828 16.781 1 96.88 172 ASP B N 1
ATOM 3044 C CA . ASP B 1 172 ? 15.141 13.711 15.859 1 96.88 172 ASP B CA 1
ATOM 3045 C C . ASP B 1 172 ? 15.242 14.188 14.414 1 96.88 172 ASP B C 1
ATOM 3047 O O . ASP B 1 172 ? 16.094 13.711 13.656 1 96.88 172 ASP B O 1
ATOM 3051 N N . HIS B 1 173 ? 14.398 15.133 14.031 1 97.94 173 HIS B N 1
ATOM 3052 C CA . HIS B 1 173 ? 14.492 15.703 12.695 1 97.94 173 HIS B CA 1
ATOM 3053 C C . HIS B 1 173 ? 15.867 16.328 12.461 1 97.94 173 HIS B C 1
ATOM 3055 O O . HIS B 1 173 ? 16.438 16.172 11.375 1 97.94 173 HIS B O 1
ATOM 3061 N N . HIS B 1 174 ? 16.391 16.984 13.469 1 98 174 HIS B N 1
ATOM 3062 C CA . HIS B 1 174 ? 17.719 17.547 13.375 1 98 174 HIS B CA 1
ATOM 3063 C C . HIS B 1 174 ? 18.781 16.453 13.18 1 98 174 HIS B C 1
ATOM 3065 O O . HIS B 1 174 ? 19.672 16.594 12.344 1 98 174 HIS B O 1
ATOM 3071 N N . GLY B 1 175 ? 18.625 15.445 13.969 1 98.62 175 GLY B N 1
ATOM 3072 C CA . GLY B 1 175 ? 19.547 14.328 13.844 1 98.62 175 GLY B CA 1
ATOM 3073 C C . GLY B 1 175 ? 19.516 13.664 12.484 1 98.62 175 GLY B C 1
ATOM 3074 O O . GLY B 1 175 ? 20.562 13.273 11.945 1 98.62 175 GLY B O 1
ATOM 3075 N N . ILE B 1 176 ? 18.359 13.531 11.898 1 98.81 176 ILE B N 1
ATOM 3076 C CA . ILE B 1 176 ? 18.188 12.922 10.578 1 98.81 176 ILE B CA 1
ATOM 3077 C C . ILE B 1 176 ? 18.906 13.773 9.523 1 98.81 176 ILE B C 1
ATOM 3079 O O . ILE B 1 176 ? 19.672 13.25 8.727 1 98.81 176 ILE B O 1
ATOM 3083 N N . ILE B 1 177 ? 18.656 15.109 9.586 1 98.62 177 ILE B N 1
ATOM 3084 C CA . ILE B 1 177 ? 19.281 16 8.625 1 98.62 177 ILE B CA 1
ATOM 3085 C C . ILE B 1 177 ? 20.812 15.961 8.781 1 98.62 177 ILE B C 1
ATOM 3087 O O . ILE B 1 177 ? 21.531 15.953 7.785 1 98.62 177 ILE B O 1
ATOM 3091 N N . ALA B 1 178 ? 21.297 15.953 9.992 1 98.69 178 ALA B N 1
ATOM 3092 C CA . ALA B 1 178 ? 22.734 15.875 10.242 1 98.69 178 ALA B CA 1
ATOM 3093 C C . ALA B 1 178 ? 23.328 14.609 9.648 1 98.69 178 ALA B C 1
ATOM 3095 O O . ALA B 1 178 ? 24.391 14.648 9.016 1 98.69 178 ALA B O 1
ATOM 3096 N N . ALA B 1 179 ? 22.672 13.508 9.844 1 98.88 179 ALA B N 1
ATOM 3097 C CA . ALA B 1 179 ? 23.125 12.242 9.281 1 98.88 179 ALA B CA 1
ATOM 3098 C C . ALA B 1 179 ? 23.094 12.281 7.758 1 98.88 179 ALA B C 1
ATOM 3100 O O . ALA B 1 179 ? 24.016 11.766 7.102 1 98.88 179 ALA B O 1
ATOM 3101 N N . ILE B 1 180 ? 22.094 12.898 7.191 1 98.81 180 ILE B N 1
ATOM 3102 C CA . ILE B 1 180 ? 21.953 13.023 5.742 1 98.81 180 ILE B CA 1
ATOM 3103 C C . ILE B 1 180 ? 23.109 13.859 5.188 1 98.81 180 ILE B C 1
ATOM 3105 O O . ILE B 1 180 ? 23.703 13.5 4.168 1 98.81 180 ILE B O 1
ATOM 3109 N N . ARG B 1 181 ? 23.453 14.906 5.855 1 98.25 181 ARG B N 1
ATOM 3110 C CA . ARG B 1 181 ? 24.531 15.781 5.414 1 98.25 181 ARG B CA 1
ATOM 3111 C C . ARG B 1 181 ? 25.859 15.031 5.41 1 98.25 181 ARG B C 1
ATOM 3113 O O . ARG B 1 181 ? 26.734 15.312 4.582 1 98.25 181 ARG B O 1
ATOM 3120 N N . ARG B 1 182 ? 25.953 14.039 6.254 1 98.06 182 ARG B N 1
ATOM 3121 C CA . ARG B 1 182 ? 27.156 13.211 6.328 1 98.06 182 ARG B CA 1
ATOM 3122 C C . ARG B 1 182 ? 27.047 12.008 5.406 1 98.06 182 ARG B C 1
ATOM 3124 O O . ARG B 1 182 ? 27.891 11.109 5.445 1 98.06 182 ARG B O 1
ATOM 3131 N N . ARG B 1 183 ? 25.984 11.859 4.742 1 98.12 183 ARG B N 1
ATOM 3132 C CA . ARG B 1 183 ? 25.688 10.75 3.846 1 98.12 183 ARG B CA 1
ATOM 3133 C C . ARG B 1 183 ? 25.656 9.43 4.605 1 98.12 183 ARG B C 1
ATOM 3135 O O . ARG B 1 183 ? 26.062 8.391 4.074 1 98.12 183 ARG B O 1
ATOM 3142 N N . ASP B 1 184 ? 25.312 9.562 5.789 1 98.62 184 ASP B N 1
ATOM 3143 C CA . ASP B 1 184 ? 25.156 8.391 6.645 1 98.62 184 ASP B CA 1
ATOM 3144 C C . ASP B 1 184 ? 23.734 7.852 6.582 1 98.62 184 ASP B C 1
ATOM 3146 O O . ASP B 1 184 ? 22.938 8.055 7.508 1 98.62 184 ASP B O 1
ATOM 3150 N N . ALA B 1 185 ? 23.484 7.043 5.578 1 98.75 185 ALA B N 1
ATOM 3151 C CA . ALA B 1 185 ? 22.141 6.531 5.336 1 98.75 185 ALA B CA 1
ATOM 3152 C C . ALA B 1 185 ? 21.672 5.637 6.484 1 98.75 185 ALA B C 1
ATOM 3154 O O . ALA B 1 185 ? 20.547 5.75 6.949 1 98.75 185 ALA B O 1
ATOM 3155 N N . LYS B 1 186 ? 22.516 4.789 6.938 1 98.69 186 LYS B N 1
ATOM 3156 C CA . LYS B 1 186 ? 22.156 3.869 8.016 1 98.69 186 LYS B CA 1
ATOM 3157 C C . LYS B 1 186 ? 21.859 4.625 9.305 1 98.69 186 LYS B C 1
ATOM 3159 O O . LYS B 1 186 ? 20.891 4.301 10.008 1 98.69 186 LYS B O 1
ATOM 3164 N N . GLY B 1 187 ? 22.703 5.594 9.594 1 98.75 187 GLY B N 1
ATOM 3165 C CA . GLY B 1 187 ? 22.453 6.422 10.766 1 98.75 187 GLY B CA 1
ATOM 3166 C C . GLY B 1 187 ? 21.156 7.188 10.68 1 98.75 187 GLY B C 1
ATOM 3167 O O . GLY B 1 187 ? 20.391 7.246 11.656 1 98.75 187 GLY B O 1
ATOM 3168 N N . ALA B 1 188 ? 20.797 7.789 9.523 1 98.88 188 ALA B N 1
ATOM 3169 C CA . ALA B 1 188 ? 19.547 8.523 9.32 1 98.88 188 ALA B CA 1
ATOM 3170 C C . ALA B 1 188 ? 18.344 7.605 9.508 1 98.88 188 ALA B C 1
ATOM 3172 O O . ALA B 1 188 ? 17.391 7.973 10.188 1 98.88 188 ALA B O 1
ATOM 3173 N N . ALA B 1 189 ? 18.453 6.422 8.969 1 98.69 189 ALA B N 1
ATOM 3174 C CA . ALA B 1 189 ? 17.359 5.461 9.07 1 98.69 189 ALA B CA 1
ATOM 3175 C C . ALA B 1 189 ? 17.141 5.031 10.516 1 98.69 189 ALA B C 1
ATOM 3177 O O . ALA B 1 189 ? 15.992 4.875 10.953 1 98.69 189 ALA B O 1
ATOM 3178 N N . ALA B 1 190 ? 18.203 4.859 11.227 1 98.56 190 ALA B N 1
ATOM 3179 C CA . ALA B 1 190 ? 18.094 4.457 12.625 1 98.56 190 ALA B CA 1
ATOM 3180 C C . ALA B 1 190 ? 17.406 5.539 13.453 1 98.56 190 ALA B C 1
ATOM 3182 O O . ALA B 1 190 ? 16.562 5.242 14.305 1 98.56 190 ALA B O 1
ATOM 3183 N N . ILE B 1 191 ? 17.75 6.75 13.258 1 98.62 191 ILE B N 1
ATOM 3184 C CA . ILE B 1 191 ? 17.125 7.855 13.969 1 98.62 191 ILE B CA 1
ATOM 3185 C C . ILE B 1 191 ? 15.641 7.934 13.602 1 98.62 191 ILE B C 1
ATOM 3187 O O . ILE B 1 191 ? 14.789 8.133 14.469 1 98.62 191 ILE B O 1
ATOM 3191 N N . LEU B 1 192 ? 15.32 7.773 12.344 1 98.44 192 LEU B N 1
ATOM 3192 C CA . LEU B 1 192 ? 13.938 7.809 11.891 1 98.44 192 LEU B CA 1
ATOM 3193 C C . LEU B 1 192 ? 13.117 6.707 12.555 1 98.44 192 LEU B C 1
ATOM 3195 O O . LEU B 1 192 ? 11.969 6.938 12.953 1 98.44 192 LEU B O 1
ATOM 3199 N N . GLU B 1 193 ? 13.695 5.531 12.602 1 97.56 193 GLU B N 1
ATOM 3200 C CA . GLU B 1 193 ? 12.992 4.422 13.242 1 97.56 193 GLU B CA 1
ATOM 3201 C C . GLU B 1 193 ? 12.633 4.754 14.688 1 97.56 193 GLU B C 1
ATOM 3203 O O . GLU B 1 193 ? 11.5 4.512 15.117 1 97.56 193 GLU B O 1
ATOM 3208 N N . ARG B 1 194 ? 13.523 5.293 15.43 1 96.19 194 ARG B N 1
ATOM 3209 C CA . ARG B 1 194 ? 13.266 5.699 16.797 1 96.19 194 ARG B CA 1
ATOM 3210 C C . ARG B 1 194 ? 12.211 6.805 16.859 1 96.19 194 ARG B C 1
ATOM 3212 O O . ARG B 1 194 ? 11.336 6.797 17.719 1 96.19 194 ARG B O 1
ATOM 3219 N N . HIS B 1 195 ? 12.375 7.734 15.977 1 96.19 195 HIS B N 1
ATOM 3220 C CA . HIS B 1 195 ? 11.438 8.844 15.867 1 96.19 195 HIS B CA 1
ATOM 3221 C C . HIS B 1 195 ? 10.008 8.344 15.656 1 96.19 195 HIS B C 1
ATOM 3223 O O . HIS B 1 195 ? 9.086 8.773 16.359 1 96.19 195 HIS B O 1
ATOM 3229 N N . LEU B 1 196 ? 9.828 7.402 14.766 1 95.5 196 LEU B N 1
ATOM 3230 C CA . LEU B 1 196 ? 8.508 6.855 14.461 1 95.5 196 LEU B CA 1
ATOM 3231 C C . LEU B 1 196 ? 7.961 6.059 15.641 1 95.5 196 LEU B C 1
ATOM 3233 O O . LEU B 1 196 ? 6.754 6.062 15.891 1 95.5 196 LEU B O 1
ATOM 3237 N N . GLN B 1 197 ? 8.828 5.402 16.359 1 93.12 197 GLN B N 1
ATOM 3238 C CA . GLN B 1 197 ? 8.414 4.633 17.516 1 93.12 197 GLN B CA 1
ATOM 3239 C C . GLN B 1 197 ? 7.855 5.543 18.609 1 93.12 197 GLN B C 1
ATOM 3241 O O . GLN B 1 197 ? 6.922 5.168 19.312 1 93.12 197 GLN B O 1
ATOM 3246 N N . ARG B 1 198 ? 8.375 6.695 18.719 1 87.81 198 ARG B N 1
ATOM 3247 C CA . ARG B 1 198 ? 8 7.621 19.781 1 87.81 198 ARG B CA 1
ATOM 3248 C C . ARG B 1 198 ? 6.715 8.359 19.422 1 87.81 198 ARG B C 1
ATOM 3250 O O . ARG B 1 198 ? 5.977 8.789 20.312 1 87.81 198 ARG B O 1
ATOM 3257 N N . LEU B 1 199 ? 6.531 8.688 18.172 1 77.31 199 LEU B N 1
ATOM 3258 C CA . LEU B 1 199 ? 5.332 9.414 17.781 1 77.31 199 LEU B CA 1
ATOM 3259 C C . LEU B 1 199 ? 4.078 8.719 18.297 1 77.31 199 LEU B C 1
ATOM 3261 O O . LEU B 1 199 ? 3.104 9.367 18.672 1 77.31 199 LEU B O 1
ATOM 3265 N N . SER B 1 200 ? 4.098 7.418 18.328 1 60.34 200 SER B N 1
ATOM 3266 C CA . SER B 1 200 ? 2.941 6.66 18.797 1 60.34 200 SER B CA 1
ATOM 3267 C C . SER B 1 200 ? 2.77 6.785 20.312 1 60.34 200 SER B C 1
ATOM 3269 O O . SER B 1 200 ? 1.652 6.688 20.812 1 60.34 200 SER B O 1
ATOM 3271 N N . GLN B 1 201 ? 3.834 6.945 20.938 1 59.06 201 GLN B N 1
ATOM 3272 C CA . GLN B 1 201 ? 3.799 7.016 22.406 1 59.06 201 GLN B CA 1
ATOM 3273 C C . GLN B 1 201 ? 3.264 8.359 22.875 1 59.06 201 GLN B C 1
ATOM 3275 O O . GLN B 1 201 ? 2.557 8.438 23.875 1 59.06 201 GLN B O 1
ATOM 3280 N N . VAL B 1 202 ? 3.66 9.281 22.203 1 53.06 202 VAL B N 1
ATOM 3281 C CA . VAL B 1 202 ? 3.193 10.609 22.594 1 53.06 202 VAL B CA 1
ATOM 3282 C C . VAL B 1 202 ? 1.678 10.695 22.422 1 53.06 202 VAL B C 1
ATOM 3284 O O . VAL B 1 202 ? 1.011 11.453 23.141 1 53.06 202 VAL B O 1
ATOM 3287 N N . PHE B 1 203 ? 1.198 9.766 21.672 1 54.59 203 PHE B N 1
ATOM 3288 C CA . PHE B 1 203 ? -0.234 9.844 21.406 1 54.59 203 PHE B CA 1
ATOM 3289 C C . PHE B 1 203 ? -0.974 8.695 22.078 1 54.59 203 PHE B C 1
ATOM 3291 O O . PHE B 1 203 ? -2.141 8.445 21.781 1 54.59 203 PHE B O 1
ATOM 3298 N N . ASP B 1 204 ? -0.271 7.855 22.812 1 53.62 204 ASP B N 1
ATOM 3299 C CA . ASP B 1 204 ? -0.943 6.82 23.594 1 53.62 204 ASP B CA 1
ATOM 3300 C C . ASP B 1 204 ? -1.863 7.438 24.641 1 53.62 204 ASP B C 1
ATOM 3302 O O . ASP B 1 204 ? -1.408 8.172 25.516 1 53.62 204 ASP B O 1
ATOM 3306 N N . PRO B 1 205 ? -3.127 7.391 24.406 1 48.66 205 PRO B N 1
ATOM 3307 C CA . PRO B 1 205 ? -4.012 7.949 25.422 1 48.66 205 PRO B CA 1
ATOM 3308 C C . PRO B 1 205 ? -3.68 7.449 26.828 1 48.66 205 PRO B C 1
ATOM 3310 O O . PRO B 1 205 ? -4.168 8.008 27.812 1 48.66 205 PRO B O 1
ATOM 3313 N N . ARG B 1 206 ? -3.176 6.254 26.891 1 45.78 206 ARG B N 1
ATOM 3314 C CA . ARG B 1 206 ? -2.945 5.785 28.266 1 45.78 206 ARG B CA 1
ATOM 3315 C C . ARG B 1 206 ? -1.691 6.422 28.844 1 45.78 206 ARG B C 1
ATOM 3317 O O . ARG B 1 206 ? -1.333 6.152 30 1 45.78 206 ARG B O 1
ATOM 3324 N N . ALA B 1 207 ? -0.992 7.113 28.016 1 39.25 207 ALA B N 1
ATOM 3325 C CA . ALA B 1 207 ? 0.188 7.688 28.656 1 39.25 207 ALA B CA 1
ATOM 3326 C C . ALA B 1 207 ? -0.153 8.992 29.359 1 39.25 207 ALA B C 1
ATOM 3328 O O . ALA B 1 207 ? -1.041 9.734 28.922 1 39.25 207 ALA B O 1
#

InterPro domains:
  IPR000524 Transcription regulator HTH, GntR [PF00392] (10-68)
  IPR000524 Transcription regulator HTH, GntR [PS50949] (4-71)
  IPR000524 Transcription regulator HTH, GntR [SM00345] (10-68)
  IPR000524 Transcription regulator HTH, GntR [cd07377] (5-69)
  IPR008920 Transcription regulator FadR/GntR, C-terminal [G3DSA:1.20.120.530] (76-205)
  IPR008920 Transcription regulator FadR/GntR, C-terminal [SSF48008] (77-200)
  IPR011711 GntR, C-terminal [PF07729] (82-197)
  IPR011711 GntR, C-terminal [SM00895] (78-198)
  IPR036388 Winged helix-like DNA-binding domain superfamily [G3DSA:1.10.10.10] (1-70)
  IPR036390 Winged helix DNA-binding domain superfamily [SSF46785] (5-87)

Solvent-accessible surface area (backbone atoms only — not comparable to full-atom values): 21776 Å² total; per-residue (Å²): 122,84,76,72,74,47,30,63,57,51,28,50,52,52,46,50,32,41,31,64,46,75,45,45,66,60,39,71,55,52,56,68,59,54,14,60,73,66,70,49,58,57,65,46,43,54,52,12,50,51,54,33,37,75,67,59,55,28,42,75,43,92,96,67,46,40,19,29,33,74,87,47,74,66,57,52,51,46,48,50,55,51,46,60,43,46,50,34,55,35,30,45,52,2,36,85,54,54,46,71,66,49,52,51,50,26,50,52,28,47,52,50,24,41,63,27,90,43,64,69,54,22,51,53,26,46,50,50,22,54,50,47,52,30,58,46,38,75,40,67,68,61,51,50,53,50,51,47,49,49,48,57,50,43,22,54,45,44,60,72,36,48,90,71,61,67,80,49,76,57,64,54,61,53,51,28,51,54,23,45,77,68,60,30,28,69,59,20,22,52,44,47,45,53,47,58,60,45,59,56,52,78,60,34,82,88,102,123,84,78,70,74,46,30,64,57,51,28,51,53,52,46,51,32,41,32,63,45,74,44,47,65,61,39,70,57,52,56,68,60,54,13,62,72,64,70,49,57,57,65,44,45,53,51,12,50,49,54,34,36,76,66,57,54,29,42,76,43,90,94,69,46,41,20,31,33,74,87,46,74,68,57,51,52,47,48,51,56,51,47,60,43,46,52,34,54,34,30,45,52,2,38,86,56,54,45,72,67,50,51,52,51,25,49,52,28,48,51,51,25,40,64,26,90,43,63,68,54,22,52,53,26,46,50,49,22,53,49,48,53,31,58,47,36,76,41,68,69,60,51,49,52,49,51,49,50,50,48,56,50,44,22,55,44,45,59,72,38,48,88,72,61,66,80,48,77,57,65,54,60,53,50,30,52,54,24,46,76,68,59,31,27,69,60,21,24,52,44,47,46,55,48,57,59,46,59,55,52,77,60,34,81,87,99

pLDDT: mean 93.48, std 10.29, range [39.25, 98.88]

Organism: Rhodobacter capsulatus (strain ATCC BAA-309 / NBRC 16581 / SB1003) (NCBI:txid272942)

Sequence (414 aa):
MPVSPTPQLIADEIARRIIRGELSAGERLRQDYVAAEFGVSHVPVREALLKLAARGLVVSQHNKGVQVAPLDPLAQRELKLMRLALEPLTLLHSVPHLTPAQVREADRLREACDQAPDIYTWEEMNRAFHMQIYEACEMPRLLETVENMQNLAARYILVHYRSRWRPRIDTDHHGIIAAIRRRDAKGAAAILERHLQRLSQVFDPRAMPVSPTPQLIADEIARRIIRGELSAGERLRQDYVAAEFGVSHVPVREALLKLAARGLVVSQHNKGVQVAPLDPLAQRELKLMRLALEPLTLLHSVPHLTPAQVREADRLREACDQAPDIYTWEEMNRAFHMQIYEACEMPRLLETVENMQNLAARYILVHYRSRWRPRIDTDHHGIIAAIRRRDAKGAAAILERHLQRLSQVFDPRA

Nearest PDB structures (foldseek):
  4p9f-assembly1_A  TM=8.768E-01  e=1.761E-10  Escherichia coli UMEA 3718-1
  7u5q-assembly2_B  TM=7.914E-01  e=3.867E-10  Brucella melitensis ATCC 23457
  7xp1-assembly1_A-2  TM=8.369E-01  e=1.690E-09  Pseudomonas aeruginosa PAO1
  3c7j-assembly1_A-2  TM=6.284E-01  e=7.270E-11  Pseudomonas syringae pv. tomato str. DC3000
  3c7j-assembly1_B-2  TM=6.226E-01  e=1.761E-10  Pseudomonas syringae pv. tomato str. DC3000

Secondary structure (DSSP, 8-state):
---PPPHHHHHHHHHHHHHTTSSPTT-B--HHHHHHHHT--HHHHHHHHHHHHHTTSEEEETTTEEEEPPP-HHHHHHHHHHHHHHHHHHHHHHGGG--HHHHHHHHHHHHHHHT-SSHHHHHHHHHHHHHHHHGGG--HHHHHHHHHHHHHHHHHHHHHHGGG------HHHHHHHHHHHTT-HHHHHHHHHHHHHHHHHHT-TT-/---PPPHHHHHHHHHHHHHTTSSPTT-B--HHHHHHHHT--HHHHHHHHHHHHHTTSEEEETTTEEEEPPP-HHHHHHHHHHHHHHHHHHHHHHGGG--HHHHHHHHHHHHHHHT-SSHHHHHHHHHHHHHHHHGGG--HHHHHHHHHHHHHHHHHHHHHSGGG------HHHHHHHHHHHTT-HHHHHHHHHHHHHHHHHHT-TT-

Foldseek 3Di:
DPPQDALQNLLVVVLVCLLLCVFDAFAADDLVVSCVVRVHDSVSVVSSLVVCVVLVQWDQDVPRGIGGHHDDPVVLVVLLVVLLVQLLVLLLQQLVQDDPVLLVVLVVLLVQLLVPPFDVSNLVSVLVSSLSSRVRSPDVVSSVVNSSSSSVNSSLCNNQPRVPDDRHRDVLSVQLSVCSVVSNSVSNSVSVSVVSVCVVVVRPVVD/DPPQDALQNLLVVVLVCLLLCVFDAFAADDLVVSCVVRVHDSPSVVSSLVVCVVLVQWDQDVPRGIGGHHDDPVVLVVLLVVLLVQLLVLLLQQLVQDDPVLLVVLVVLLVQLLVPPFDVSNLVSVLVSSLSSRVRSPDVVSSVVNSSSSSVNSSLCNNQPRVPDDRHRDVLSVQLSVCSVVSNSVSNSVSVSVVSVCVVVVRPVVD

Radius of gyration: 22.63 Å; Cα contacts (8 Å, |Δi|>4): 536; chains: 2; bounding box: 59×59×55 Å